Protein AF-A0A937QQ41-F1 (afdb_monomer_lite)

Radius of gyration: 57.54 Å; chains: 1; bounding box: 82×59×173 Å

Sequence (550 aa):
MNYLAIGSVTRATAALLTKKLNRPPLISGTVRVTAVPPDDSRVDGAPGVNLYLYRVTKCPFSGNNNWRGDWANITPGGRPPLAVTLHYLLTAYATSSDATAQDDITAHQILGNAMAILHEYPILNDVHDSEFDADVDAQFPPDLRNSFEKIKITSAPISMEEFSKIWTGLAKAYRLSVAYNVSLVQIAPIVPARMPAPPIQQTQLQVATVAPPVITDISPNTGTVGQQVTLTGRGLNARGFSTSIVVGDEPLATTDLVMLTDQEIVLKIPTEPRQGPRLRIAVRIGAQESQPVFYEVQPWIARIEPLRGIAGIPITIPFDKPTSANARVDMDGQAAATTTDTARREVHAIVPGGLVSNGRKKVVLYPSGGMLQRSNEQYYELLPAIHSLTVTHAAGGLADTTITVTGERLNGNNLHIKYGQLLVRVGANANVGQVQTTVVGRLLPLDERVSVIVDGLESHPFPPHLERIEPSRVQVGDSITLIGTGLSGQDVLVRLDATDVPVGRHAYASQLTVEKVPTTLAPGQIQVSVSINGAAGPFSNNKPFELAAG

Structure (mmCIF, N/CA/C/O backbone):
data_AF-A0A937QQ41-F1
#
_entry.id   AF-A0A937QQ41-F1
#
loop_
_atom_site.group_PDB
_atom_site.id
_atom_site.type_symbol
_atom_site.label_atom_id
_atom_site.label_alt_id
_atom_site.label_comp_id
_atom_site.label_asym_id
_atom_site.label_entity_id
_atom_site.label_seq_id
_atom_site.pdbx_PDB_ins_code
_atom_site.Cartn_x
_atom_site.Cartn_y
_atom_site.Cartn_z
_atom_site.occupancy
_atom_site.B_iso_or_equiv
_atom_site.auth_seq_id
_atom_site.auth_comp_id
_atom_site.auth_asym_id
_atom_site.auth_atom_id
_atom_site.pdbx_PDB_model_num
ATOM 1 N N . MET A 1 1 ? 16.308 -13.487 -73.740 1.00 65.56 1 MET A N 1
ATOM 2 C CA . MET A 1 1 ? 15.687 -13.505 -75.083 1.00 65.56 1 MET A CA 1
ATOM 3 C C . MET A 1 1 ? 14.904 -12.217 -75.332 1.00 65.56 1 MET A C 1
ATOM 5 O O . MET A 1 1 ? 14.051 -11.854 -74.523 1.00 65.56 1 MET A O 1
ATOM 9 N N . ASN A 1 2 ? 15.214 -11.535 -76.436 1.00 69.69 2 ASN A N 1
ATOM 10 C CA . ASN A 1 2 ? 14.572 -10.297 -76.891 1.00 69.69 2 ASN A CA 1
ATOM 11 C C . ASN A 1 2 ? 13.257 -10.571 -77.670 1.00 69.69 2 ASN A C 1
ATOM 13 O O . ASN A 1 2 ? 12.921 -11.725 -77.935 1.00 69.69 2 ASN A O 1
ATOM 17 N N . TYR A 1 3 ? 12.523 -9.534 -78.097 1.00 76.62 3 TYR A N 1
ATOM 18 C CA . TYR A 1 3 ? 11.294 -9.644 -78.911 1.00 76.62 3 TYR A CA 1
ATOM 19 C C . TYR A 1 3 ? 11.485 -10.411 -80.236 1.00 76.62 3 TYR A C 1
ATOM 21 O O . TYR A 1 3 ? 10.518 -10.888 -80.825 1.00 76.62 3 TYR A O 1
ATOM 29 N N . LEU A 1 4 ? 12.732 -10.576 -80.688 1.00 83.44 4 LEU A N 1
ATOM 30 C CA . LEU A 1 4 ? 13.102 -11.341 -81.881 1.00 83.44 4 LEU A CA 1
ATOM 31 C C . LEU A 1 4 ? 12.999 -12.868 -81.702 1.00 83.44 4 LEU A C 1
ATOM 33 O O . LEU A 1 4 ? 13.120 -13.595 -82.686 1.00 83.44 4 LEU A O 1
ATOM 37 N N . ALA A 1 5 ? 12.755 -13.366 -80.483 1.00 85.31 5 ALA A N 1
ATOM 38 C CA . ALA A 1 5 ? 12.813 -14.792 -80.156 1.00 85.31 5 ALA A CA 1
ATOM 39 C C . ALA A 1 5 ? 11.959 -15.682 -81.077 1.00 85.31 5 ALA A C 1
ATOM 41 O O . ALA A 1 5 ? 12.432 -16.723 -81.520 1.00 85.31 5 ALA A O 1
ATOM 42 N N . ILE A 1 6 ? 10.735 -15.262 -81.420 1.00 88.81 6 ILE A N 1
ATOM 43 C CA . ILE A 1 6 ? 9.830 -16.052 -82.274 1.00 88.81 6 ILE A CA 1
ATOM 44 C C . ILE A 1 6 ? 10.430 -16.251 -83.672 1.00 88.81 6 ILE A C 1
ATOM 46 O O . ILE A 1 6 ? 10.545 -17.382 -84.138 1.00 88.81 6 ILE A O 1
ATOM 50 N N . GLY A 1 7 ? 10.868 -15.165 -84.316 1.00 88.00 7 GLY A N 1
ATOM 51 C CA . GLY A 1 7 ? 11.465 -15.229 -85.652 1.00 88.00 7 GLY A CA 1
ATOM 52 C C . GLY A 1 7 ? 12.812 -15.952 -85.662 1.00 88.00 7 GLY A C 1
ATOM 53 O O . GLY A 1 7 ? 13.114 -16.681 -86.605 1.00 88.00 7 GLY A O 1
ATOM 54 N N . SER A 1 8 ? 13.601 -15.805 -84.595 1.00 88.50 8 SER A N 1
ATOM 55 C CA . SER A 1 8 ? 14.854 -16.542 -84.413 1.00 88.50 8 SER A CA 1
ATOM 56 C C . SER A 1 8 ? 14.625 -18.052 -84.325 1.00 88.50 8 SER A C 1
ATOM 58 O O . SER A 1 8 ? 15.371 -18.805 -84.944 1.00 88.50 8 SER A O 1
ATOM 60 N N . VAL A 1 9 ? 13.573 -18.499 -83.628 1.00 90.81 9 VAL A N 1
ATOM 61 C CA . VAL A 1 9 ? 13.199 -19.922 -83.554 1.00 90.81 9 VAL A CA 1
ATOM 62 C C . VAL A 1 9 ? 12.784 -20.436 -84.929 1.00 90.81 9 VAL A C 1
ATOM 64 O O . VAL A 1 9 ? 13.293 -21.460 -85.368 1.00 90.81 9 VAL A O 1
ATOM 67 N N . THR A 1 10 ? 11.925 -19.703 -85.649 1.00 91.56 10 THR A N 1
ATOM 68 C CA . THR A 1 10 ? 11.519 -20.078 -87.014 1.00 91.56 10 THR A CA 1
ATOM 69 C C . THR A 1 10 ? 12.728 -20.207 -87.940 1.00 91.56 10 THR A C 1
ATOM 71 O O . THR A 1 10 ? 12.842 -21.183 -88.680 1.00 91.56 10 THR A O 1
ATOM 74 N N . ARG A 1 11 ? 13.657 -19.243 -87.880 1.00 89.44 11 ARG A N 1
ATOM 75 C CA . ARG A 1 11 ? 14.891 -19.251 -88.674 1.00 89.44 11 ARG A CA 1
ATOM 76 C C . ARG A 1 11 ? 15.776 -20.444 -88.325 1.00 89.44 11 ARG A C 1
ATOM 78 O O . ARG A 1 11 ? 16.247 -21.106 -89.242 1.00 89.44 11 ARG A O 1
ATOM 85 N N . ALA A 1 12 ? 15.977 -20.725 -87.039 1.00 88.94 12 ALA A N 1
ATOM 86 C CA . ALA A 1 12 ? 16.795 -21.842 -86.579 1.00 88.94 12 ALA A CA 1
ATOM 87 C C . ALA A 1 12 ? 16.211 -23.194 -87.017 1.00 88.94 12 ALA A C 1
ATOM 89 O O . ALA A 1 12 ? 16.925 -24.016 -87.583 1.00 88.94 12 ALA A O 1
ATOM 90 N N . THR A 1 13 ? 14.901 -23.405 -86.844 1.00 90.44 13 THR A N 1
ATOM 91 C CA . THR A 1 13 ? 14.232 -24.639 -87.287 1.00 90.44 13 THR A CA 1
ATOM 92 C C . THR A 1 13 ? 14.275 -24.791 -88.811 1.00 90.44 13 THR A C 1
ATOM 94 O O . THR A 1 13 ? 14.557 -25.876 -89.315 1.00 90.44 13 THR A O 1
ATOM 97 N N . ALA A 1 14 ? 14.053 -23.709 -89.565 1.00 90.12 14 ALA A N 1
ATOM 98 C CA . ALA A 1 14 ? 14.159 -23.740 -91.022 1.00 90.12 14 ALA A CA 1
ATOM 99 C C . ALA A 1 14 ? 15.599 -23.997 -91.495 1.00 90.12 14 ALA A C 1
ATOM 101 O O . ALA A 1 14 ? 15.798 -24.729 -92.463 1.00 90.12 14 ALA A O 1
ATOM 102 N N . ALA A 1 15 ? 16.605 -23.439 -90.814 1.00 88.81 15 ALA A N 1
ATOM 103 C CA . ALA A 1 15 ? 18.015 -23.677 -91.106 1.00 88.81 15 ALA A CA 1
ATOM 104 C C . ALA A 1 15 ? 18.405 -25.137 -90.838 1.00 88.81 15 ALA A C 1
ATOM 106 O O . ALA A 1 15 ? 19.025 -25.749 -91.704 1.00 88.81 15 ALA A O 1
ATOM 107 N N . LEU A 1 16 ? 17.972 -25.712 -89.709 1.00 89.44 16 LEU A N 1
ATOM 108 C CA . LEU A 1 16 ? 18.166 -27.130 -89.389 1.00 89.44 16 LEU A CA 1
ATOM 109 C C . LEU A 1 16 ? 17.608 -28.027 -90.501 1.00 89.44 16 LEU A C 1
ATOM 111 O O . LEU A 1 16 ? 18.331 -28.861 -91.043 1.00 89.44 16 LEU A O 1
ATOM 115 N N . LEU A 1 17 ? 16.352 -27.801 -90.905 1.00 89.56 17 LEU A N 1
ATOM 116 C CA . LEU A 1 17 ? 15.736 -28.546 -92.005 1.00 89.56 17 LEU A CA 1
ATOM 117 C C . LEU A 1 17 ? 16.485 -28.321 -93.326 1.00 89.56 17 LEU A C 1
ATOM 119 O O . LEU A 1 17 ? 16.789 -29.281 -94.019 1.00 89.56 17 LEU A O 1
ATOM 123 N N . THR A 1 18 ? 16.853 -27.083 -93.663 1.00 88.75 18 THR A N 1
ATOM 124 C CA . THR A 1 18 ? 17.567 -26.774 -94.919 1.00 88.75 18 THR A CA 1
ATOM 125 C C . THR A 1 18 ? 18.911 -27.491 -94.998 1.00 88.75 18 THR A C 1
ATOM 127 O O . THR A 1 18 ? 19.329 -27.910 -96.074 1.00 88.75 18 THR A O 1
ATOM 130 N N . LYS A 1 19 ? 19.609 -27.614 -93.865 1.00 86.69 19 LYS A N 1
ATOM 131 C CA . LYS A 1 19 ? 20.901 -28.290 -93.799 1.00 86.69 19 LYS A CA 1
ATOM 132 C C . LYS A 1 19 ? 20.742 -29.805 -93.836 1.00 86.69 19 LYS A C 1
ATOM 134 O O . LYS A 1 19 ? 21.525 -30.445 -94.525 1.00 86.69 19 LYS A O 1
ATOM 139 N N . LYS A 1 20 ? 19.760 -30.376 -93.138 1.00 85.31 20 LYS A N 1
ATOM 140 C CA . LYS A 1 20 ? 19.654 -31.832 -92.936 1.00 85.31 20 LYS A CA 1
ATOM 141 C C . LYS A 1 20 ? 18.761 -32.562 -93.943 1.00 85.31 20 LYS A C 1
ATOM 143 O O . LYS A 1 20 ? 18.926 -33.765 -94.123 1.00 85.31 20 LYS A O 1
ATOM 148 N N . LEU A 1 21 ? 17.840 -31.869 -94.613 1.00 83.75 21 LEU A N 1
ATOM 149 C CA . LEU A 1 21 ? 16.977 -32.481 -95.627 1.00 83.75 21 LEU A CA 1
ATOM 150 C C . LEU A 1 21 ? 17.794 -33.042 -96.799 1.00 83.75 21 LEU A C 1
ATOM 152 O O . LEU A 1 21 ? 18.815 -32.479 -97.193 1.00 83.75 21 LEU A O 1
ATOM 156 N N . ASN A 1 22 ? 17.282 -34.122 -97.398 1.00 75.12 22 ASN A N 1
ATOM 157 C CA . ASN A 1 22 ? 17.880 -34.799 -98.556 1.00 75.12 22 ASN A CA 1
ATOM 158 C C . ASN A 1 22 ? 19.229 -35.493 -98.257 1.00 75.12 22 ASN A C 1
ATOM 160 O O . ASN A 1 22 ? 20.094 -35.577 -99.131 1.00 75.12 22 ASN A O 1
ATOM 164 N N . ARG A 1 23 ? 19.426 -35.983 -97.022 1.00 69.56 23 ARG A N 1
ATOM 165 C CA . ARG A 1 23 ? 20.599 -36.774 -96.607 1.00 69.56 23 ARG A CA 1
ATOM 166 C C . AR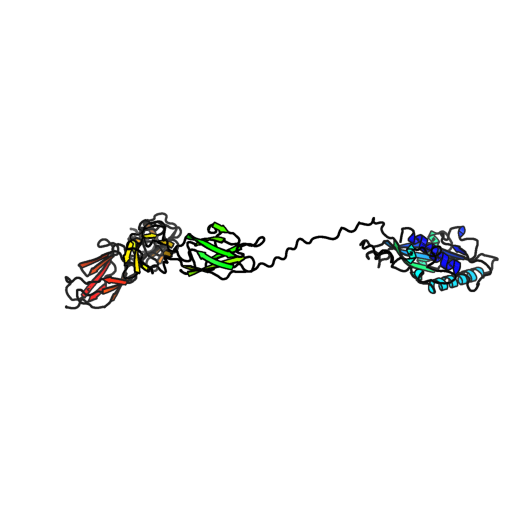G A 1 23 ? 20.154 -38.108 -95.985 1.00 69.56 23 ARG A C 1
ATOM 168 O O . ARG A 1 23 ? 19.619 -38.085 -94.879 1.00 69.56 23 ARG A O 1
ATOM 175 N N . PRO A 1 24 ? 20.361 -39.264 -96.653 1.00 68.25 24 PRO A N 1
ATOM 176 C CA . PRO A 1 24 ? 20.860 -39.449 -98.027 1.00 68.25 24 PRO A CA 1
ATOM 177 C C . PRO A 1 24 ? 19.921 -38.841 -99.097 1.00 68.25 24 PRO A C 1
ATOM 179 O O . PRO A 1 24 ? 18.742 -38.632 -98.810 1.00 68.25 24 PRO A O 1
ATOM 182 N N . PRO A 1 25 ? 20.417 -38.535 -100.315 1.00 70.81 25 PRO A N 1
ATOM 183 C CA . PRO A 1 25 ? 19.630 -37.866 -101.351 1.00 70.81 25 PRO A CA 1
ATOM 184 C C . PRO A 1 25 ? 18.453 -38.732 -101.815 1.00 70.81 25 PRO A C 1
ATOM 186 O O . PRO A 1 25 ? 18.641 -39.788 -102.412 1.00 70.81 25 PRO A O 1
ATOM 189 N N . LEU A 1 26 ? 17.241 -38.256 -101.536 1.00 65.44 26 LEU A N 1
ATOM 190 C CA . LEU A 1 26 ? 15.961 -38.832 -101.952 1.00 65.44 26 LEU A CA 1
ATOM 191 C C . LEU A 1 26 ? 15.555 -38.348 -103.350 1.00 65.44 26 LEU A C 1
ATOM 193 O O . LEU A 1 26 ? 14.913 -39.087 -104.090 1.00 65.44 26 LEU A O 1
ATOM 197 N N . ILE A 1 27 ? 15.944 -37.121 -103.718 1.00 70.56 27 ILE A N 1
ATOM 198 C CA . ILE A 1 27 ? 15.667 -36.514 -105.027 1.00 70.56 27 ILE A CA 1
ATOM 199 C C . ILE A 1 27 ? 16.917 -35.858 -105.625 1.00 70.56 27 ILE A C 1
ATOM 201 O O . ILE A 1 27 ? 17.775 -35.333 -104.906 1.00 70.56 27 ILE A O 1
ATOM 205 N N . SER A 1 28 ? 17.001 -35.836 -106.958 1.00 60.34 28 SER A N 1
ATOM 206 C CA . SER A 1 28 ? 18.010 -35.075 -107.702 1.00 60.34 28 SER A CA 1
ATOM 207 C C . SER A 1 28 ? 17.657 -33.584 -107.691 1.00 60.34 28 SER A C 1
ATOM 209 O O . SER A 1 28 ? 16.905 -33.109 -108.534 1.00 60.34 28 SER A O 1
ATOM 211 N N . GLY A 1 29 ? 18.179 -32.838 -106.716 1.00 67.19 29 GLY A N 1
ATOM 212 C CA . GLY A 1 29 ? 17.967 -31.393 -106.610 1.00 67.19 29 GLY A CA 1
ATOM 213 C C . GLY A 1 29 ? 18.112 -30.863 -105.186 1.00 67.19 29 GLY A C 1
ATOM 214 O O . GLY A 1 29 ? 18.271 -31.618 -104.227 1.00 67.19 29 GLY A O 1
ATOM 215 N N . THR A 1 30 ? 18.068 -29.541 -105.041 1.00 69.12 30 THR A N 1
ATOM 216 C CA . THR A 1 30 ? 18.042 -28.871 -103.738 1.00 69.12 30 THR A CA 1
ATOM 217 C C . THR A 1 30 ? 16.614 -28.807 -103.208 1.00 69.12 30 THR A C 1
ATOM 219 O O . THR A 1 30 ? 15.747 -28.172 -103.803 1.00 69.12 30 THR A O 1
ATOM 222 N N . VAL A 1 31 ? 16.376 -29.445 -102.059 1.00 80.31 31 VAL A N 1
ATOM 223 C CA . VAL A 1 31 ? 15.106 -29.329 -101.332 1.00 80.31 31 VAL A CA 1
ATOM 224 C C . VAL A 1 31 ? 15.036 -27.946 -100.697 1.00 80.31 31 VAL A C 1
ATOM 226 O O . VAL A 1 31 ? 15.944 -27.537 -99.970 1.00 80.31 31 VAL A O 1
ATOM 229 N N . ARG A 1 32 ? 13.958 -27.210 -100.966 1.00 85.12 32 ARG A N 1
ATOM 230 C CA . ARG A 1 32 ? 13.788 -25.849 -100.454 1.00 85.12 32 ARG A CA 1
ATOM 231 C C . ARG A 1 32 ? 12.946 -25.831 -99.183 1.00 85.12 32 ARG A C 1
ATOM 233 O O . ARG A 1 32 ? 11.845 -26.372 -99.157 1.00 85.12 32 ARG A O 1
ATOM 240 N N . VAL A 1 33 ? 13.430 -25.148 -98.147 1.00 87.88 33 VAL A N 1
ATOM 241 C CA . VAL A 1 33 ? 12.646 -24.881 -96.935 1.00 87.88 33 VAL A CA 1
ATOM 242 C C . VAL A 1 33 ? 12.133 -23.452 -96.960 1.00 87.88 33 VAL A C 1
ATOM 244 O O . VAL A 1 33 ? 12.888 -22.508 -97.191 1.00 87.88 33 VAL A O 1
ATOM 247 N N . THR A 1 34 ? 10.837 -23.292 -96.725 1.00 88.75 34 THR A N 1
ATOM 248 C CA . THR A 1 34 ? 10.180 -21.986 -96.626 1.00 88.75 34 THR A CA 1
ATOM 249 C C . THR A 1 34 ? 9.487 -21.834 -95.278 1.00 88.75 34 THR A C 1
ATOM 251 O O . THR A 1 34 ? 9.225 -22.817 -94.593 1.00 88.75 34 THR A O 1
ATOM 254 N N . ALA A 1 35 ? 9.249 -20.591 -94.864 1.00 88.62 35 ALA A N 1
ATOM 255 C CA . ALA A 1 35 ? 8.516 -20.263 -93.643 1.00 88.62 35 ALA A CA 1
ATOM 256 C C . ALA A 1 35 ? 7.538 -19.113 -93.921 1.00 88.62 35 ALA A C 1
ATOM 258 O O . ALA A 1 35 ? 7.604 -18.043 -93.317 1.00 88.62 35 ALA A O 1
ATOM 259 N N . VAL A 1 36 ? 6.694 -19.307 -94.934 1.00 87.69 36 VAL A N 1
ATOM 260 C CA . VAL A 1 36 ? 5.714 -18.323 -95.419 1.00 87.69 36 VAL A CA 1
ATOM 261 C C . VAL A 1 36 ? 4.302 -18.914 -95.317 1.00 87.69 36 VAL A C 1
ATOM 263 O O . VAL A 1 36 ? 4.160 -20.127 -95.139 1.00 87.69 36 VAL A O 1
ATOM 266 N N . PRO A 1 37 ? 3.231 -18.107 -95.391 1.00 84.94 37 PRO A N 1
ATOM 267 C CA . PRO A 1 37 ? 1.880 -18.649 -95.497 1.00 84.94 37 PRO A CA 1
ATOM 268 C C . PRO A 1 37 ? 1.765 -19.634 -96.676 1.00 84.94 37 PRO A C 1
ATOM 270 O O . PRO A 1 37 ? 2.331 -19.356 -97.730 1.00 84.94 37 PRO A O 1
ATOM 273 N N . PRO A 1 38 ? 1.040 -20.761 -96.545 1.00 83.31 38 PRO A N 1
ATOM 274 C CA . PRO A 1 38 ? 0.886 -21.735 -97.633 1.00 83.31 38 PRO A CA 1
ATOM 275 C C . PRO A 1 38 ? 0.213 -21.194 -98.908 1.00 83.31 38 PRO A C 1
ATOM 277 O O . PRO A 1 38 ? 0.288 -21.841 -99.946 1.00 83.31 38 PRO A O 1
ATOM 280 N N . ASP A 1 39 ? -0.452 -20.036 -98.839 1.00 80.06 39 ASP A N 1
ATOM 281 C CA . ASP A 1 39 ? -1.048 -19.340 -99.993 1.00 80.06 39 ASP A CA 1
ATOM 282 C C . ASP A 1 39 ? -0.037 -18.460 -100.761 1.00 80.06 39 ASP A C 1
ATOM 284 O O . ASP A 1 39 ? -0.314 -17.935 -101.835 1.00 80.06 39 ASP A O 1
ATOM 288 N N . ASP A 1 40 ? 1.171 -18.292 -100.226 1.00 81.00 40 ASP A N 1
ATOM 289 C CA . ASP A 1 40 ? 2.186 -17.440 -100.829 1.00 81.00 40 ASP A CA 1
ATOM 290 C C . ASP A 1 40 ? 2.812 -18.101 -102.066 1.00 81.00 40 ASP A C 1
ATOM 292 O O . ASP A 1 40 ? 3.301 -19.231 -102.005 1.00 81.00 40 ASP A O 1
ATOM 296 N N . SER A 1 41 ? 2.884 -17.366 -103.178 1.00 73.38 41 SER A N 1
ATOM 297 C CA . SER A 1 41 ? 3.491 -17.844 -104.428 1.00 73.38 41 SER A CA 1
ATOM 298 C C . SER A 1 41 ? 4.972 -18.201 -104.287 1.00 73.38 41 SER A C 1
ATOM 300 O O . SER A 1 41 ? 5.514 -18.927 -105.114 1.00 73.38 41 SER A O 1
ATOM 302 N N . ARG A 1 42 ? 5.642 -17.744 -103.218 1.00 74.44 42 ARG A N 1
ATOM 303 C CA . ARG A 1 42 ? 7.006 -18.161 -102.875 1.00 74.44 42 ARG A CA 1
ATOM 304 C C . ARG A 1 42 ? 7.087 -19.611 -102.425 1.00 74.44 42 ARG A C 1
ATOM 306 O O . ARG A 1 42 ? 8.210 -20.083 -102.300 1.00 74.44 42 ARG A O 1
ATOM 313 N N . VAL A 1 43 ? 5.993 -20.297 -102.114 1.00 73.62 43 VAL A N 1
ATOM 314 C CA . VAL A 1 43 ? 6.004 -21.739 -101.808 1.00 73.62 43 VAL A CA 1
ATOM 315 C C . VAL A 1 43 ? 6.059 -22.563 -103.094 1.00 73.62 43 VAL A C 1
ATOM 317 O O . VAL A 1 43 ? 6.690 -23.618 -103.126 1.00 73.62 43 VAL A O 1
ATOM 320 N N . ASP A 1 44 ? 5.462 -22.043 -104.163 1.00 68.12 44 ASP A N 1
ATOM 321 C CA . ASP A 1 44 ? 5.346 -22.719 -105.446 1.00 68.12 44 ASP A CA 1
ATOM 322 C C . ASP A 1 44 ? 6.676 -22.671 -106.232 1.00 68.12 44 ASP A C 1
ATOM 324 O O . ASP A 1 44 ? 7.419 -21.689 -106.190 1.00 68.12 44 ASP A O 1
ATOM 328 N N . GLY A 1 45 ? 6.997 -23.752 -106.956 1.00 67.38 45 GLY A N 1
ATOM 329 C CA . GLY A 1 45 ? 8.106 -23.780 -107.926 1.00 67.38 45 GLY A CA 1
ATOM 330 C C . GLY A 1 45 ? 9.380 -24.551 -107.543 1.00 67.38 45 GLY A C 1
ATOM 331 O O . GLY A 1 45 ? 10.316 -24.555 -108.337 1.00 67.38 45 GLY A O 1
ATOM 332 N N . ALA A 1 46 ? 9.446 -25.228 -106.389 1.00 73.06 46 ALA A N 1
ATOM 333 C CA . ALA A 1 46 ? 10.530 -26.174 -106.063 1.00 73.06 46 ALA A CA 1
ATOM 334 C C . ALA A 1 46 ? 10.068 -27.260 -105.067 1.00 73.06 46 ALA A C 1
ATOM 336 O O . ALA A 1 46 ? 9.258 -26.947 -104.191 1.00 73.06 46 ALA A O 1
ATOM 337 N N . PRO A 1 47 ? 10.578 -28.509 -105.149 1.00 80.94 47 PRO A N 1
ATOM 338 C CA . PRO A 1 47 ? 10.273 -29.540 -104.162 1.00 80.94 47 PRO A CA 1
ATOM 339 C C . PRO A 1 47 ? 10.878 -29.158 -102.805 1.00 80.94 47 PRO A C 1
ATOM 341 O O . PRO A 1 47 ? 12.014 -28.681 -102.714 1.00 80.94 47 PRO A O 1
ATOM 344 N N . GLY A 1 48 ? 10.105 -29.310 -101.735 1.00 85.50 48 GLY A N 1
ATOM 345 C CA . GLY A 1 48 ? 10.401 -28.604 -100.502 1.00 85.50 48 GLY A CA 1
ATOM 346 C C . GLY A 1 48 ? 9.454 -28.866 -99.349 1.00 85.50 48 GLY A C 1
ATOM 347 O O . GLY A 1 48 ? 8.479 -29.607 -99.450 1.00 85.50 48 GLY A O 1
ATOM 348 N N . VAL A 1 49 ? 9.743 -28.196 -98.239 1.00 89.50 49 VAL A N 1
ATOM 349 C CA . VAL A 1 49 ? 8.895 -28.179 -97.050 1.00 89.50 49 VAL A CA 1
ATOM 350 C C . VAL A 1 49 ? 8.629 -26.732 -96.651 1.00 89.50 49 VAL A C 1
ATOM 352 O O . VAL A 1 49 ? 9.545 -25.913 -96.603 1.00 89.50 49 VAL A O 1
ATOM 355 N N . ASN A 1 50 ? 7.378 -26.401 -96.348 1.00 91.69 50 ASN A N 1
ATOM 356 C CA . ASN A 1 50 ? 7.004 -25.120 -95.760 1.00 91.69 50 ASN A CA 1
ATOM 357 C C . ASN A 1 50 ? 6.667 -25.303 -94.278 1.00 91.69 50 ASN A C 1
ATOM 359 O O . ASN A 1 50 ? 5.856 -26.159 -93.917 1.00 91.69 50 ASN A O 1
ATOM 363 N N . LEU A 1 51 ? 7.290 -24.479 -93.443 1.00 92.75 51 LEU A N 1
ATOM 364 C CA . LEU A 1 51 ? 7.125 -24.416 -92.000 1.00 92.75 51 LEU A CA 1
ATOM 365 C C . LEU A 1 51 ? 6.292 -23.177 -91.648 1.00 92.75 51 LEU A C 1
ATOM 367 O O . LEU A 1 51 ? 6.821 -22.083 -91.448 1.00 92.75 51 LEU A O 1
ATOM 371 N N . TYR A 1 52 ? 4.974 -23.340 -91.572 1.00 92.25 52 TYR A N 1
ATOM 372 C CA . TYR A 1 52 ? 4.053 -22.228 -91.352 1.00 92.25 52 TYR A CA 1
ATOM 373 C C . TYR A 1 52 ? 3.671 -22.075 -89.875 1.00 92.25 52 TYR A C 1
ATOM 375 O O . TYR A 1 52 ? 3.075 -22.974 -89.290 1.00 92.25 52 TYR A O 1
ATOM 383 N N . LEU A 1 53 ? 3.977 -20.930 -89.259 1.00 92.75 53 LEU A N 1
ATOM 384 C CA . LEU A 1 53 ? 3.526 -20.601 -87.901 1.00 92.75 53 LEU A CA 1
ATOM 385 C C . LEU A 1 53 ? 2.053 -20.167 -87.932 1.00 92.75 53 LEU A C 1
ATOM 387 O O . LEU A 1 53 ? 1.760 -19.019 -88.260 1.00 92.75 53 LEU A O 1
ATOM 391 N N . TYR A 1 54 ? 1.133 -21.067 -87.582 1.00 90.44 54 TYR A N 1
ATOM 392 C CA . TYR A 1 54 ? -0.311 -20.799 -87.675 1.00 90.44 54 TYR A CA 1
ATOM 393 C C . TYR A 1 54 ? -0.937 -20.361 -86.345 1.00 90.44 54 TYR A C 1
ATOM 395 O O . TYR A 1 54 ? -2.013 -19.765 -86.333 1.00 90.44 54 TYR A O 1
ATOM 403 N N . ARG A 1 55 ? -0.293 -20.654 -85.206 1.00 90.81 55 ARG A N 1
ATOM 404 C CA . ARG A 1 55 ? -0.816 -20.296 -83.881 1.00 90.81 55 ARG A CA 1
ATOM 405 C C . ARG A 1 55 ? 0.305 -20.064 -82.870 1.00 90.81 55 ARG A C 1
ATOM 407 O O . ARG A 1 55 ? 1.304 -20.775 -82.840 1.00 90.81 55 ARG A O 1
ATOM 414 N N . VAL A 1 56 ? 0.100 -19.087 -81.987 1.00 92.19 56 VAL A N 1
ATOM 415 C CA . VAL A 1 56 ? 0.953 -18.820 -80.820 1.00 92.19 56 VAL A CA 1
ATOM 416 C C . VAL A 1 56 ? 0.079 -18.855 -79.573 1.00 92.19 56 VAL A C 1
ATOM 418 O O . VAL A 1 56 ? -0.943 -18.174 -79.511 1.00 92.19 56 VAL A O 1
ATOM 421 N N . THR A 1 57 ? 0.455 -19.652 -78.574 1.00 91.62 57 THR A N 1
ATOM 422 C CA . THR A 1 57 ? -0.280 -19.746 -77.300 1.00 91.62 57 THR A CA 1
ATOM 423 C C . THR A 1 57 ? 0.634 -19.475 -76.121 1.00 91.62 57 THR A C 1
ATOM 425 O O . THR A 1 57 ? 1.797 -19.869 -76.140 1.00 91.62 57 THR A O 1
ATOM 428 N N . LYS A 1 58 ? 0.111 -18.870 -75.049 1.00 86.25 58 LYS A N 1
ATOM 429 C CA . LYS A 1 58 ? 0.849 -18.772 -73.783 1.00 86.25 58 LYS A CA 1
ATOM 430 C C . LYS A 1 58 ? 1.071 -20.176 -73.212 1.00 86.25 58 LYS A C 1
ATOM 432 O O . LYS A 1 58 ? 0.136 -20.972 -73.164 1.00 86.25 58 LYS A O 1
ATOM 437 N N . CYS A 1 59 ? 2.290 -20.471 -72.768 1.00 82.19 59 CYS A N 1
ATOM 438 C CA . CYS A 1 59 ? 2.583 -21.730 -72.092 1.00 82.19 59 CYS A CA 1
ATOM 439 C C . CYS A 1 59 ? 1.973 -21.703 -70.673 1.00 82.19 59 CYS A C 1
ATOM 441 O O . CYS A 1 59 ? 2.342 -20.828 -69.880 1.00 82.19 59 CYS A O 1
ATOM 443 N N . PRO A 1 60 ? 1.055 -22.626 -70.325 1.00 73.81 60 PRO A N 1
ATOM 444 C CA . PRO A 1 60 ? 0.360 -22.599 -69.036 1.00 73.81 60 PRO A CA 1
ATOM 445 C C . PRO A 1 60 ? 1.280 -22.920 -67.849 1.00 73.81 60 PRO A C 1
ATOM 447 O O . PRO A 1 60 ? 1.058 -22.412 -66.756 1.00 73.81 60 PRO A O 1
ATOM 450 N N . PHE A 1 61 ? 2.331 -23.718 -68.062 1.00 69.62 61 PHE A N 1
ATOM 451 C CA . PHE A 1 61 ? 3.207 -24.209 -66.993 1.00 69.62 61 PHE A CA 1
ATOM 452 C C . PHE A 1 61 ? 4.272 -23.190 -66.554 1.00 69.62 61 PHE A C 1
ATOM 454 O O . PHE A 1 61 ? 4.563 -23.063 -65.369 1.00 69.62 61 PHE A O 1
ATOM 461 N N . SER A 1 62 ? 4.832 -22.424 -67.494 1.00 69.25 62 SER A N 1
ATOM 462 C CA . SER A 1 62 ? 5.976 -21.535 -67.216 1.00 69.25 62 SER A CA 1
ATOM 463 C C . SER A 1 62 ? 5.619 -20.046 -67.200 1.00 69.25 62 SER A C 1
ATOM 465 O O . SER A 1 62 ? 6.491 -19.209 -66.989 1.00 69.25 62 SER A O 1
ATOM 467 N N . GLY A 1 63 ? 4.347 -19.698 -67.420 1.00 64.88 63 GLY A N 1
ATOM 468 C CA . GLY A 1 63 ? 3.898 -18.315 -67.603 1.00 64.88 63 GLY A CA 1
ATOM 469 C C . GLY A 1 63 ? 3.882 -17.428 -66.350 1.00 64.88 63 GLY A C 1
ATOM 470 O O . GLY A 1 63 ? 3.696 -16.223 -66.505 1.00 64.88 63 GLY A O 1
ATOM 471 N N . ASN A 1 64 ? 4.048 -18.003 -65.151 1.00 70.50 64 ASN A N 1
ATOM 472 C CA . ASN A 1 64 ? 4.080 -17.291 -63.861 1.00 70.50 64 ASN A CA 1
ATOM 473 C C . ASN A 1 64 ? 5.373 -17.535 -63.063 1.00 70.50 64 ASN A C 1
ATOM 475 O O . ASN A 1 64 ? 5.527 -16.996 -61.968 1.00 70.50 64 ASN A O 1
ATOM 479 N N . ASN A 1 65 ? 6.308 -18.325 -63.594 1.00 72.06 65 ASN A N 1
ATOM 480 C CA . ASN A 1 65 ? 7.586 -18.550 -62.928 1.00 72.06 65 ASN A CA 1
ATOM 481 C C . ASN A 1 65 ? 8.487 -17.335 -63.128 1.00 72.06 65 ASN A C 1
ATOM 483 O O . ASN A 1 65 ? 8.564 -16.801 -64.233 1.00 72.06 65 ASN A O 1
ATOM 487 N N . ASN A 1 66 ? 9.186 -16.912 -62.073 1.00 70.88 66 ASN A N 1
ATOM 488 C CA . ASN A 1 66 ? 10.154 -15.823 -62.175 1.00 70.88 66 ASN A CA 1
ATOM 489 C C . ASN A 1 66 ? 11.193 -16.132 -63.255 1.00 70.88 66 ASN A C 1
ATOM 491 O O . ASN A 1 66 ? 11.710 -17.251 -63.325 1.00 70.88 66 ASN A O 1
ATOM 495 N N . TRP A 1 67 ? 11.495 -15.126 -64.081 1.00 69.12 67 TRP A N 1
ATOM 496 C CA . TRP A 1 67 ? 12.538 -15.225 -65.094 1.00 69.12 67 TRP A CA 1
ATOM 497 C C . TRP A 1 67 ? 13.859 -15.590 -64.403 1.00 69.12 67 TRP A C 1
ATOM 499 O O . TRP A 1 67 ? 14.359 -14.825 -63.580 1.00 69.12 67 TRP A O 1
ATOM 509 N N . ARG A 1 68 ? 14.412 -16.770 -64.710 1.00 64.88 68 ARG A N 1
ATOM 510 C CA . ARG A 1 68 ? 15.626 -17.295 -64.052 1.00 64.88 68 ARG A CA 1
ATOM 511 C C . ARG A 1 68 ? 16.930 -16.675 -64.555 1.00 64.88 68 ARG A C 1
ATOM 513 O O . ARG A 1 68 ? 17.974 -16.904 -63.959 1.00 64.88 68 ARG A O 1
ATOM 520 N N . GLY A 1 69 ? 16.861 -15.858 -65.598 1.00 64.81 69 GLY A N 1
ATOM 521 C CA . GLY A 1 69 ? 18.017 -15.192 -66.183 1.00 64.81 69 GLY A CA 1
ATOM 522 C C . GLY A 1 69 ? 18.452 -15.836 -67.491 1.00 64.81 69 GLY A C 1
ATOM 523 O O . GLY A 1 69 ? 17.926 -16.860 -67.924 1.00 64.81 69 GLY A O 1
ATOM 524 N N . ASP A 1 70 ? 19.391 -15.161 -68.129 1.00 63.00 70 ASP A N 1
ATOM 525 C CA . ASP A 1 70 ? 20.303 -15.767 -69.091 1.00 63.00 70 ASP A CA 1
ATOM 526 C C . ASP A 1 70 ? 21.444 -16.416 -68.276 1.00 63.00 70 ASP A C 1
ATOM 528 O O . ASP A 1 70 ? 21.782 -15.898 -67.206 1.00 63.00 70 ASP A O 1
ATOM 532 N N . TRP A 1 71 ? 22.023 -17.532 -68.732 1.00 54.97 71 TRP A N 1
ATOM 533 C CA . TRP A 1 71 ? 23.129 -18.209 -68.033 1.00 54.97 71 TRP A CA 1
ATOM 534 C C . TRP A 1 71 ? 24.304 -17.265 -67.722 1.00 54.97 71 TRP A C 1
ATOM 536 O O . TRP A 1 71 ? 25.009 -17.463 -66.734 1.00 54.97 71 TRP A O 1
ATOM 546 N N . ALA A 1 72 ? 24.482 -16.213 -68.530 1.00 54.22 72 ALA A N 1
ATOM 547 C CA . ALA A 1 72 ? 25.531 -15.212 -68.354 1.00 54.22 72 ALA A CA 1
ATOM 548 C C . ALA A 1 72 ? 25.168 -14.069 -67.382 1.00 54.22 72 ALA A C 1
ATOM 550 O O . ALA A 1 72 ? 26.055 -13.363 -66.910 1.00 54.22 72 ALA A O 1
ATOM 551 N N . ASN A 1 73 ? 23.882 -13.857 -67.080 1.00 55.53 73 ASN A N 1
ATOM 552 C CA . ASN A 1 73 ? 23.398 -12.753 -66.247 1.00 55.53 73 ASN A CA 1
ATOM 553 C C . ASN A 1 73 ? 22.166 -13.195 -65.443 1.00 55.53 73 ASN A C 1
ATOM 555 O O . ASN A 1 73 ? 21.015 -12.992 -65.854 1.00 55.53 73 ASN A O 1
ATOM 559 N N . ILE A 1 74 ? 22.407 -13.754 -64.254 1.00 54.22 74 ILE A N 1
ATOM 560 C CA . ILE A 1 74 ? 21.364 -14.037 -63.260 1.00 54.22 74 ILE A CA 1
ATOM 561 C C . ILE A 1 74 ? 20.902 -12.693 -62.686 1.00 54.22 74 ILE A C 1
ATOM 563 O O . ILE A 1 74 ? 21.361 -12.245 -61.641 1.00 54.22 74 ILE A O 1
ATOM 567 N N . THR A 1 75 ? 20.018 -11.998 -63.400 1.00 55.28 75 THR A N 1
ATOM 568 C CA . THR A 1 75 ? 19.382 -10.793 -62.863 1.00 55.28 75 THR A CA 1
ATOM 569 C C . THR A 1 75 ? 18.240 -11.241 -61.950 1.00 55.28 75 THR A C 1
ATOM 571 O O . THR A 1 75 ? 17.293 -11.853 -62.450 1.00 55.28 75 THR A O 1
ATOM 574 N N . PRO A 1 76 ? 18.260 -10.941 -60.637 1.00 50.66 76 PRO A N 1
ATOM 575 C CA . PRO A 1 76 ? 17.149 -11.239 -59.743 1.00 50.66 76 PRO A CA 1
ATOM 576 C C . PRO A 1 76 ? 16.040 -10.201 -59.971 1.00 50.66 76 PRO A C 1
ATOM 578 O O . PRO A 1 76 ? 15.847 -9.264 -59.203 1.00 50.66 76 PRO A O 1
ATOM 581 N N . GLY A 1 77 ? 15.336 -10.327 -61.095 1.00 55.44 77 GLY A N 1
ATOM 582 C CA . GLY A 1 77 ? 14.222 -9.470 -61.488 1.00 55.44 77 GLY A CA 1
ATOM 583 C C . GLY A 1 77 ? 12.941 -10.287 -61.536 1.00 55.44 77 GLY A C 1
ATOM 584 O O . GLY A 1 77 ? 12.622 -10.863 -62.568 1.00 55.44 77 GLY A O 1
ATOM 585 N N . GLY A 1 78 ? 12.223 -10.350 -60.412 1.00 59.75 78 GLY A N 1
ATOM 586 C CA . GLY A 1 78 ? 11.045 -11.198 -60.168 1.00 59.75 78 GLY A CA 1
ATOM 587 C C . GLY A 1 78 ? 9.778 -10.857 -60.962 1.00 59.75 78 GLY A C 1
ATOM 588 O O . GLY A 1 78 ? 8.709 -10.720 -60.375 1.00 59.75 78 GLY A O 1
ATOM 589 N N . ARG A 1 79 ? 9.876 -10.692 -62.286 1.00 66.31 79 ARG A N 1
ATOM 590 C CA . ARG A 1 79 ? 8.717 -10.679 -63.188 1.00 66.31 79 ARG A CA 1
ATOM 591 C C . ARG A 1 79 ? 8.769 -11.908 -64.095 1.00 66.31 79 ARG A C 1
ATOM 593 O O . ARG A 1 79 ? 9.842 -12.219 -64.618 1.00 66.31 79 ARG A O 1
ATOM 600 N N . PRO A 1 80 ? 7.647 -12.617 -64.284 1.00 72.38 80 PRO A N 1
ATOM 601 C CA . PRO A 1 80 ? 7.634 -13.794 -65.135 1.00 72.38 80 PRO A CA 1
ATOM 602 C C . PRO A 1 80 ? 7.862 -13.424 -66.614 1.00 72.38 80 PRO A C 1
ATOM 604 O O . PRO A 1 80 ? 7.369 -12.381 -67.059 1.00 72.38 80 PRO A O 1
ATOM 607 N N . PRO A 1 81 ? 8.588 -14.257 -67.389 1.00 80.12 81 PRO A N 1
ATOM 608 C CA . PRO A 1 81 ? 8.669 -14.132 -68.840 1.00 80.12 81 PRO A CA 1
ATOM 609 C C . PRO A 1 81 ? 7.293 -14.191 -69.494 1.00 80.12 81 PRO A C 1
ATOM 611 O O . PRO A 1 81 ? 6.412 -14.920 -69.027 1.00 80.12 81 PRO A O 1
ATOM 614 N N . LEU A 1 82 ? 7.157 -13.595 -70.681 1.00 84.00 82 LEU A N 1
ATOM 615 C CA . LEU A 1 82 ? 6.123 -14.061 -71.599 1.00 84.00 82 LEU A CA 1
ATOM 616 C C . LEU A 1 82 ? 6.594 -15.379 -72.226 1.00 84.00 82 LEU A C 1
ATOM 618 O O . LEU A 1 82 ? 7.334 -15.387 -73.207 1.00 84.00 82 LEU A O 1
ATOM 622 N N . ALA A 1 83 ? 6.195 -16.494 -71.618 1.00 87.50 83 ALA A N 1
ATOM 623 C CA . ALA A 1 83 ? 6.465 -17.833 -72.124 1.00 87.50 83 ALA A CA 1
ATOM 624 C C . ALA A 1 83 ? 5.390 -18.254 -73.138 1.00 87.50 83 ALA A C 1
ATOM 626 O O . ALA A 1 83 ? 4.203 -18.314 -72.801 1.00 87.50 83 ALA A O 1
ATOM 627 N N . VAL A 1 84 ? 5.801 -18.567 -74.365 1.00 89.50 84 VAL A N 1
ATOM 628 C CA . VAL A 1 84 ? 4.917 -18.974 -75.462 1.00 89.50 84 VAL A CA 1
ATOM 629 C C . VAL A 1 84 ? 5.318 -20.329 -76.040 1.00 89.50 84 VAL A C 1
ATOM 631 O O . VAL A 1 84 ? 6.484 -20.726 -76.026 1.00 89.50 84 VAL A O 1
ATOM 634 N N . THR A 1 85 ? 4.312 -21.026 -76.550 1.00 92.31 85 THR A N 1
ATOM 635 C CA . THR A 1 85 ? 4.426 -22.221 -77.381 1.00 92.31 85 THR A CA 1
ATOM 636 C C . THR A 1 85 ? 4.044 -21.831 -78.803 1.00 92.31 85 THR A C 1
ATOM 638 O O . THR A 1 85 ? 2.982 -21.237 -79.025 1.00 92.31 85 THR A O 1
ATOM 641 N N . LEU A 1 86 ? 4.924 -22.138 -79.752 1.00 93.69 86 LEU A N 1
ATOM 642 C CA . LEU A 1 86 ? 4.735 -21.856 -81.172 1.00 93.69 86 LEU A CA 1
ATOM 643 C C . LEU A 1 86 ? 4.212 -23.112 -81.867 1.00 93.69 86 LEU A C 1
ATOM 645 O O . LEU A 1 86 ? 4.811 -24.175 -81.722 1.00 93.69 86 LEU A O 1
ATOM 649 N N . HIS A 1 87 ? 3.115 -22.994 -82.607 1.00 93.50 87 HIS A N 1
ATOM 650 C CA . HIS A 1 87 ? 2.497 -24.109 -83.321 1.00 93.50 87 HIS A CA 1
ATOM 651 C C . HIS A 1 87 ? 2.775 -23.964 -84.815 1.00 93.50 87 HIS A C 1
ATOM 653 O O . HIS A 1 87 ? 2.299 -23.025 -85.462 1.00 93.50 87 HIS A O 1
ATOM 659 N N . TYR A 1 88 ? 3.558 -24.888 -85.357 1.00 94.31 88 TYR A N 1
ATOM 660 C CA . TYR A 1 88 ? 3.947 -24.914 -86.757 1.00 94.31 88 TYR A CA 1
ATOM 661 C C . TYR A 1 88 ? 3.196 -25.996 -87.519 1.00 94.31 88 TYR A C 1
ATOM 663 O O . TYR A 1 88 ? 3.002 -27.103 -87.026 1.00 94.31 88 TYR A O 1
ATOM 671 N N . LEU A 1 89 ? 2.818 -25.673 -88.748 1.00 92.69 89 LEU A N 1
ATOM 672 C CA . LEU A 1 89 ? 2.267 -26.590 -89.726 1.00 92.69 89 LEU A CA 1
ATOM 673 C C . LEU A 1 89 ? 3.357 -26.891 -90.755 1.00 92.69 89 LEU A C 1
ATOM 675 O O . LEU A 1 89 ? 3.761 -26.012 -91.518 1.00 92.69 89 LEU A O 1
ATOM 679 N N . LEU A 1 90 ? 3.841 -28.127 -90.749 1.00 92.62 90 LEU A N 1
ATOM 680 C CA . LEU A 1 90 ? 4.820 -28.638 -91.693 1.00 92.62 90 LEU A CA 1
ATOM 681 C C . LEU A 1 90 ? 4.086 -29.218 -92.898 1.00 92.62 90 LEU A C 1
ATOM 683 O O . LEU A 1 90 ? 3.289 -30.145 -92.754 1.00 92.62 90 LEU A O 1
ATOM 687 N N . THR A 1 91 ? 4.335 -28.659 -94.077 1.00 90.44 91 THR A N 1
ATOM 688 C CA . THR A 1 91 ? 3.636 -29.029 -95.316 1.00 90.44 91 THR A CA 1
ATOM 689 C C . THR A 1 91 ? 4.661 -29.324 -96.398 1.00 90.44 91 THR A C 1
ATOM 691 O O . THR A 1 91 ? 5.569 -28.521 -96.604 1.00 90.44 91 THR A O 1
ATOM 694 N N . ALA A 1 92 ? 4.574 -30.487 -97.041 1.00 88.25 92 ALA A N 1
ATOM 695 C CA . ALA A 1 92 ? 5.509 -30.872 -98.095 1.00 88.25 92 ALA A CA 1
ATOM 696 C C . ALA A 1 92 ? 4.961 -30.506 -99.479 1.00 88.25 92 ALA A C 1
ATOM 698 O O . ALA A 1 92 ? 3.756 -30.576 -99.726 1.00 88.25 92 ALA A O 1
ATOM 699 N N . TYR A 1 93 ? 5.864 -30.119 -100.373 1.00 83.00 93 TYR A N 1
ATOM 700 C CA . TYR A 1 93 ? 5.580 -29.738 -101.751 1.00 83.00 93 TYR A CA 1
ATOM 701 C C . TYR A 1 93 ? 6.492 -30.544 -102.664 1.00 83.00 93 TYR A C 1
ATOM 703 O O . TYR A 1 93 ? 7.695 -30.638 -102.426 1.00 83.00 93 TYR A O 1
ATOM 711 N N . ALA A 1 94 ? 5.920 -31.093 -103.726 1.00 77.44 94 ALA A N 1
ATOM 712 C CA . ALA A 1 94 ? 6.658 -31.618 -104.860 1.00 77.44 94 ALA A CA 1
ATOM 713 C C . ALA A 1 94 ? 6.321 -30.763 -106.085 1.00 77.44 94 ALA A C 1
ATOM 715 O O . ALA A 1 94 ? 5.212 -30.236 -106.205 1.00 77.44 94 ALA A O 1
ATOM 716 N N . THR A 1 95 ? 7.292 -30.573 -106.971 1.00 69.62 95 THR A N 1
ATOM 717 C CA . THR A 1 95 ? 7.040 -29.977 -108.285 1.00 69.62 95 THR A CA 1
ATOM 718 C C . THR A 1 95 ? 6.428 -31.026 -109.188 1.00 69.62 95 THR A C 1
ATOM 720 O O . THR A 1 95 ? 7.026 -32.085 -109.344 1.00 69.62 95 THR A O 1
ATOM 723 N N . SER A 1 96 ? 5.298 -30.708 -109.816 1.00 58.47 96 SER A N 1
ATOM 724 C CA . SER A 1 96 ? 4.704 -31.581 -110.819 1.00 58.47 96 SER A CA 1
ATOM 725 C C . SER A 1 96 ? 5.504 -31.527 -112.117 1.00 58.47 96 SER A C 1
ATOM 727 O O . SER A 1 96 ? 5.326 -30.603 -112.917 1.00 58.47 96 SER A O 1
ATOM 729 N N . SER A 1 97 ? 6.406 -32.483 -112.318 1.00 55.47 97 SER A N 1
ATOM 730 C CA . SER A 1 97 ? 6.986 -32.757 -113.632 1.00 55.47 97 SER A CA 1
ATOM 731 C C . SER A 1 97 ? 6.314 -34.016 -114.178 1.00 55.47 97 SER A C 1
ATOM 733 O O . SER A 1 97 ? 6.762 -35.123 -113.903 1.00 55.47 97 SER A O 1
ATOM 735 N N . ASP A 1 98 ? 5.234 -33.798 -114.930 1.00 49.50 98 ASP A N 1
ATOM 736 C CA . ASP A 1 98 ? 4.387 -34.777 -115.626 1.00 49.50 98 ASP A CA 1
ATOM 737 C C . ASP A 1 98 ? 3.344 -35.533 -114.780 1.00 49.50 98 ASP A C 1
ATOM 739 O O . ASP A 1 98 ? 3.624 -36.092 -113.728 1.00 49.50 98 ASP A O 1
ATOM 743 N N . ALA A 1 99 ? 2.105 -35.552 -115.294 1.00 50.88 99 ALA A N 1
ATOM 744 C CA . ALA A 1 99 ? 0.855 -36.015 -114.677 1.00 50.88 99 ALA A CA 1
ATOM 745 C C . ALA A 1 99 ? 0.809 -37.521 -114.324 1.00 50.88 99 ALA A C 1
ATOM 747 O O . ALA A 1 99 ? -0.045 -38.271 -114.803 1.00 50.88 99 ALA A O 1
ATOM 748 N N . THR A 1 100 ? 1.712 -37.970 -113.459 1.00 51.97 100 THR A N 1
ATOM 749 C CA . THR A 1 100 ? 1.738 -39.305 -112.857 1.00 51.97 100 THR A CA 1
ATOM 750 C C . THR A 1 100 ? 1.682 -39.175 -111.336 1.00 51.97 100 THR A C 1
ATOM 752 O O . THR A 1 100 ? 2.240 -38.250 -110.761 1.00 51.97 100 THR A O 1
ATOM 755 N N . ALA A 1 101 ? 1.008 -40.107 -110.656 1.00 52.41 101 ALA A N 1
ATOM 756 C CA . ALA A 1 101 ? 0.774 -40.111 -109.201 1.00 52.41 101 ALA A CA 1
ATOM 757 C C . ALA A 1 101 ? 2.051 -40.229 -108.320 1.00 52.41 101 ALA A C 1
ATOM 759 O O . ALA A 1 101 ? 1.967 -40.533 -107.130 1.00 52.41 101 ALA A O 1
ATOM 760 N N . GLN A 1 102 ? 3.237 -40.024 -108.899 1.00 57.88 102 GLN A N 1
ATOM 761 C CA . GLN A 1 102 ? 4.551 -40.143 -108.268 1.00 57.88 102 GLN A CA 1
ATOM 762 C C . GLN A 1 102 ? 4.929 -38.890 -107.446 1.00 57.88 102 GLN A C 1
ATOM 764 O O . GLN A 1 102 ? 5.710 -38.987 -106.493 1.00 57.88 102 GLN A O 1
ATOM 769 N N . ASP A 1 103 ? 4.356 -37.726 -107.771 1.00 62.66 103 ASP A N 1
ATOM 770 C CA . ASP A 1 103 ? 4.643 -36.451 -107.095 1.00 62.66 103 ASP A CA 1
ATOM 771 C C . ASP A 1 103 ? 4.189 -36.460 -105.627 1.00 62.66 103 ASP A C 1
ATOM 773 O O . ASP A 1 103 ? 4.926 -36.024 -104.739 1.00 62.66 103 ASP A O 1
ATOM 777 N N . ASP A 1 104 ? 3.024 -37.053 -105.348 1.00 71.88 104 ASP A N 1
ATOM 778 C CA . ASP A 1 104 ? 2.494 -37.194 -103.986 1.00 71.88 104 ASP A CA 1
ATOM 779 C C . ASP A 1 104 ? 3.352 -38.150 -103.146 1.00 71.88 104 ASP A C 1
ATOM 781 O O . ASP A 1 104 ? 3.612 -37.891 -101.971 1.00 71.88 104 ASP A O 1
ATOM 785 N N . ILE A 1 105 ? 3.875 -39.226 -103.751 1.00 79.50 105 ILE A N 1
ATOM 786 C CA . ILE A 1 105 ? 4.796 -40.157 -103.077 1.00 79.50 105 ILE A CA 1
ATOM 787 C C . ILE A 1 105 ? 6.086 -39.429 -102.690 1.00 79.50 105 ILE A C 1
ATOM 789 O O . ILE A 1 105 ? 6.575 -39.586 -101.571 1.00 79.50 105 ILE A O 1
ATOM 793 N N . THR A 1 106 ? 6.610 -38.593 -103.586 1.00 80.06 106 THR A N 1
ATOM 794 C CA . THR A 1 106 ? 7.817 -37.798 -103.335 1.00 80.06 106 THR A CA 1
ATOM 795 C C . THR A 1 106 ? 7.578 -36.771 -102.225 1.00 80.06 106 THR A C 1
ATOM 797 O O . THR A 1 106 ? 8.391 -36.654 -101.306 1.00 80.06 106 THR A O 1
ATOM 800 N N . ALA A 1 107 ? 6.432 -36.084 -102.230 1.00 83.31 107 ALA A N 1
ATOM 801 C CA . ALA A 1 107 ? 6.041 -35.183 -101.146 1.00 83.31 107 ALA A CA 1
ATOM 802 C C . ALA A 1 107 ? 5.908 -35.925 -99.801 1.00 83.31 107 ALA A C 1
ATOM 804 O O . ALA A 1 107 ? 6.379 -35.425 -98.777 1.00 83.31 107 ALA A O 1
ATOM 805 N N . HIS A 1 108 ? 5.346 -37.139 -99.790 1.00 86.50 108 HIS A N 1
ATOM 806 C CA . HIS A 1 108 ? 5.252 -37.975 -98.588 1.00 86.50 108 HIS A CA 1
ATOM 807 C C . HIS A 1 108 ? 6.626 -38.431 -98.075 1.00 86.50 108 HIS A C 1
ATOM 809 O O . HIS A 1 108 ? 6.852 -38.446 -96.866 1.00 86.50 108 HIS A O 1
ATOM 815 N N . GLN A 1 109 ? 7.563 -38.765 -98.966 1.00 86.44 109 GLN A N 1
ATOM 816 C CA . GLN A 1 109 ? 8.934 -39.132 -98.595 1.00 86.44 109 GLN A CA 1
ATOM 817 C C . GLN A 1 109 ? 9.705 -37.943 -98.012 1.00 86.44 109 GLN A C 1
ATOM 819 O O . GLN A 1 109 ? 10.365 -38.087 -96.982 1.00 86.44 109 GLN A O 1
ATOM 824 N N . ILE A 1 110 ? 9.580 -36.758 -98.621 1.00 87.06 110 ILE A N 1
ATOM 825 C CA . ILE A 1 110 ? 10.169 -35.515 -98.104 1.00 87.06 110 ILE A CA 1
ATOM 826 C C . ILE A 1 110 ? 9.572 -35.179 -96.732 1.00 87.06 110 ILE A C 1
ATOM 828 O O . ILE A 1 110 ? 10.311 -34.835 -95.809 1.00 87.06 110 ILE A O 1
ATOM 832 N N . LEU A 1 111 ? 8.253 -35.330 -96.569 1.00 89.56 111 LEU A N 1
ATOM 833 C CA . LEU A 1 111 ? 7.582 -35.146 -95.284 1.00 89.56 111 LEU A CA 1
ATOM 834 C C . LEU A 1 111 ? 8.114 -36.129 -94.234 1.00 89.56 111 LEU A C 1
ATOM 836 O O . LEU A 1 111 ? 8.480 -35.706 -93.142 1.00 89.56 111 LEU A O 1
ATOM 840 N N . GLY A 1 112 ? 8.223 -37.416 -94.572 1.00 88.75 112 GLY A N 1
ATOM 841 C CA . GLY A 1 112 ? 8.763 -38.443 -93.680 1.00 88.75 112 GLY A CA 1
ATOM 842 C C . GLY A 1 112 ? 10.209 -38.167 -93.255 1.00 88.75 112 GLY A C 1
ATOM 843 O O . GLY A 1 112 ? 10.536 -38.295 -92.077 1.00 88.75 112 GLY A O 1
ATOM 844 N N . ASN A 1 113 ? 11.063 -37.714 -94.179 1.00 89.38 113 ASN A N 1
ATOM 845 C CA . ASN A 1 113 ? 12.440 -37.321 -93.872 1.00 89.38 113 ASN A CA 1
ATOM 846 C C . ASN A 1 113 ? 12.492 -36.090 -92.955 1.00 89.38 113 ASN A C 1
ATOM 848 O O . ASN A 1 113 ? 13.217 -36.095 -91.963 1.00 89.38 113 ASN A O 1
ATOM 852 N N . ALA A 1 114 ? 11.670 -35.072 -93.223 1.00 90.25 114 ALA A N 1
ATOM 853 C CA . ALA A 1 114 ? 11.556 -33.902 -92.357 1.00 90.25 114 ALA A CA 1
ATOM 854 C C . ALA A 1 114 ? 11.090 -34.284 -90.941 1.00 90.25 114 ALA A C 1
ATOM 856 O O . ALA A 1 114 ? 11.635 -33.793 -89.953 1.00 90.25 114 ALA A O 1
ATOM 857 N N . MET A 1 115 ? 10.119 -35.196 -90.835 1.00 91.88 115 MET A N 1
ATOM 858 C CA . MET A 1 115 ? 9.640 -35.701 -89.549 1.00 91.88 115 MET A CA 1
ATOM 859 C C . MET A 1 115 ? 10.723 -36.468 -88.786 1.00 91.88 115 MET A C 1
ATOM 861 O O . MET A 1 115 ? 10.832 -36.297 -87.573 1.00 91.88 115 MET A O 1
ATOM 865 N N . ALA A 1 116 ? 11.529 -37.274 -89.485 1.00 90.38 116 ALA A N 1
ATOM 866 C CA . ALA A 1 116 ? 12.649 -37.997 -88.891 1.00 90.38 116 ALA A CA 1
ATOM 867 C C . ALA A 1 116 ? 13.695 -37.031 -88.313 1.00 90.38 116 ALA A C 1
ATOM 869 O O . ALA A 1 116 ? 14.075 -37.186 -87.157 1.00 90.38 116 ALA A O 1
ATOM 870 N N . ILE A 1 117 ? 14.064 -35.979 -89.055 1.00 90.25 117 ILE A N 1
ATOM 871 C CA . ILE A 1 117 ? 15.014 -34.949 -88.595 1.00 90.25 117 ILE A CA 1
ATOM 872 C C . ILE A 1 117 ? 14.497 -34.250 -87.330 1.00 90.25 117 ILE A C 1
ATOM 874 O O . ILE A 1 117 ? 15.228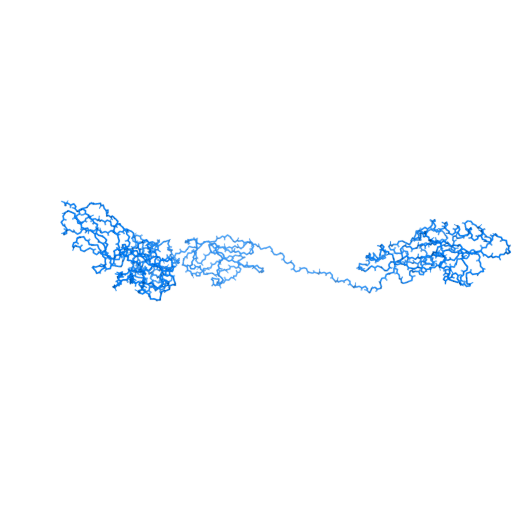 -34.105 -86.354 1.00 90.25 117 ILE A O 1
ATOM 878 N N . LEU A 1 118 ? 13.228 -33.831 -87.315 1.00 91.44 118 LEU A N 1
ATOM 879 C CA . LEU A 1 118 ? 12.645 -33.148 -86.151 1.00 91.44 118 LEU A CA 1
ATOM 880 C C . LEU A 1 118 ? 12.504 -34.064 -84.926 1.00 91.44 118 LEU A C 1
ATOM 882 O O . LEU A 1 118 ? 12.480 -33.573 -83.800 1.00 91.44 118 LEU A O 1
ATOM 886 N N . HIS A 1 119 ? 12.397 -35.376 -85.138 1.00 92.06 119 HIS A N 1
ATOM 887 C CA . HIS A 1 119 ? 12.358 -36.369 -84.067 1.00 92.06 119 HIS A CA 1
ATOM 888 C C . HIS A 1 119 ? 13.758 -36.738 -83.552 1.00 92.06 119 HIS A C 1
ATOM 890 O O . HIS A 1 119 ? 13.917 -36.999 -82.363 1.00 92.06 119 HIS A O 1
ATOM 896 N N . GLU A 1 120 ? 14.765 -36.757 -84.427 1.00 91.44 120 GLU A N 1
ATOM 897 C CA . GLU A 1 120 ? 16.165 -37.022 -84.079 1.00 91.44 120 GLU A CA 1
ATOM 898 C C . GLU A 1 120 ? 16.804 -35.848 -83.327 1.00 91.44 120 GLU A C 1
ATOM 900 O O . GLU A 1 120 ? 17.550 -36.058 -82.371 1.00 91.44 120 GLU A O 1
ATOM 905 N N . TYR A 1 121 ? 16.433 -34.614 -83.685 1.00 91.56 121 TYR A N 1
ATOM 906 C CA . TYR A 1 121 ? 16.907 -33.387 -83.044 1.00 91.56 121 TYR A CA 1
ATOM 907 C C . TYR A 1 121 ? 15.769 -32.636 -82.326 1.00 91.56 121 TYR A C 1
ATOM 909 O O . TYR A 1 121 ? 15.414 -31.515 -82.708 1.00 91.56 121 TYR A O 1
ATOM 917 N N . PRO A 1 122 ? 15.181 -33.212 -81.257 1.00 90.88 122 PRO A N 1
ATOM 918 C CA . PRO A 1 122 ? 14.036 -32.620 -80.576 1.00 90.88 122 PRO A CA 1
ATOM 919 C C . PRO A 1 122 ? 14.413 -31.404 -79.722 1.00 90.88 122 PRO A C 1
ATOM 921 O O . PRO A 1 122 ? 13.521 -30.680 -79.294 1.00 90.88 122 PRO A O 1
ATOM 924 N N . ILE A 1 123 ? 15.699 -31.163 -79.442 1.00 92.19 123 ILE A N 1
ATOM 925 C CA . ILE A 1 123 ? 16.185 -30.018 -78.658 1.00 92.19 123 ILE A CA 1
ATOM 926 C C . ILE A 1 123 ? 17.202 -29.243 -79.502 1.00 92.19 123 ILE A C 1
ATOM 928 O O . ILE A 1 123 ? 18.317 -29.720 -79.685 1.00 92.19 123 ILE A O 1
ATOM 932 N N . LEU A 1 124 ? 16.853 -28.045 -79.997 1.00 87.94 124 LEU A N 1
ATOM 933 C CA . LEU A 1 124 ? 17.732 -27.309 -80.930 1.00 87.94 124 LEU A CA 1
ATOM 934 C C . LEU A 1 124 ? 19.047 -26.874 -80.284 1.00 87.94 124 LEU A C 1
ATOM 936 O O . LEU A 1 124 ? 20.074 -26.866 -80.949 1.00 87.94 124 LEU A O 1
ATOM 940 N N . ASN A 1 125 ? 19.009 -26.506 -79.002 1.00 88.38 125 ASN A N 1
ATOM 941 C CA . ASN A 1 125 ? 20.180 -26.024 -78.267 1.00 88.38 125 ASN A CA 1
ATOM 942 C C . ASN A 1 125 ? 21.298 -27.074 -78.153 1.00 88.38 125 ASN A C 1
ATOM 944 O O . ASN A 1 125 ? 22.430 -26.701 -77.880 1.00 88.38 125 ASN A O 1
ATOM 948 N N . ASP A 1 126 ? 20.980 -28.362 -78.314 1.00 87.94 126 ASP A N 1
ATOM 949 C CA . ASP A 1 126 ? 21.929 -29.462 -78.110 1.00 87.94 126 ASP A CA 1
ATOM 950 C C . ASP A 1 126 ? 22.507 -30.000 -79.430 1.00 87.94 126 ASP A C 1
ATOM 952 O O . ASP A 1 126 ? 23.307 -30.939 -79.419 1.00 87.94 126 ASP A O 1
ATOM 956 N N . VAL A 1 127 ? 22.131 -29.414 -80.571 1.00 86.12 127 VAL A N 1
ATOM 957 C CA . VAL A 1 127 ? 22.581 -29.865 -81.891 1.00 86.12 127 VAL A CA 1
ATOM 958 C C . VAL A 1 127 ? 23.971 -29.306 -82.191 1.00 86.12 127 VAL A C 1
ATOM 960 O O . VAL A 1 127 ? 24.113 -28.121 -82.475 1.00 86.12 127 VAL A O 1
ATOM 963 N N . HIS A 1 128 ? 24.975 -30.182 -82.162 1.00 87.00 128 HIS A N 1
ATOM 964 C CA . HIS A 1 128 ? 26.368 -29.867 -82.489 1.00 87.00 128 HIS A CA 1
ATOM 965 C C . HIS A 1 128 ? 26.851 -30.849 -83.558 1.00 87.00 128 HIS A C 1
ATOM 967 O O . HIS A 1 128 ? 27.419 -31.901 -83.264 1.00 87.00 128 HIS A O 1
ATOM 973 N N . ASP A 1 129 ? 26.543 -30.542 -84.812 1.00 83.44 129 ASP A N 1
ATOM 974 C CA . ASP A 1 129 ? 26.862 -31.369 -85.969 1.00 83.44 129 ASP A CA 1
ATOM 975 C C . ASP A 1 129 ? 27.673 -30.543 -86.981 1.00 83.44 129 ASP A C 1
ATOM 977 O O . ASP A 1 129 ? 27.588 -29.316 -87.013 1.00 83.44 129 ASP A O 1
ATOM 981 N N . SER A 1 130 ? 28.455 -31.200 -87.840 1.00 79.88 130 SER A N 1
ATOM 982 C CA . SER A 1 130 ? 29.255 -30.526 -88.871 1.00 79.88 130 SER A CA 1
ATOM 983 C C . SER A 1 130 ? 28.411 -29.699 -89.853 1.00 79.88 130 SER A C 1
ATOM 985 O O . SER A 1 130 ? 28.925 -28.790 -90.506 1.00 79.88 130 SER A O 1
ATOM 987 N N . GLU A 1 131 ? 27.114 -29.995 -89.962 1.00 81.31 131 GLU A N 1
ATOM 988 C CA . GLU A 1 131 ? 26.197 -29.363 -90.912 1.00 81.31 131 GLU A CA 1
ATOM 989 C C . GLU A 1 131 ? 25.293 -28.290 -90.285 1.00 81.31 131 GLU A C 1
ATOM 991 O O . GLU A 1 131 ? 24.917 -27.330 -90.970 1.00 81.31 131 GLU A O 1
ATOM 996 N N . PHE A 1 132 ? 24.940 -28.457 -89.006 1.00 85.31 132 PHE A N 1
ATOM 997 C CA . PHE A 1 132 ? 24.191 -27.493 -88.201 1.00 85.31 132 PHE A CA 1
ATOM 998 C C . PHE A 1 132 ? 24.742 -27.490 -86.777 1.00 85.31 132 PHE A C 1
ATOM 1000 O O . PHE A 1 132 ? 24.771 -28.536 -86.128 1.00 85.31 132 PHE A O 1
ATOM 1007 N N . ASP A 1 133 ? 25.121 -26.314 -86.291 1.00 85.12 133 ASP A N 1
ATOM 1008 C CA . ASP A 1 133 ? 25.730 -26.153 -84.976 1.00 85.12 133 ASP A CA 1
ATOM 1009 C C . ASP A 1 133 ? 25.063 -25.004 -84.209 1.00 85.12 133 ASP A C 1
ATOM 1011 O O . ASP A 1 133 ? 25.004 -23.861 -84.681 1.00 85.12 133 ASP A O 1
ATOM 1015 N N . ALA A 1 134 ? 24.547 -25.325 -83.021 1.00 85.69 134 ALA A N 1
ATOM 1016 C CA . ALA A 1 134 ? 23.912 -24.388 -82.105 1.00 85.69 134 ALA A CA 1
ATOM 1017 C C . ALA A 1 134 ? 24.891 -23.352 -81.521 1.00 85.69 134 ALA A C 1
ATOM 1019 O O . ALA A 1 134 ? 24.445 -22.322 -81.009 1.00 85.69 134 ALA A O 1
ATOM 1020 N N . ASP A 1 135 ? 26.205 -23.573 -81.631 1.00 84.81 135 ASP A N 1
ATOM 1021 C CA . ASP A 1 135 ? 27.223 -22.611 -81.203 1.00 84.81 135 ASP A CA 1
ATOM 1022 C C . ASP A 1 135 ? 27.554 -21.535 -82.245 1.00 84.81 135 ASP A C 1
ATOM 1024 O O . ASP A 1 135 ? 28.200 -20.527 -81.927 1.00 84.81 135 ASP A O 1
ATOM 1028 N N . VAL A 1 136 ? 27.078 -21.700 -83.481 1.00 84.94 136 VAL A N 1
ATOM 1029 C CA . VAL A 1 136 ? 27.310 -20.750 -84.568 1.00 84.94 136 VAL A CA 1
ATOM 1030 C C . VAL A 1 136 ? 26.211 -19.688 -84.580 1.00 84.94 136 VAL A C 1
ATOM 1032 O O . VAL A 1 136 ? 25.093 -19.939 -85.029 1.00 84.94 136 VAL A O 1
ATOM 1035 N N . ASP A 1 137 ? 26.559 -18.454 -84.198 1.00 82.25 137 ASP A N 1
ATOM 1036 C CA . ASP A 1 137 ? 25.624 -17.318 -84.080 1.00 82.25 137 ASP A CA 1
ATOM 1037 C C . ASP A 1 137 ? 24.782 -17.055 -85.353 1.00 82.25 137 ASP A C 1
ATOM 1039 O O . ASP A 1 137 ? 23.648 -16.573 -85.277 1.00 82.25 137 ASP A O 1
ATOM 1043 N N . ALA A 1 138 ? 25.315 -17.377 -86.540 1.00 78.75 138 ALA A N 1
ATOM 1044 C CA . ALA A 1 138 ? 24.608 -17.233 -87.817 1.00 78.75 138 ALA A CA 1
ATOM 1045 C C . ALA A 1 138 ? 23.466 -18.251 -88.010 1.00 78.75 138 ALA A C 1
ATOM 1047 O O . ALA A 1 138 ? 22.520 -17.981 -88.753 1.00 78.75 138 ALA A O 1
ATOM 1048 N N . GLN A 1 139 ? 23.558 -19.418 -87.368 1.00 80.12 139 GLN A N 1
ATOM 1049 C CA . GLN A 1 139 ? 22.594 -20.517 -87.468 1.00 80.12 139 GLN A CA 1
ATOM 1050 C C . GLN A 1 139 ? 21.656 -20.545 -86.259 1.00 80.12 139 GLN A C 1
ATOM 1052 O O . GLN A 1 139 ? 20.449 -20.746 -86.417 1.00 80.12 139 GLN A O 1
ATOM 1057 N N . PHE A 1 140 ? 22.194 -20.265 -85.072 1.00 83.81 140 PHE A N 1
ATOM 1058 C CA . PHE A 1 140 ? 21.456 -20.232 -83.822 1.00 83.81 140 PHE A CA 1
ATOM 1059 C C . PHE A 1 140 ? 21.835 -18.979 -83.015 1.00 83.81 140 PHE A C 1
ATOM 1061 O O . PHE A 1 140 ? 22.948 -18.877 -82.507 1.00 83.81 140 PHE A O 1
ATOM 1068 N N . PRO A 1 141 ? 20.936 -17.983 -82.910 1.00 83.19 141 PRO A N 1
ATOM 1069 C CA . PRO A 1 141 ? 21.265 -16.725 -82.249 1.00 83.19 141 PRO A CA 1
ATOM 1070 C C . PRO A 1 141 ? 21.666 -16.906 -80.775 1.00 83.19 141 PRO A C 1
ATOM 1072 O O . PRO A 1 141 ? 21.028 -17.694 -80.067 1.00 83.19 141 PRO A O 1
ATOM 1075 N N . PRO A 1 142 ? 22.625 -16.109 -80.261 1.00 80.94 142 PRO A N 1
ATOM 1076 C CA . PRO A 1 142 ? 23.121 -16.233 -78.886 1.00 80.94 142 PRO A CA 1
ATOM 1077 C C . PRO A 1 142 ? 22.014 -16.045 -77.837 1.00 80.94 142 PRO A C 1
ATOM 1079 O O . PRO A 1 142 ? 22.029 -16.701 -76.800 1.00 80.94 142 PRO A O 1
ATOM 1082 N N . ASP A 1 143 ? 20.998 -15.231 -78.145 1.00 77.38 143 ASP A N 1
ATOM 1083 C CA . ASP A 1 143 ? 19.798 -15.046 -77.319 1.00 77.38 143 ASP A CA 1
ATOM 1084 C C . ASP A 1 143 ? 19.045 -16.355 -77.033 1.00 77.38 143 ASP A C 1
ATOM 1086 O O . ASP A 1 143 ? 18.413 -16.480 -75.980 1.00 77.38 143 ASP A O 1
ATOM 1090 N N . LEU A 1 144 ? 19.046 -17.288 -77.994 1.00 80.94 144 LEU A N 1
ATOM 1091 C CA . LEU A 1 144 ? 18.405 -18.595 -77.869 1.00 80.94 144 LEU A CA 1
ATOM 1092 C C . LEU A 1 144 ? 19.331 -19.612 -77.195 1.00 80.94 144 LEU A C 1
ATOM 1094 O O . LEU A 1 144 ? 18.852 -20.413 -76.391 1.00 80.94 144 LEU A O 1
ATOM 1098 N N . ARG A 1 145 ? 20.640 -19.543 -77.479 1.00 81.75 145 ARG A N 1
ATOM 1099 C CA . ARG A 1 145 ? 21.678 -20.393 -76.872 1.00 81.75 145 ARG A CA 1
ATOM 1100 C C . ARG A 1 145 ? 21.787 -20.196 -75.374 1.00 81.75 145 ARG A C 1
ATOM 1102 O O . ARG A 1 145 ? 21.745 -21.169 -74.631 1.00 81.75 145 ARG A O 1
ATOM 1109 N N . ASN A 1 146 ? 21.885 -18.947 -74.937 1.00 76.06 146 ASN A N 1
ATOM 1110 C CA . ASN A 1 146 ? 22.173 -18.635 -73.543 1.00 76.06 146 ASN A CA 1
ATOM 1111 C C . ASN A 1 146 ? 20.907 -18.615 -72.661 1.00 76.06 146 ASN A C 1
ATOM 1113 O O . ASN A 1 146 ? 20.959 -18.340 -71.458 1.00 76.06 146 ASN A O 1
ATOM 1117 N N . SER A 1 147 ? 19.740 -18.907 -73.244 1.00 77.75 147 SER A N 1
ATOM 1118 C CA . SER A 1 147 ? 18.509 -19.038 -72.474 1.00 77.75 147 SER A CA 1
ATOM 1119 C C . SER A 1 147 ? 18.577 -20.231 -71.526 1.00 77.75 147 SER A C 1
ATOM 1121 O O . SER A 1 147 ? 19.017 -21.315 -71.897 1.00 77.75 147 SER A O 1
ATOM 1123 N N . PHE A 1 148 ? 18.097 -20.030 -70.297 1.00 76.06 148 PHE A N 1
ATOM 1124 C CA . PHE A 1 148 ? 18.044 -21.081 -69.283 1.00 76.06 148 PHE A CA 1
ATOM 1125 C C . PHE A 1 148 ? 17.189 -22.285 -69.716 1.00 76.06 148 PHE A C 1
ATOM 1127 O O . PHE A 1 148 ? 17.497 -23.425 -69.375 1.00 76.06 148 PHE A O 1
ATOM 1134 N N . GLU A 1 149 ? 16.113 -22.040 -70.466 1.00 82.00 149 GLU A N 1
ATOM 1135 C CA . GLU A 1 149 ? 15.218 -23.085 -70.963 1.00 82.00 149 GLU A CA 1
ATOM 1136 C C . GLU A 1 149 ? 15.561 -23.418 -72.417 1.00 82.00 149 GLU A C 1
ATOM 1138 O O . GLU A 1 149 ? 15.548 -22.547 -73.287 1.00 82.00 149 GLU A O 1
ATOM 1143 N N . LYS A 1 150 ? 15.838 -24.697 -72.688 1.00 87.44 150 LYS A N 1
ATOM 1144 C CA . LYS A 1 150 ? 16.144 -25.173 -74.042 1.00 87.44 150 LYS A CA 1
ATOM 1145 C C . LYS A 1 150 ? 14.882 -25.226 -74.907 1.00 87.44 150 LYS A C 1
ATOM 1147 O O . LYS A 1 150 ? 13.796 -25.566 -74.426 1.00 87.44 150 LYS A O 1
ATOM 1152 N N . ILE A 1 151 ? 15.036 -24.956 -76.200 1.00 89.50 151 ILE A N 1
ATOM 1153 C CA . ILE A 1 151 ? 13.947 -25.007 -77.178 1.00 89.50 151 ILE A CA 1
ATOM 1154 C C . ILE A 1 151 ? 13.729 -26.456 -77.606 1.00 89.50 151 ILE A C 1
ATOM 1156 O O . ILE A 1 151 ? 14.631 -27.088 -78.153 1.00 89.50 151 ILE A O 1
ATOM 1160 N N . LYS A 1 152 ? 12.517 -26.960 -77.381 1.00 92.06 152 LYS A N 1
ATOM 1161 C CA . LYS A 1 152 ? 12.094 -28.330 -77.674 1.00 92.06 152 LYS A CA 1
ATOM 1162 C C . LYS A 1 152 ? 11.048 -28.333 -78.782 1.00 92.06 152 LYS A C 1
ATOM 1164 O O . LYS A 1 152 ? 10.106 -27.541 -78.737 1.00 92.06 152 LYS A O 1
ATOM 1169 N N . ILE A 1 153 ? 11.198 -29.234 -79.740 1.00 93.19 153 ILE A N 1
ATOM 1170 C CA . ILE A 1 153 ? 10.247 -29.509 -80.815 1.00 93.19 153 ILE A CA 1
ATOM 1171 C C . ILE A 1 153 ? 9.552 -30.827 -80.490 1.00 93.19 153 ILE A C 1
ATOM 1173 O O . ILE A 1 153 ? 10.206 -31.837 -80.241 1.00 93.19 153 ILE A O 1
ATOM 1177 N N . THR A 1 154 ? 8.223 -30.831 -80.500 1.00 93.00 154 THR A N 1
ATOM 1178 C CA . THR A 1 154 ? 7.417 -32.040 -80.312 1.00 93.00 154 THR A CA 1
ATOM 1179 C C . THR A 1 154 ? 6.328 -32.125 -81.371 1.00 93.00 154 THR A C 1
ATOM 1181 O O . THR A 1 154 ? 5.801 -31.105 -81.813 1.00 93.00 154 THR A O 1
ATOM 1184 N N . SER A 1 155 ? 5.982 -33.338 -81.804 1.00 92.19 155 SER A N 1
ATOM 1185 C CA . SER A 1 155 ? 4.832 -33.533 -82.688 1.00 92.19 155 SER A CA 1
ATOM 1186 C C . SER A 1 155 ? 3.534 -33.200 -81.945 1.00 92.19 155 SER A C 1
ATOM 1188 O O . SER A 1 155 ? 3.383 -33.483 -80.754 1.00 92.19 155 SER A O 1
ATOM 1190 N N . ALA A 1 156 ? 2.597 -32.565 -82.645 1.00 91.25 156 ALA A N 1
ATOM 1191 C CA . ALA A 1 156 ? 1.307 -32.167 -82.103 1.00 91.25 156 ALA A CA 1
ATOM 1192 C C . ALA A 1 156 ? 0.198 -32.991 -82.776 1.00 91.25 156 ALA A C 1
ATOM 1194 O O . ALA A 1 156 ? -0.011 -32.842 -83.984 1.00 91.25 156 ALA A O 1
ATOM 1195 N N . PRO A 1 157 ? -0.520 -33.862 -82.042 1.00 87.50 157 PRO A N 1
ATOM 1196 C CA . PRO A 1 157 ? -1.677 -34.547 -82.599 1.00 87.50 157 PRO A CA 1
ATOM 1197 C C . PRO A 1 157 ? -2.814 -33.534 -82.777 1.00 87.50 157 PRO A C 1
ATOM 1199 O O . PRO A 1 157 ? -3.302 -32.962 -81.805 1.00 87.50 157 PRO A O 1
ATOM 1202 N N . ILE A 1 158 ? -3.212 -33.300 -84.025 1.00 88.31 158 ILE A N 1
ATOM 1203 C CA . ILE A 1 158 ? -4.281 -32.372 -84.416 1.00 88.31 158 ILE A CA 1
ATOM 1204 C C . ILE A 1 158 ? -5.383 -33.165 -85.109 1.00 88.31 158 ILE A C 1
ATOM 1206 O O . ILE A 1 158 ? -5.103 -34.122 -85.836 1.00 88.31 158 ILE A O 1
ATOM 1210 N N . SER A 1 159 ? -6.642 -32.797 -84.866 1.00 90.62 159 SER A N 1
ATOM 1211 C CA . SER A 1 159 ? -7.775 -33.474 -85.496 1.00 90.62 159 SER A CA 1
ATOM 1212 C C . SER A 1 159 ? -7.900 -33.090 -86.973 1.00 90.62 159 SER A C 1
ATOM 1214 O O . SER A 1 159 ? -7.524 -31.993 -87.393 1.00 90.62 159 SER A O 1
ATOM 1216 N N . MET A 1 160 ? -8.492 -33.972 -87.781 1.00 88.19 160 MET A N 1
ATOM 1217 C CA . MET A 1 160 ? -8.757 -33.668 -89.193 1.00 88.19 160 MET A CA 1
ATOM 1218 C C . MET A 1 160 ? -9.639 -32.416 -89.367 1.00 88.19 160 MET A C 1
ATOM 1220 O O . MET A 1 160 ? -9.488 -31.676 -90.337 1.00 88.19 160 MET A O 1
ATOM 1224 N N . GLU A 1 161 ? -10.524 -32.137 -88.407 1.00 90.00 161 GLU A N 1
ATOM 1225 C CA . GLU A 1 161 ? -11.364 -30.936 -88.403 1.00 90.00 161 GLU A CA 1
ATOM 1226 C C . GLU A 1 161 ? -10.531 -29.651 -88.268 1.00 90.00 161 GLU A C 1
ATOM 1228 O O . GLU A 1 161 ? -10.760 -28.683 -88.992 1.00 90.00 161 GLU A O 1
ATOM 1233 N N . GLU A 1 162 ? -9.541 -29.632 -87.373 1.00 88.00 162 G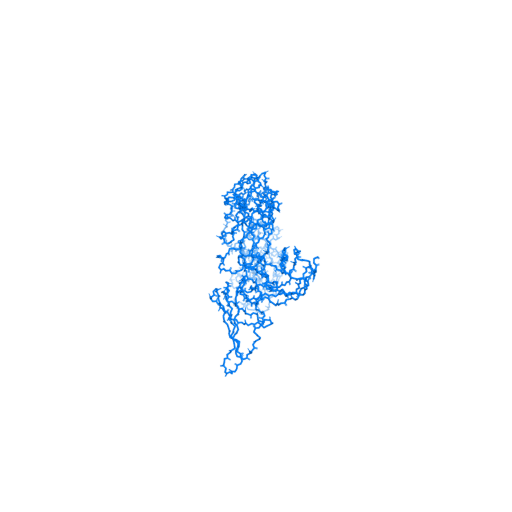LU A N 1
ATOM 1234 C CA . GLU A 1 162 ? -8.651 -28.481 -87.187 1.00 88.00 162 GLU A CA 1
ATOM 1235 C C . GLU A 1 162 ? -7.763 -28.254 -88.414 1.00 88.00 162 GLU A C 1
ATOM 1237 O O . GLU A 1 162 ? -7.629 -27.118 -88.874 1.00 88.00 162 GLU A O 1
ATOM 1242 N N . PHE A 1 163 ? -7.230 -29.327 -89.005 1.00 88.81 163 PHE A N 1
ATOM 1243 C CA . PHE A 1 163 ? -6.513 -29.243 -90.275 1.00 88.81 163 PHE A CA 1
ATOM 1244 C C . PHE A 1 163 ? -7.395 -28.662 -91.390 1.00 88.81 163 PHE A C 1
ATOM 1246 O O . PHE A 1 163 ? -6.977 -27.736 -92.087 1.00 88.81 163 PHE A O 1
ATOM 1253 N N . SER A 1 164 ? -8.630 -29.154 -91.531 1.00 86.56 164 SER A N 1
ATOM 1254 C CA . SER A 1 164 ? -9.593 -28.649 -92.516 1.00 86.56 164 SER A CA 1
ATOM 1255 C C . SER A 1 164 ? -9.916 -27.167 -92.298 1.00 86.56 164 SER A C 1
ATOM 1257 O O . SER A 1 164 ? -9.945 -26.401 -93.263 1.00 86.56 164 SER A O 1
ATOM 1259 N N . LYS A 1 165 ? -10.069 -26.724 -91.042 1.00 89.19 165 LYS A N 1
ATOM 1260 C CA . LYS A 1 165 ? -10.286 -25.312 -90.688 1.00 89.19 165 LYS A CA 1
ATOM 1261 C C . LYS A 1 165 ? -9.110 -24.419 -91.081 1.00 89.19 165 LYS A C 1
ATOM 1263 O O . LYS A 1 165 ? -9.339 -23.355 -91.653 1.00 89.19 165 LYS A O 1
ATOM 1268 N N . ILE A 1 166 ? -7.870 -24.844 -90.814 1.00 87.50 166 ILE A N 1
ATOM 1269 C CA . ILE A 1 166 ? -6.668 -24.072 -91.176 1.00 87.50 166 ILE A CA 1
ATOM 1270 C C . ILE A 1 166 ? -6.597 -23.888 -92.695 1.00 87.50 166 ILE A C 1
ATOM 1272 O O . ILE A 1 166 ? -6.450 -22.767 -93.173 1.00 87.50 166 ILE A O 1
ATOM 1276 N N . TRP A 1 167 ? -6.759 -24.972 -93.457 1.00 87.25 167 TRP A N 1
ATOM 1277 C CA . TRP A 1 167 ? -6.691 -24.925 -94.919 1.00 87.25 167 TRP A CA 1
ATOM 1278 C C . TRP A 1 167 ? -7.864 -24.165 -95.555 1.00 87.25 167 TRP A C 1
ATOM 1280 O O . TRP A 1 167 ? -7.653 -23.402 -96.495 1.00 87.25 167 TRP A O 1
ATOM 1290 N N . THR A 1 168 ? -9.074 -24.280 -94.993 1.00 87.25 168 THR A N 1
ATOM 1291 C CA . THR A 1 168 ? -10.242 -23.494 -95.433 1.00 87.25 168 THR A CA 1
ATOM 1292 C C . THR A 1 168 ? -10.022 -21.998 -95.206 1.00 87.25 168 THR A C 1
ATOM 1294 O O . THR A 1 168 ? -10.334 -21.194 -96.080 1.00 87.25 168 THR A O 1
ATOM 1297 N N . GLY A 1 169 ? -9.429 -21.613 -94.069 1.00 84.81 169 GLY A N 1
ATOM 1298 C CA . GLY A 1 169 ? -9.081 -20.218 -93.783 1.00 84.81 169 GLY A CA 1
ATOM 1299 C C . GLY A 1 169 ? -8.027 -19.633 -94.731 1.00 84.81 169 GLY A C 1
ATOM 1300 O O . GLY A 1 169 ? -8.008 -18.425 -94.939 1.00 84.81 169 GLY A O 1
ATOM 1301 N N . LEU A 1 170 ? -7.187 -20.480 -95.333 1.00 84.25 170 LEU A N 1
ATOM 1302 C CA . LEU A 1 170 ? -6.178 -20.100 -96.328 1.00 84.25 170 LEU A CA 1
ATOM 1303 C C . LEU A 1 170 ? -6.710 -20.108 -97.773 1.00 84.25 170 LEU A C 1
ATOM 1305 O O . LEU A 1 170 ? -5.936 -19.870 -98.691 1.00 84.25 170 LEU A O 1
ATOM 1309 N N . ALA A 1 171 ? -7.996 -20.421 -97.989 1.00 84.88 171 ALA A N 1
ATOM 1310 C CA . ALA A 1 171 ? -8.626 -20.520 -99.312 1.00 84.88 171 ALA A CA 1
ATOM 1311 C C . ALA A 1 171 ? -7.886 -21.439 -100.316 1.00 84.88 171 ALA A C 1
ATOM 1313 O O . ALA A 1 171 ? -7.987 -21.263 -101.532 1.00 84.88 171 ALA A O 1
ATOM 1314 N N . LYS A 1 172 ? -7.163 -22.454 -99.819 1.00 80.12 172 LYS A N 1
ATOM 1315 C CA . LYS A 1 172 ? -6.416 -23.440 -100.618 1.00 80.12 172 LYS A CA 1
ATOM 1316 C C . LYS A 1 172 ? -6.957 -24.847 -100.385 1.00 80.12 172 LYS A C 1
ATOM 1318 O O . LYS A 1 172 ? -7.501 -25.155 -99.326 1.00 80.12 172 LYS A O 1
ATOM 1323 N N . ALA A 1 173 ? -6.781 -25.717 -101.380 1.00 80.81 173 ALA A N 1
ATOM 1324 C CA . ALA A 1 173 ? -7.099 -27.132 -101.229 1.00 80.81 173 ALA A CA 1
ATOM 1325 C C . ALA A 1 173 ? -6.273 -27.742 -100.087 1.00 80.81 173 ALA A C 1
ATOM 1327 O O . ALA A 1 173 ? -5.089 -27.433 -99.938 1.00 80.81 173 ALA A O 1
ATOM 1328 N N . TYR A 1 174 ? -6.910 -28.609 -99.300 1.00 82.50 174 TYR A N 1
ATOM 1329 C CA . TYR A 1 174 ? -6.245 -29.343 -98.231 1.00 82.50 174 TYR A CA 1
ATOM 1330 C C . TYR A 1 174 ? -5.035 -30.108 -98.781 1.00 82.50 174 TYR A C 1
ATOM 1332 O O . TYR A 1 174 ? -5.164 -30.854 -99.753 1.00 82.50 174 TYR A O 1
ATOM 1340 N N . ARG A 1 175 ? -3.874 -29.941 -98.140 1.00 82.75 175 ARG A N 1
ATOM 1341 C CA . ARG A 1 175 ? -2.677 -30.751 -98.392 1.00 82.75 175 ARG A CA 1
ATOM 1342 C C . ARG A 1 175 ? -2.274 -31.489 -97.128 1.00 82.75 175 ARG A C 1
ATOM 1344 O O . ARG A 1 175 ? -2.566 -31.035 -96.019 1.00 82.75 175 ARG A O 1
ATOM 1351 N N . LEU A 1 176 ? -1.602 -32.624 -97.312 1.00 85.25 176 LEU A N 1
ATOM 1352 C CA . LEU A 1 176 ? -1.099 -33.416 -96.201 1.00 85.25 176 LEU A CA 1
ATOM 1353 C C . LEU A 1 176 ? -0.081 -32.597 -95.400 1.00 85.25 176 LEU A C 1
ATOM 1355 O O . LEU A 1 176 ? 0.914 -32.102 -95.936 1.00 85.25 176 LEU A O 1
ATOM 1359 N N . SER A 1 177 ? -0.347 -32.481 -94.103 1.00 89.44 177 SER A N 1
ATOM 1360 C CA . SER A 1 177 ? 0.425 -31.651 -93.188 1.00 89.44 177 SER A CA 1
ATOM 1361 C C . SER A 1 177 ? 0.609 -32.347 -91.852 1.00 89.44 177 SER A C 1
ATOM 1363 O O . SER A 1 177 ? -0.269 -33.081 -91.401 1.00 89.44 177 SER A O 1
ATOM 1365 N N . VAL A 1 178 ? 1.711 -32.039 -91.176 1.00 93.12 178 VAL A N 1
ATOM 1366 C CA . VAL A 1 178 ? 1.973 -32.479 -89.802 1.00 93.12 178 VAL A CA 1
ATOM 1367 C C . VAL A 1 178 ? 2.191 -31.259 -88.929 1.00 93.12 178 VAL A C 1
ATOM 1369 O O . VAL A 1 178 ? 2.865 -30.313 -89.329 1.00 93.12 178 VAL A O 1
ATOM 1372 N N . ALA A 1 179 ? 1.610 -31.264 -87.736 1.00 94.25 179 ALA A N 1
ATOM 1373 C CA . ALA A 1 179 ? 1.752 -30.160 -86.807 1.00 94.25 179 ALA A CA 1
ATOM 1374 C C . ALA A 1 179 ? 2.836 -30.428 -85.763 1.00 94.25 179 ALA A C 1
ATOM 1376 O O . ALA A 1 179 ? 3.009 -31.552 -85.288 1.00 94.25 179 ALA A O 1
ATOM 1377 N N . TYR A 1 180 ? 3.544 -29.368 -85.391 1.00 94.69 180 TYR A N 1
ATOM 1378 C CA . TYR A 1 180 ? 4.608 -29.384 -84.400 1.00 94.69 180 TYR A CA 1
ATOM 1379 C C . TYR A 1 180 ? 4.429 -28.252 -83.397 1.00 94.69 180 TYR A C 1
ATOM 1381 O O . TYR A 1 180 ? 4.155 -27.112 -83.769 1.00 94.69 180 TYR A O 1
ATOM 1389 N N . ASN A 1 181 ? 4.665 -28.560 -82.128 1.00 93.94 181 ASN A N 1
ATOM 1390 C CA . ASN A 1 181 ? 4.721 -27.589 -81.049 1.00 93.94 181 ASN A CA 1
ATOM 1391 C C . ASN A 1 181 ? 6.176 -27.322 -80.688 1.00 93.94 181 ASN A C 1
ATOM 1393 O O . ASN A 1 181 ? 6.947 -28.246 -80.441 1.00 93.94 181 ASN A O 1
ATOM 1397 N N . VAL A 1 182 ? 6.543 -26.047 -80.601 1.00 92.56 182 VAL A N 1
ATOM 1398 C CA . VAL A 1 182 ? 7.874 -25.615 -80.178 1.00 92.56 182 VAL A CA 1
ATOM 1399 C C . VAL A 1 182 ? 7.757 -24.871 -78.852 1.00 92.56 182 VAL A C 1
ATOM 1401 O O . VAL A 1 182 ? 7.118 -23.820 -78.772 1.00 92.56 182 VAL A O 1
ATOM 1404 N N . SER A 1 183 ? 8.331 -25.448 -77.795 1.00 87.88 183 SER A N 1
ATOM 1405 C CA . SER A 1 183 ? 8.319 -24.938 -76.412 1.00 87.88 183 SER A CA 1
ATOM 1406 C C . SER A 1 183 ? 9.695 -25.142 -75.769 1.00 87.88 183 SER A C 1
ATOM 1408 O O . SER A 1 183 ? 10.300 -26.175 -75.973 1.00 87.88 183 SER A O 1
ATOM 1410 N N . LEU A 1 184 ? 10.248 -24.260 -74.946 1.00 82.00 184 LEU A N 1
ATOM 1411 C CA . LEU A 1 184 ? 9.684 -23.046 -74.375 1.00 82.00 184 LEU A CA 1
ATOM 1412 C C . LEU A 1 184 ? 10.356 -21.815 -74.991 1.00 82.00 184 LEU A C 1
ATOM 1414 O O . LEU A 1 184 ? 11.565 -21.658 -74.874 1.00 82.00 184 LEU A O 1
ATOM 1418 N N . VAL A 1 185 ? 9.582 -20.919 -75.606 1.00 83.56 185 VAL A N 1
ATOM 1419 C CA . VAL A 1 185 ? 10.109 -19.641 -76.105 1.00 83.56 185 VAL A CA 1
ATOM 1420 C C . VAL A 1 185 ? 9.743 -18.559 -75.099 1.00 83.56 185 VAL A C 1
ATOM 1422 O O . VAL A 1 185 ? 8.564 -18.302 -74.862 1.00 83.56 185 VAL A O 1
ATOM 1425 N N . GLN A 1 186 ? 10.737 -17.948 -74.460 1.00 84.12 186 GLN A N 1
ATOM 1426 C CA . GLN A 1 186 ? 10.523 -16.926 -73.434 1.00 84.12 186 GLN A CA 1
ATOM 1427 C C . GLN A 1 186 ? 10.879 -15.545 -73.985 1.00 84.12 186 GLN A C 1
ATOM 1429 O O . GLN A 1 186 ? 11.963 -15.363 -74.514 1.00 84.12 186 GLN A O 1
ATOM 1434 N N . ILE A 1 187 ? 10.008 -14.547 -73.842 1.00 81.12 187 ILE A N 1
ATOM 1435 C CA . ILE A 1 187 ? 10.319 -13.151 -74.189 1.00 81.12 187 ILE A CA 1
ATOM 1436 C C . ILE A 1 187 ? 10.520 -12.371 -72.890 1.00 81.12 187 ILE A C 1
ATOM 1438 O O . ILE A 1 187 ? 9.628 -12.339 -72.033 1.00 81.12 187 ILE A O 1
ATOM 1442 N N . ALA A 1 188 ? 11.716 -11.801 -72.719 1.00 73.38 188 ALA A N 1
ATOM 1443 C CA . ALA A 1 188 ? 12.092 -11.107 -71.493 1.00 73.38 188 ALA A CA 1
ATOM 1444 C C . ALA A 1 188 ? 11.412 -9.736 -71.401 1.00 73.38 188 ALA A C 1
ATOM 1446 O O . ALA A 1 188 ? 11.363 -9.013 -72.400 1.00 73.38 188 ALA A O 1
ATOM 1447 N N . PRO A 1 189 ? 10.925 -9.332 -70.213 1.00 66.44 189 PRO A N 1
ATOM 1448 C CA . PRO A 1 189 ? 10.498 -7.959 -70.000 1.00 66.44 189 PRO A CA 1
ATOM 1449 C C . PRO A 1 189 ? 11.714 -7.023 -70.053 1.00 66.44 189 PRO A C 1
ATOM 1451 O O . PRO A 1 189 ? 12.714 -7.254 -69.374 1.00 66.44 189 PRO A O 1
ATOM 1454 N N . ILE A 1 190 ? 11.618 -5.941 -70.828 1.00 61.38 190 ILE A N 1
ATOM 1455 C CA . ILE A 1 190 ? 12.622 -4.869 -70.837 1.00 61.38 190 ILE A CA 1
ATOM 1456 C C . ILE A 1 190 ? 12.473 -4.106 -69.515 1.00 61.38 190 ILE A C 1
ATOM 1458 O O . ILE A 1 190 ? 11.579 -3.273 -69.368 1.00 61.38 190 ILE A O 1
ATOM 1462 N N . VAL A 1 191 ? 13.301 -4.424 -68.520 1.00 56.81 191 VAL A N 1
ATOM 1463 C CA . VAL A 1 191 ? 13.356 -3.685 -67.252 1.00 56.81 191 VAL A CA 1
ATOM 1464 C C . VAL A 1 191 ? 14.715 -2.988 -67.168 1.00 56.81 191 VAL A C 1
ATOM 1466 O O . VAL A 1 191 ? 15.732 -3.674 -67.261 1.00 56.81 191 VAL A O 1
ATOM 1469 N N . PRO A 1 192 ? 14.774 -1.654 -66.989 1.00 55.06 192 PRO A N 1
ATOM 1470 C CA . PRO A 1 192 ? 16.042 -0.978 -66.747 1.00 55.06 192 PRO A CA 1
ATOM 1471 C C . PRO A 1 192 ? 16.655 -1.500 -65.442 1.00 55.06 192 PRO A C 1
ATOM 1473 O O . PRO A 1 192 ? 15.961 -1.615 -64.426 1.00 55.06 192 PRO A O 1
ATOM 1476 N N . ALA A 1 193 ? 17.944 -1.849 -65.479 1.00 53.97 193 ALA A N 1
ATOM 1477 C CA . ALA A 1 193 ? 18.667 -2.382 -64.330 1.00 53.97 193 ALA A CA 1
ATOM 1478 C C . ALA A 1 193 ? 18.538 -1.424 -63.134 1.00 53.97 193 ALA A C 1
ATOM 1480 O O . ALA A 1 193 ? 18.950 -0.266 -63.209 1.00 53.97 193 ALA A O 1
ATOM 1481 N N . ARG A 1 194 ? 17.957 -1.891 -62.021 1.00 50.28 194 ARG A N 1
ATOM 1482 C CA . ARG A 1 194 ? 18.038 -1.150 -60.758 1.00 50.28 194 ARG A CA 1
ATOM 1483 C C . ARG A 1 194 ? 19.457 -1.315 -60.232 1.00 50.28 194 ARG A C 1
ATOM 1485 O O . ARG A 1 194 ? 19.903 -2.443 -60.041 1.00 50.28 194 ARG A O 1
ATOM 1492 N N . MET A 1 195 ? 20.153 -0.203 -60.008 1.00 51.09 195 MET A N 1
ATOM 1493 C CA . MET A 1 195 ? 21.436 -0.229 -59.310 1.00 51.09 195 MET A CA 1
ATOM 1494 C C . MET A 1 195 ? 21.249 -0.897 -57.935 1.00 51.09 195 MET A C 1
ATOM 1496 O O . MET A 1 195 ? 20.271 -0.577 -57.249 1.00 51.09 195 MET A O 1
ATOM 1500 N N . PRO A 1 196 ? 22.137 -1.821 -57.524 1.00 55.81 196 PRO A N 1
ATOM 1501 C CA . PRO A 1 196 ? 22.108 -2.364 -56.174 1.00 55.81 196 PRO A CA 1
ATOM 1502 C C . PRO A 1 196 ? 22.272 -1.220 -55.170 1.00 55.81 196 PRO A C 1
ATOM 1504 O O . PRO A 1 196 ? 23.120 -0.346 -55.356 1.00 55.81 196 PRO A O 1
ATOM 1507 N N . ALA A 1 197 ? 21.462 -1.212 -54.112 1.00 56.22 197 ALA A N 1
ATOM 1508 C CA . ALA A 1 197 ? 21.672 -0.282 -53.010 1.00 56.22 197 ALA A CA 1
ATOM 1509 C C . ALA A 1 197 ? 23.053 -0.540 -52.370 1.00 56.22 197 ALA A C 1
ATOM 1511 O O . ALA A 1 197 ? 23.486 -1.697 -52.316 1.00 56.22 197 ALA A O 1
ATOM 1512 N N . PRO A 1 198 ? 23.754 0.502 -51.887 1.00 63.31 198 PRO A N 1
ATOM 1513 C CA . PRO A 1 198 ? 25.027 0.321 -51.202 1.00 63.31 198 PRO A CA 1
ATOM 1514 C C . PRO A 1 198 ? 24.857 -0.567 -49.955 1.00 63.31 198 PRO A C 1
ATOM 1516 O O . PRO A 1 198 ? 23.808 -0.515 -49.304 1.00 63.31 198 PRO A O 1
ATOM 1519 N N . PRO A 1 199 ? 25.869 -1.382 -49.601 1.00 66.56 199 PRO A N 1
ATOM 1520 C CA . PRO A 1 199 ? 25.816 -2.215 -48.407 1.00 66.56 199 PRO A CA 1
ATOM 1521 C C . PRO A 1 199 ? 25.692 -1.345 -47.151 1.00 66.56 199 PRO A C 1
ATOM 1523 O O . PRO A 1 199 ? 26.314 -0.285 -47.052 1.00 66.56 199 PRO A O 1
ATOM 1526 N N . ILE A 1 200 ? 24.897 -1.802 -46.181 1.00 59.59 200 ILE A N 1
ATOM 1527 C CA . ILE A 1 200 ? 24.756 -1.142 -44.878 1.00 59.59 200 ILE A CA 1
ATOM 1528 C C . ILE A 1 200 ? 26.123 -1.181 -44.181 1.00 59.59 200 ILE A C 1
ATOM 1530 O O . ILE A 1 200 ? 26.590 -2.247 -43.793 1.00 59.59 200 ILE A O 1
ATOM 1534 N N . GLN A 1 201 ? 26.771 -0.023 -44.044 1.00 65.88 201 GLN A N 1
ATOM 1535 C CA . GLN A 1 201 ? 28.122 0.084 -43.476 1.00 65.88 201 GLN A CA 1
ATOM 1536 C C . GLN A 1 201 ? 28.140 0.072 -41.940 1.00 65.88 201 GLN A C 1
ATOM 1538 O O . GLN A 1 201 ? 29.158 -0.263 -41.342 1.00 65.88 201 GLN A O 1
ATOM 1543 N N . GLN A 1 202 ? 27.025 0.416 -41.288 1.00 57.31 202 GLN A N 1
ATOM 1544 C CA . GLN A 1 202 ? 26.901 0.414 -39.830 1.00 57.31 202 GLN A CA 1
ATOM 1545 C C . GLN A 1 202 ? 25.522 -0.078 -39.392 1.00 57.31 202 GLN A C 1
ATOM 1547 O O . GLN A 1 202 ? 24.495 0.506 -39.732 1.00 57.31 202 GLN A O 1
ATOM 1552 N N . THR A 1 203 ? 25.508 -1.125 -38.572 1.00 61.22 203 THR A N 1
ATOM 1553 C CA . THR A 1 203 ? 24.355 -1.500 -37.751 1.00 61.22 203 THR A CA 1
ATOM 1554 C C . THR A 1 203 ? 24.402 -0.705 -36.447 1.00 61.22 203 THR A C 1
ATOM 1556 O O . THR A 1 203 ? 25.362 -0.838 -35.692 1.00 61.22 203 THR A O 1
ATOM 1559 N N . GLN A 1 204 ? 23.367 0.078 -36.130 1.00 58.03 204 GLN A N 1
ATOM 1560 C CA . GLN A 1 204 ? 23.243 0.784 -34.839 1.00 58.03 204 GLN A CA 1
ATOM 1561 C C . GLN A 1 204 ? 22.862 -0.149 -33.666 1.00 58.03 204 GLN A C 1
ATOM 1563 O O . GLN A 1 204 ? 22.189 0.261 -32.724 1.00 58.03 204 GLN A O 1
ATOM 1568 N N . LEU A 1 205 ? 23.274 -1.418 -33.708 1.00 59.34 205 LEU A N 1
ATOM 1569 C CA . LEU A 1 205 ? 23.068 -2.361 -32.614 1.00 59.34 205 LEU A CA 1
ATOM 1570 C C . LEU A 1 205 ? 24.231 -2.226 -31.624 1.00 59.34 205 LEU A C 1
ATOM 1572 O O . LEU A 1 205 ? 25.286 -2.831 -31.805 1.00 59.34 205 LEU A O 1
ATOM 1576 N N . GLN A 1 206 ? 24.049 -1.415 -30.583 1.00 56.50 206 GLN A N 1
ATOM 1577 C CA . GLN A 1 206 ? 24.966 -1.390 -29.444 1.00 56.50 206 GLN A CA 1
ATOM 1578 C C . GLN A 1 206 ? 24.577 -2.492 -28.452 1.00 56.50 206 GLN A C 1
ATOM 1580 O O . GLN A 1 206 ? 23.594 -2.369 -27.727 1.00 56.50 206 GLN A O 1
ATOM 1585 N N . VAL A 1 207 ? 25.363 -3.569 -28.404 1.00 58.19 207 VAL A N 1
ATOM 1586 C CA . VAL A 1 207 ? 25.311 -4.552 -27.313 1.00 58.19 207 VAL A CA 1
ATOM 1587 C C . VAL A 1 207 ? 26.250 -4.058 -26.216 1.00 58.19 207 VAL A C 1
ATOM 1589 O O . VAL A 1 207 ? 27.455 -4.288 -26.272 1.00 58.19 207 VAL A O 1
ATOM 1592 N N . ALA A 1 208 ? 25.713 -3.325 -25.243 1.00 60.81 208 ALA A N 1
ATOM 1593 C CA . ALA A 1 208 ? 26.450 -2.961 -24.038 1.00 60.81 208 ALA A CA 1
ATOM 1594 C C . ALA A 1 208 ? 26.178 -4.007 -22.949 1.00 60.81 208 ALA A C 1
ATOM 1596 O O . ALA A 1 208 ? 25.037 -4.197 -22.528 1.00 60.81 208 ALA A O 1
ATOM 1597 N N . THR A 1 209 ? 27.221 -4.691 -22.481 1.00 65.25 209 THR A N 1
ATOM 1598 C CA . THR A 1 209 ? 27.141 -5.510 -21.268 1.00 65.25 209 THR A CA 1
ATOM 1599 C C . THR A 1 209 ? 27.101 -4.578 -20.059 1.00 65.25 209 THR A C 1
ATOM 1601 O O . THR A 1 209 ? 28.098 -3.929 -19.747 1.00 65.25 209 THR A O 1
ATOM 1604 N N . VAL A 1 210 ? 25.953 -4.487 -19.390 1.00 71.88 210 VAL A N 1
ATOM 1605 C CA . VAL A 1 210 ? 25.820 -3.728 -18.139 1.00 71.88 210 VAL A CA 1
ATOM 1606 C C . VAL A 1 210 ? 26.398 -4.564 -17.007 1.00 71.88 210 VAL A C 1
ATOM 1608 O O . VAL A 1 210 ? 25.878 -5.635 -16.699 1.00 71.88 210 VAL A O 1
ATOM 1611 N N . ALA A 1 211 ? 27.486 -4.089 -16.403 1.00 85.06 211 ALA A N 1
ATOM 1612 C CA . ALA A 1 211 ? 27.980 -4.653 -15.154 1.00 85.06 211 ALA A CA 1
ATOM 1613 C C . ALA A 1 211 ? 26.986 -4.347 -14.016 1.00 85.06 211 ALA A C 1
ATOM 1615 O O . ALA A 1 211 ? 26.336 -3.298 -14.059 1.00 85.06 211 ALA A O 1
ATOM 1616 N N . PRO A 1 212 ? 26.861 -5.214 -12.994 1.00 89.12 212 PRO A N 1
ATOM 1617 C CA . PRO A 1 212 ? 26.018 -4.913 -11.848 1.00 89.12 212 PRO A CA 1
ATOM 1618 C C . PRO A 1 212 ? 26.446 -3.604 -11.171 1.00 89.12 212 PRO A C 1
ATOM 1620 O O . PRO A 1 212 ? 27.650 -3.399 -10.977 1.00 89.12 212 PRO A O 1
ATOM 1623 N N . PRO A 1 213 ? 25.496 -2.732 -10.792 1.00 95.00 213 PRO A N 1
ATOM 1624 C CA . PRO A 1 213 ? 25.811 -1.561 -9.983 1.00 95.00 213 PRO A CA 1
ATOM 1625 C C . PRO A 1 213 ? 26.452 -1.998 -8.660 1.00 95.00 213 PRO A C 1
ATOM 1627 O O . PRO A 1 213 ? 26.057 -3.001 -8.065 1.00 95.00 213 PRO A O 1
ATOM 1630 N N . VAL A 1 214 ? 27.430 -1.238 -8.169 1.00 96.38 214 VAL A N 1
ATOM 1631 C CA . VAL A 1 214 ? 28.107 -1.518 -6.895 1.00 96.38 214 VAL A CA 1
ATOM 1632 C C . VAL A 1 214 ? 27.885 -0.350 -5.951 1.00 96.38 214 VAL A C 1
ATOM 1634 O O . VAL A 1 214 ? 28.334 0.759 -6.230 1.00 96.38 214 VAL A O 1
ATOM 1637 N N . ILE A 1 215 ? 27.223 -0.607 -4.823 1.00 97.50 215 ILE A N 1
ATOM 1638 C CA . ILE A 1 215 ? 27.137 0.343 -3.711 1.00 97.50 215 ILE A CA 1
ATOM 1639 C C . ILE A 1 215 ? 28.318 0.060 -2.782 1.00 97.50 215 ILE A C 1
ATOM 1641 O O . ILE A 1 215 ? 28.485 -1.069 -2.322 1.00 97.50 215 ILE A O 1
ATOM 1645 N N . THR A 1 216 ? 29.144 1.072 -2.537 1.00 96.50 216 THR A N 1
ATOM 1646 C CA . THR A 1 216 ? 30.312 0.983 -1.652 1.00 96.50 216 THR A CA 1
ATOM 1647 C C . THR A 1 216 ? 29.955 1.401 -0.232 1.00 96.50 216 THR A C 1
ATOM 1649 O O . THR A 1 216 ? 30.422 0.777 0.715 1.00 96.50 216 THR A O 1
ATOM 1652 N N . ASP A 1 217 ? 29.138 2.447 -0.083 1.00 97.06 217 ASP A N 1
ATOM 1653 C CA . ASP A 1 217 ? 28.768 2.977 1.227 1.00 97.06 217 ASP A CA 1
ATOM 1654 C C . ASP A 1 217 ? 27.414 3.700 1.201 1.00 97.06 217 ASP A C 1
ATOM 1656 O O . ASP A 1 217 ? 26.937 4.138 0.148 1.00 97.06 217 ASP A O 1
ATOM 1660 N N . ILE A 1 218 ? 26.814 3.836 2.382 1.00 97.50 218 ILE A N 1
ATOM 1661 C CA . ILE A 1 218 ? 25.588 4.587 2.642 1.00 97.50 218 ILE A CA 1
ATOM 1662 C C . ILE A 1 218 ? 25.816 5.529 3.822 1.00 97.50 218 ILE A C 1
ATOM 1664 O O . ILE A 1 218 ? 26.136 5.095 4.927 1.00 97.50 218 ILE A O 1
ATOM 1668 N N . SER A 1 219 ? 25.610 6.826 3.601 1.00 96.31 219 SER A N 1
ATOM 1669 C CA . SER A 1 219 ? 25.822 7.839 4.628 1.00 96.31 219 SER A CA 1
ATOM 1670 C C . SER A 1 219 ? 24.665 8.841 4.694 1.00 96.31 219 SER A C 1
ATOM 1672 O O . SER A 1 219 ? 24.344 9.477 3.686 1.00 96.31 219 SER A O 1
ATOM 1674 N N . PRO A 1 220 ? 24.037 9.014 5.871 1.00 96.19 220 PRO A N 1
ATOM 1675 C CA . PRO A 1 220 ? 24.178 8.173 7.064 1.00 96.19 220 PRO A CA 1
ATOM 1676 C C . PRO A 1 220 ? 23.520 6.793 6.874 1.00 96.19 220 PRO A C 1
ATOM 1678 O O . PRO A 1 220 ? 22.572 6.650 6.108 1.00 96.19 220 PRO A O 1
ATOM 1681 N N . ASN A 1 221 ? 23.988 5.782 7.611 1.00 93.81 221 ASN A N 1
ATOM 1682 C CA . ASN A 1 221 ? 23.424 4.422 7.599 1.00 93.81 221 ASN A CA 1
ATOM 1683 C C . ASN A 1 221 ? 22.320 4.197 8.653 1.00 93.81 221 ASN A C 1
ATOM 1685 O O . ASN A 1 221 ? 21.739 3.116 8.723 1.00 93.81 221 ASN A O 1
ATOM 1689 N N . THR A 1 222 ? 22.031 5.202 9.480 1.00 92.06 222 THR A N 1
ATOM 1690 C CA . THR A 1 222 ? 20.946 5.200 10.468 1.00 92.06 222 THR A CA 1
ATOM 1691 C C . THR A 1 222 ? 20.317 6.592 10.555 1.00 92.06 222 THR A C 1
ATOM 1693 O O . THR A 1 222 ? 20.985 7.590 10.261 1.00 92.06 222 THR A O 1
ATOM 1696 N N . GLY A 1 223 ? 19.047 6.681 10.946 1.00 90.00 223 GLY A N 1
ATOM 1697 C CA . GLY A 1 223 ? 18.356 7.959 11.139 1.00 90.00 223 GLY A CA 1
ATOM 1698 C C . GLY A 1 223 ? 16.850 7.879 10.902 1.00 90.00 223 GLY A C 1
ATOM 1699 O O . GLY A 1 223 ? 16.250 6.826 11.070 1.00 90.00 223 GLY A O 1
ATOM 1700 N N . THR A 1 224 ? 16.213 8.988 10.541 1.00 90.38 224 THR A N 1
ATOM 1701 C CA . THR A 1 224 ? 14.748 9.115 10.564 1.00 90.38 224 THR A CA 1
ATOM 1702 C C . THR A 1 224 ? 14.105 8.844 9.209 1.00 90.38 224 THR A C 1
ATOM 1704 O O . THR A 1 224 ? 14.744 8.886 8.157 1.00 90.38 224 THR A O 1
ATOM 1707 N N . VAL A 1 225 ? 12.793 8.598 9.202 1.00 90.62 225 VAL A N 1
ATOM 1708 C CA . VAL A 1 225 ? 12.054 8.588 7.933 1.00 90.62 225 VAL A CA 1
ATOM 1709 C C . VAL A 1 225 ? 11.991 9.996 7.330 1.00 90.62 225 VAL A C 1
ATOM 1711 O O . VAL A 1 225 ? 11.938 10.994 8.047 1.00 90.62 225 VAL A O 1
ATOM 1714 N N . GLY A 1 226 ? 11.986 10.092 6.003 1.00 90.56 226 GLY A N 1
ATOM 1715 C CA . GLY A 1 226 ? 12.072 11.352 5.258 1.00 90.56 226 GLY A CA 1
ATOM 1716 C C . GLY A 1 226 ? 13.481 11.951 5.190 1.00 90.56 226 GLY A C 1
ATOM 1717 O O . GLY A 1 226 ? 13.690 12.917 4.453 1.00 90.56 226 GLY A O 1
ATOM 1718 N N . GLN A 1 227 ? 14.453 11.395 5.923 1.00 91.94 227 GLN A N 1
ATOM 1719 C CA . GLN A 1 227 ? 15.832 11.867 5.911 1.00 91.94 227 GLN A CA 1
ATOM 1720 C C . GLN A 1 227 ? 16.485 11.624 4.551 1.00 91.94 227 GLN A C 1
ATOM 1722 O O . GLN A 1 227 ? 16.299 10.578 3.929 1.00 91.94 227 GLN A O 1
ATOM 1727 N N . GLN A 1 228 ? 17.276 12.598 4.107 1.00 95.19 228 GLN A N 1
ATOM 1728 C CA . GLN A 1 228 ? 18.105 12.454 2.923 1.00 95.19 228 GLN A CA 1
ATOM 1729 C C . GLN A 1 228 ? 19.346 11.613 3.240 1.00 95.19 228 GLN A C 1
ATOM 1731 O O . GLN A 1 228 ? 20.046 11.871 4.221 1.00 95.19 228 GLN A O 1
ATOM 1736 N N . VAL A 1 229 ? 19.617 10.631 2.389 1.00 96.50 229 VAL A N 1
ATOM 1737 C CA . VAL A 1 229 ? 20.725 9.688 2.505 1.00 96.50 229 VAL A CA 1
ATOM 1738 C C . VAL A 1 229 ? 21.466 9.613 1.178 1.00 96.50 229 VAL A C 1
ATOM 1740 O O . VAL A 1 229 ? 20.849 9.612 0.109 1.00 96.50 229 VAL A O 1
ATOM 1743 N N . THR A 1 230 ? 22.791 9.541 1.259 1.00 97.75 230 THR A N 1
ATOM 1744 C CA . THR A 1 230 ? 23.683 9.422 0.111 1.00 97.75 230 THR A CA 1
ATOM 1745 C C . THR A 1 230 ? 24.210 7.993 0.002 1.00 97.75 230 THR A C 1
ATOM 1747 O O . THR A 1 230 ? 24.842 7.481 0.924 1.00 97.75 230 THR A O 1
ATOM 1750 N N . LEU A 1 231 ? 23.979 7.358 -1.144 1.00 97.88 231 LEU A N 1
ATOM 1751 C CA . LEU A 1 231 ? 24.639 6.126 -1.566 1.00 97.88 231 LEU A CA 1
ATOM 1752 C C . LEU A 1 231 ? 25.841 6.497 -2.431 1.00 97.88 231 LEU A C 1
ATOM 1754 O O . LEU A 1 231 ? 25.682 7.223 -3.413 1.00 97.88 231 LEU A O 1
ATOM 1758 N N . THR A 1 232 ? 27.018 5.966 -2.114 1.00 97.69 232 THR A N 1
ATOM 1759 C CA . THR A 1 232 ? 28.214 6.110 -2.956 1.00 97.69 232 THR A CA 1
ATOM 1760 C C . THR A 1 232 ? 28.592 4.771 -3.566 1.00 97.69 232 THR A C 1
ATOM 1762 O O . THR A 1 232 ? 28.411 3.716 -2.955 1.00 97.69 232 THR A O 1
ATOM 1765 N N . GLY A 1 233 ? 29.093 4.779 -4.797 1.00 96.06 233 GLY A N 1
ATOM 1766 C CA . GLY A 1 233 ? 29.248 3.553 -5.565 1.00 96.06 233 GLY A CA 1
ATOM 1767 C C . GLY A 1 233 ? 29.910 3.735 -6.921 1.00 96.06 233 GLY A C 1
ATOM 1768 O O . GLY A 1 233 ? 30.589 4.725 -7.187 1.00 96.06 233 GLY A O 1
ATOM 1769 N N . ARG A 1 234 ? 29.735 2.729 -7.774 1.00 94.19 234 ARG A N 1
ATOM 1770 C CA . ARG A 1 234 ? 30.179 2.717 -9.171 1.00 94.19 234 ARG A CA 1
ATOM 1771 C C . ARG A 1 234 ? 29.116 2.059 -10.031 1.00 94.19 234 ARG A C 1
ATOM 1773 O O . ARG A 1 234 ? 28.514 1.072 -9.603 1.00 94.19 234 ARG A O 1
ATOM 1780 N N . GLY A 1 235 ? 28.933 2.551 -11.252 1.00 92.00 235 GLY A N 1
ATOM 1781 C CA . GLY A 1 235 ? 27.935 1.981 -12.147 1.00 92.00 235 GLY A CA 1
ATOM 1782 C C . GLY A 1 235 ? 26.515 2.214 -11.645 1.00 92.00 235 GLY A C 1
ATOM 1783 O O . GLY A 1 235 ? 25.649 1.420 -11.978 1.00 92.00 235 GLY A O 1
ATOM 1784 N N . LEU A 1 236 ? 26.269 3.226 -10.800 1.00 93.50 236 LEU A N 1
ATOM 1785 C CA . LEU A 1 236 ? 24.952 3.487 -10.205 1.00 93.50 236 LEU A CA 1
ATOM 1786 C C . LEU A 1 236 ? 23.963 4.088 -11.210 1.00 93.50 236 LEU A C 1
ATOM 1788 O O . LEU A 1 236 ? 22.766 4.122 -10.940 1.00 93.50 236 LEU A O 1
ATOM 1792 N N . ASN A 1 237 ? 24.443 4.540 -12.371 1.00 91.94 237 ASN A N 1
ATOM 1793 C CA . ASN A 1 237 ? 23.604 5.014 -13.459 1.00 91.94 237 ASN A CA 1
ATOM 1794 C C . ASN A 1 237 ? 24.251 4.699 -14.813 1.00 91.94 237 ASN A C 1
ATOM 1796 O O . ASN A 1 237 ? 25.335 5.194 -15.117 1.00 91.94 237 ASN A O 1
ATOM 1800 N N . ALA A 1 238 ? 23.572 3.920 -15.657 1.00 86.31 238 ALA A N 1
ATOM 1801 C CA . ALA A 1 238 ? 24.086 3.524 -16.967 1.00 86.31 238 ALA A CA 1
ATOM 1802 C C . ALA A 1 238 ? 23.267 4.152 -18.102 1.00 86.31 238 ALA A C 1
ATOM 1804 O O . ALA A 1 238 ? 22.042 4.034 -18.154 1.00 86.31 238 ALA A O 1
ATOM 1805 N N . ARG A 1 239 ? 23.944 4.794 -19.064 1.00 81.94 239 ARG A N 1
ATOM 1806 C CA . ARG A 1 239 ? 23.274 5.382 -20.237 1.00 81.94 239 ARG A CA 1
ATOM 1807 C C . ARG A 1 239 ? 22.546 4.303 -21.041 1.00 81.94 239 ARG A C 1
ATOM 1809 O O . ARG A 1 239 ? 23.123 3.266 -21.347 1.00 81.94 239 ARG A O 1
ATOM 1816 N N . GLY A 1 240 ? 21.300 4.586 -21.418 1.00 81.06 240 GLY A N 1
ATOM 1817 C CA . GLY A 1 240 ? 20.456 3.664 -22.186 1.00 81.06 240 GLY A CA 1
ATOM 1818 C C . GLY A 1 240 ? 19.712 2.624 -21.342 1.00 81.06 240 GLY A C 1
ATOM 1819 O O . GLY A 1 240 ? 18.920 1.872 -21.902 1.00 81.06 240 GLY A O 1
ATOM 1820 N N . PHE A 1 241 ? 19.905 2.607 -20.018 1.00 84.69 241 PHE A N 1
ATOM 1821 C CA . PHE A 1 241 ? 19.187 1.731 -19.093 1.00 84.69 241 PHE A CA 1
ATOM 1822 C C . PHE A 1 241 ? 18.425 2.550 -18.050 1.00 84.69 241 PHE A C 1
ATOM 1824 O O . PHE A 1 241 ? 18.872 3.612 -17.622 1.00 84.69 241 PHE A O 1
ATOM 1831 N N . SER A 1 242 ? 17.262 2.052 -17.631 1.00 87.31 242 SER A N 1
ATOM 1832 C CA . SER A 1 242 ? 16.526 2.630 -16.509 1.00 87.31 242 SER A CA 1
ATOM 1833 C C . SER A 1 242 ? 17.154 2.182 -15.193 1.00 87.31 242 SER A C 1
ATOM 1835 O O . SER A 1 242 ? 17.243 0.979 -14.930 1.00 87.31 242 SER A O 1
ATOM 1837 N N . THR A 1 243 ? 17.535 3.148 -14.364 1.00 91.94 243 THR A N 1
ATOM 1838 C CA . THR A 1 243 ? 17.946 2.907 -12.981 1.00 91.94 243 THR A CA 1
ATOM 1839 C C . THR A 1 243 ? 16.728 3.006 -12.069 1.00 91.94 243 THR A C 1
ATOM 1841 O O . THR A 1 243 ? 16.030 4.019 -12.081 1.00 91.94 243 THR A O 1
ATOM 1844 N N . SER A 1 244 ? 16.483 1.982 -11.256 1.00 93.88 244 SER A N 1
ATOM 1845 C CA . SER A 1 244 ? 15.472 2.009 -10.195 1.00 93.88 244 SER A CA 1
ATOM 1846 C C . SER A 1 244 ? 16.109 1.660 -8.857 1.00 93.88 244 SER A C 1
ATOM 1848 O O . SER A 1 244 ? 16.812 0.655 -8.754 1.00 93.88 244 SER A O 1
ATOM 1850 N N . ILE A 1 245 ? 15.844 2.460 -7.830 1.00 95.81 245 ILE A N 1
ATOM 1851 C CA . ILE A 1 245 ? 16.274 2.179 -6.462 1.00 95.81 245 ILE A CA 1
ATOM 1852 C C . ILE A 1 245 ? 15.148 1.420 -5.766 1.00 95.81 245 ILE A C 1
ATOM 1854 O O . ILE A 1 245 ? 13.987 1.792 -5.901 1.00 95.81 245 ILE A O 1
ATOM 1858 N N . VAL A 1 246 ? 15.482 0.365 -5.035 1.00 94.56 246 VAL A N 1
ATOM 1859 C CA . VAL A 1 246 ? 14.545 -0.408 -4.215 1.00 94.56 246 VAL A CA 1
ATOM 1860 C C . VAL A 1 246 ? 14.854 -0.125 -2.752 1.00 94.56 246 VAL A C 1
ATOM 1862 O O . VAL A 1 246 ? 16.011 -0.238 -2.343 1.00 94.56 246 VAL A O 1
ATOM 1865 N N . VAL A 1 247 ? 13.832 0.238 -1.975 1.00 93.94 247 VAL A N 1
ATOM 1866 C CA . VAL A 1 247 ? 13.920 0.457 -0.524 1.00 93.94 247 VAL A CA 1
ATOM 1867 C C . VAL A 1 247 ? 12.927 -0.478 0.170 1.00 93.94 247 VAL A C 1
ATOM 1869 O O . VAL A 1 247 ? 11.716 -0.374 -0.012 1.00 93.94 247 VAL A O 1
ATOM 1872 N N . GLY A 1 248 ? 13.437 -1.424 0.957 1.00 89.44 248 GLY A N 1
ATOM 1873 C CA . GLY A 1 248 ? 12.690 -2.609 1.375 1.00 89.44 248 GLY A CA 1
ATOM 1874 C C . GLY A 1 248 ? 12.427 -3.514 0.169 1.00 89.44 248 GLY A C 1
ATOM 1875 O O . GLY A 1 248 ? 13.376 -3.974 -0.470 1.00 89.44 248 GLY A O 1
ATOM 1876 N N . ASP A 1 249 ? 11.146 -3.709 -0.151 1.00 85.50 249 ASP A N 1
ATOM 1877 C CA . ASP A 1 249 ? 10.678 -4.478 -1.317 1.00 85.50 249 ASP A CA 1
ATOM 1878 C C . ASP A 1 249 ? 10.064 -3.603 -2.419 1.00 85.50 249 ASP A C 1
ATOM 1880 O O . ASP A 1 249 ? 9.717 -4.107 -3.486 1.00 85.50 249 ASP A O 1
ATOM 1884 N N . GLU A 1 250 ? 9.921 -2.300 -2.177 1.00 90.44 250 GLU A N 1
ATOM 1885 C CA . GLU A 1 250 ? 9.212 -1.393 -3.077 1.00 90.44 250 GLU A CA 1
ATOM 1886 C C . GLU A 1 250 ? 10.197 -0.496 -3.840 1.00 90.44 250 GLU A C 1
ATOM 1888 O O . GLU A 1 250 ? 11.234 -0.093 -3.294 1.00 90.44 250 GLU A O 1
ATOM 1893 N N . PRO A 1 251 ? 9.902 -0.158 -5.108 1.00 92.88 251 PRO A N 1
ATOM 1894 C CA . PRO A 1 251 ? 10.668 0.845 -5.823 1.00 92.88 251 PRO A CA 1
ATOM 1895 C C . PRO A 1 251 ? 10.497 2.211 -5.147 1.00 92.88 251 PRO A C 1
ATOM 1897 O O . PRO A 1 251 ? 9.395 2.615 -4.777 1.00 92.88 251 PRO A O 1
ATOM 1900 N N . LEU A 1 252 ? 11.600 2.940 -5.013 1.00 94.62 252 LEU A N 1
ATOM 1901 C CA . LEU A 1 252 ? 11.611 4.307 -4.515 1.00 94.62 252 LEU A CA 1
ATOM 1902 C C . LEU A 1 252 ? 10.763 5.200 -5.433 1.00 94.62 252 LEU A C 1
ATOM 1904 O O . LEU A 1 252 ? 10.930 5.184 -6.656 1.00 94.62 252 LEU A O 1
ATOM 1908 N N . ALA A 1 253 ? 9.885 6.013 -4.845 1.00 92.62 253 ALA A N 1
ATOM 1909 C CA . ALA A 1 253 ? 9.118 6.998 -5.594 1.00 92.62 253 ALA A CA 1
ATOM 1910 C C . ALA A 1 253 ? 10.050 8.035 -6.238 1.00 92.62 253 ALA A C 1
ATOM 1912 O O . ALA A 1 253 ? 11.021 8.492 -5.634 1.00 92.62 253 ALA A O 1
ATOM 1913 N N . THR A 1 254 ? 9.728 8.480 -7.453 1.00 90.12 254 THR A N 1
ATOM 1914 C CA . THR A 1 254 ? 10.542 9.477 -8.169 1.00 90.12 254 THR A CA 1
ATOM 1915 C C . THR A 1 254 ? 10.653 10.808 -7.423 1.00 90.12 254 THR A C 1
ATOM 1917 O O . THR A 1 254 ? 11.619 11.532 -7.619 1.00 90.12 254 THR A O 1
ATOM 1920 N N . THR A 1 255 ? 9.687 11.130 -6.558 1.00 92.25 255 THR A N 1
ATOM 1921 C CA . THR A 1 255 ? 9.690 12.325 -5.695 1.00 92.25 255 THR A CA 1
ATOM 1922 C C . THR A 1 255 ? 10.707 12.259 -4.558 1.00 92.25 255 THR A C 1
ATOM 1924 O O . THR A 1 255 ? 11.114 13.300 -4.042 1.00 92.25 255 THR A O 1
ATOM 1927 N N . ASP A 1 256 ? 11.113 11.051 -4.169 1.00 93.94 256 ASP A N 1
ATOM 1928 C CA . ASP A 1 256 ? 12.087 10.819 -3.105 1.00 93.94 256 ASP A CA 1
ATOM 1929 C C . ASP A 1 256 ? 13.512 10.689 -3.653 1.00 93.94 256 ASP A C 1
ATOM 1931 O O . ASP A 1 256 ? 14.473 10.723 -2.888 1.00 93.94 256 ASP A O 1
ATOM 1935 N N . LEU A 1 257 ? 13.681 10.598 -4.974 1.00 96.06 257 LEU A N 1
ATOM 1936 C CA . LEU A 1 257 ? 14.986 10.655 -5.623 1.00 96.06 257 LEU A CA 1
ATOM 1937 C C . LEU A 1 257 ? 15.422 12.117 -5.790 1.00 96.06 257 LEU A C 1
ATOM 1939 O O . LEU A 1 257 ? 14.829 12.874 -6.554 1.00 96.06 257 LEU A O 1
ATOM 1943 N N . VAL A 1 258 ? 16.478 12.511 -5.081 1.00 96.50 258 VAL A N 1
ATOM 1944 C CA . VAL A 1 258 ? 17.010 13.884 -5.092 1.00 96.50 258 VAL A CA 1
ATOM 1945 C C . VAL A 1 258 ? 18.102 14.039 -6.146 1.00 96.50 258 VAL A C 1
ATOM 1947 O O . VAL A 1 258 ? 18.142 15.039 -6.858 1.00 96.50 258 VAL A O 1
ATOM 1950 N N . MET A 1 259 ? 18.992 13.052 -6.256 1.00 95.94 259 MET A N 1
ATOM 1951 C CA . MET A 1 259 ? 20.101 13.066 -7.207 1.00 95.94 259 MET A CA 1
ATOM 1952 C C . MET A 1 259 ? 20.424 11.650 -7.670 1.00 95.94 259 MET A C 1
ATOM 1954 O O . MET A 1 259 ? 20.413 10.713 -6.875 1.00 95.94 259 MET A O 1
ATOM 1958 N N . LEU A 1 260 ? 20.754 11.510 -8.951 1.00 95.31 260 LEU A N 1
ATOM 1959 C CA . LEU A 1 260 ? 21.180 10.254 -9.556 1.00 95.31 260 LEU A CA 1
ATOM 1960 C C . LEU A 1 260 ? 22.368 10.509 -10.484 1.00 95.31 260 LEU A C 1
ATOM 1962 O O . LEU A 1 260 ? 22.228 11.120 -11.544 1.00 95.31 260 LEU A O 1
ATOM 1966 N N . THR A 1 261 ? 23.535 10.011 -10.096 1.00 95.12 261 THR A N 1
ATOM 1967 C CA . THR A 1 261 ? 24.757 10.007 -10.907 1.00 95.12 261 THR A CA 1
ATOM 1968 C C . THR A 1 261 ? 25.333 8.590 -10.974 1.00 95.12 261 THR A C 1
ATOM 1970 O O . THR A 1 261 ? 24.800 7.666 -10.366 1.00 95.12 261 THR A O 1
ATOM 1973 N N . ASP A 1 262 ? 26.421 8.399 -11.721 1.00 92.81 262 ASP A N 1
ATOM 1974 C CA . ASP A 1 262 ? 27.089 7.094 -11.822 1.00 92.81 262 ASP A CA 1
ATOM 1975 C C . ASP A 1 262 ? 27.811 6.663 -10.526 1.00 92.81 262 ASP A C 1
ATOM 1977 O O . ASP A 1 262 ? 28.028 5.473 -10.294 1.00 92.81 262 ASP A O 1
ATOM 1981 N N . GLN A 1 263 ? 28.172 7.617 -9.663 1.00 95.44 263 GLN A N 1
ATOM 1982 C CA . GLN A 1 263 ? 28.952 7.357 -8.444 1.00 95.44 263 GLN A CA 1
ATOM 1983 C C . GLN A 1 263 ? 28.216 7.714 -7.154 1.00 95.44 263 GLN A C 1
ATOM 1985 O O . GLN A 1 263 ? 28.630 7.296 -6.075 1.00 95.44 263 GLN A O 1
ATOM 1990 N N . GLU A 1 264 ? 27.123 8.463 -7.257 1.00 97.19 264 GLU A N 1
ATOM 1991 C CA . GLU A 1 264 ? 26.394 8.994 -6.114 1.00 97.19 264 GLU A CA 1
ATOM 1992 C C . GLU A 1 264 ? 24.888 9.038 -6.396 1.00 97.19 264 GLU A C 1
ATOM 1994 O O . GLU A 1 264 ? 24.453 9.575 -7.422 1.00 97.19 264 GLU A O 1
ATOM 1999 N N . ILE A 1 265 ? 24.096 8.499 -5.471 1.00 97.69 265 ILE A N 1
ATOM 2000 C CA . ILE A 1 265 ? 22.637 8.623 -5.443 1.00 97.69 265 ILE A CA 1
ATOM 2001 C C . ILE A 1 265 ? 22.245 9.285 -4.135 1.00 97.69 265 ILE A C 1
ATOM 2003 O O . ILE A 1 265 ? 22.621 8.818 -3.066 1.00 97.69 265 ILE A O 1
ATOM 2007 N N . VAL A 1 266 ? 21.432 10.328 -4.217 1.00 97.75 266 VAL A N 1
ATOM 2008 C CA . VAL A 1 266 ? 20.850 10.982 -3.050 1.00 97.75 266 VAL A CA 1
ATOM 2009 C C . VAL A 1 266 ? 19.355 10.721 -3.071 1.00 97.75 266 VAL A C 1
ATOM 2011 O O . VAL A 1 266 ? 18.675 11.060 -4.041 1.00 97.75 266 VAL A O 1
ATOM 2014 N N . LEU A 1 267 ? 18.842 10.118 -2.006 1.00 96.75 267 LEU A N 1
ATOM 2015 C CA . LEU A 1 267 ? 17.434 9.754 -1.868 1.00 96.75 267 LEU A CA 1
ATOM 2016 C C . LEU A 1 267 ? 16.888 10.171 -0.509 1.00 96.75 267 LEU A C 1
ATOM 2018 O O . LEU A 1 267 ? 17.646 10.351 0.438 1.00 96.75 267 LEU A O 1
ATOM 2022 N N . LYS A 1 268 ? 15.570 10.297 -0.401 1.00 95.31 268 LYS A N 1
ATOM 2023 C CA . LYS A 1 268 ? 14.857 10.424 0.868 1.00 95.31 268 LYS A CA 1
ATOM 2024 C C . LYS A 1 268 ? 14.337 9.060 1.291 1.00 95.31 268 LYS A C 1
ATOM 2026 O O . LYS A 1 268 ? 13.800 8.313 0.477 1.00 95.31 268 LYS A O 1
ATOM 2031 N N . ILE A 1 269 ? 14.485 8.735 2.569 1.00 94.06 269 ILE A N 1
ATOM 2032 C CA . ILE A 1 269 ? 13.916 7.510 3.130 1.00 94.06 269 ILE A CA 1
ATOM 2033 C C . ILE A 1 269 ? 12.382 7.643 3.160 1.00 94.06 269 ILE A C 1
ATOM 2035 O O . ILE A 1 269 ? 11.891 8.644 3.681 1.00 94.06 269 ILE A O 1
ATOM 2039 N N . PRO A 1 270 ? 11.605 6.674 2.643 1.00 91.62 270 PRO A N 1
ATOM 2040 C CA . PRO A 1 270 ? 10.144 6.746 2.655 1.00 91.62 270 PRO A CA 1
ATOM 2041 C C . PRO A 1 270 ? 9.560 6.909 4.066 1.00 91.62 270 PRO A C 1
ATOM 2043 O O . PRO A 1 270 ? 10.091 6.364 5.033 1.00 91.62 270 PRO A O 1
ATOM 2046 N N . THR A 1 271 ? 8.437 7.625 4.191 1.00 86.75 271 THR A N 1
ATOM 2047 C CA . THR A 1 271 ? 7.750 7.853 5.480 1.00 86.75 271 THR A CA 1
ATOM 2048 C C . THR A 1 271 ? 6.989 6.637 6.005 1.00 86.75 271 THR A C 1
ATOM 2050 O O . THR A 1 271 ? 6.814 6.515 7.218 1.00 86.75 271 THR A O 1
ATOM 2053 N N . GLU A 1 272 ? 6.586 5.731 5.111 1.00 85.00 272 GLU A N 1
ATOM 2054 C CA . GLU A 1 272 ? 5.842 4.497 5.406 1.00 85.00 272 GLU A CA 1
ATOM 2055 C C . GLU A 1 272 ? 6.637 3.236 4.997 1.00 85.00 272 GLU A C 1
ATOM 2057 O O . GLU A 1 272 ? 6.265 2.516 4.065 1.00 85.00 272 GLU A O 1
ATOM 2062 N N . PRO A 1 273 ? 7.772 2.949 5.655 1.00 85.19 273 PRO A N 1
ATOM 2063 C CA . PRO A 1 273 ? 8.533 1.731 5.397 1.00 85.19 273 PRO A CA 1
ATOM 2064 C C . PRO A 1 273 ? 7.735 0.465 5.750 1.00 85.19 273 PRO A C 1
ATOM 2066 O O . PRO A 1 273 ? 7.198 0.345 6.849 1.00 85.19 273 PRO A O 1
ATOM 2069 N N . ARG A 1 274 ? 7.714 -0.523 4.844 1.00 80.38 274 ARG A N 1
ATOM 2070 C CA . ARG A 1 274 ? 6.957 -1.781 5.024 1.00 80.38 274 ARG A CA 1
ATOM 2071 C C . ARG A 1 274 ? 7.726 -2.909 5.731 1.00 80.38 274 ARG A C 1
ATOM 2073 O O . ARG A 1 274 ? 7.096 -3.847 6.205 1.00 80.38 274 ARG A O 1
ATOM 2080 N N . GLN A 1 275 ? 9.059 -2.834 5.817 1.00 79.75 275 GLN A N 1
ATOM 2081 C CA . GLN A 1 275 ? 9.931 -3.937 6.270 1.00 79.75 275 GLN A CA 1
ATOM 2082 C C . GLN A 1 275 ? 10.571 -3.738 7.658 1.00 79.75 275 GLN A C 1
ATOM 2084 O O . GLN A 1 275 ? 11.704 -4.146 7.913 1.00 79.75 275 GLN A O 1
ATOM 2089 N N . GLY A 1 276 ? 9.845 -3.137 8.599 1.00 86.06 276 GLY A N 1
ATOM 2090 C CA . GLY A 1 276 ? 10.400 -2.899 9.931 1.00 86.06 276 GLY A CA 1
ATOM 2091 C C . GLY A 1 276 ? 11.530 -1.853 9.927 1.00 86.06 276 GLY A C 1
ATOM 2092 O O . GLY A 1 276 ? 11.721 -1.143 8.937 1.00 86.06 276 GLY A O 1
ATOM 2093 N N . PRO A 1 277 ? 12.293 -1.743 11.029 1.00 89.88 277 PRO A N 1
ATOM 2094 C CA . PRO A 1 277 ? 13.265 -0.665 11.207 1.00 89.88 277 PRO A CA 1
ATOM 2095 C C . PRO A 1 277 ? 14.519 -0.792 10.334 1.00 89.88 277 PRO A C 1
ATOM 2097 O O . PRO A 1 277 ? 15.175 0.211 10.084 1.00 89.88 277 PRO A O 1
ATOM 2100 N N . ARG A 1 278 ? 14.885 -1.988 9.855 1.00 93.62 278 ARG A N 1
ATOM 2101 C CA . ARG A 1 278 ? 16.111 -2.195 9.065 1.00 93.62 278 ARG A CA 1
ATOM 2102 C C . ARG A 1 278 ? 15.781 -2.330 7.581 1.00 93.62 278 ARG A C 1
ATOM 2104 O O . ARG A 1 278 ? 15.445 -3.413 7.111 1.00 93.62 278 ARG A O 1
ATOM 2111 N N . LEU A 1 279 ? 15.926 -1.238 6.837 1.00 94.19 279 LEU A N 1
ATOM 2112 C CA . LEU A 1 279 ? 15.586 -1.169 5.420 1.00 94.19 279 LEU A CA 1
ATOM 2113 C C . LEU A 1 279 ? 16.734 -1.651 4.544 1.00 94.19 279 LEU A C 1
ATOM 2115 O O . LEU A 1 279 ? 17.853 -1.147 4.625 1.00 94.19 279 LEU A O 1
ATOM 2119 N N . ARG A 1 280 ? 16.426 -2.601 3.665 1.00 95.69 280 ARG A N 1
ATOM 2120 C CA . ARG A 1 280 ? 17.288 -3.008 2.555 1.00 95.69 280 ARG A CA 1
ATOM 2121 C C . ARG A 1 280 ? 17.262 -1.928 1.472 1.00 95.69 280 ARG A C 1
ATOM 2123 O O . ARG A 1 280 ? 16.182 -1.554 1.039 1.00 95.69 280 ARG A O 1
ATOM 2130 N N . ILE A 1 281 ? 18.412 -1.463 0.998 1.00 96.62 281 ILE A N 1
ATOM 2131 C CA . ILE A 1 281 ? 18.497 -0.516 -0.120 1.00 96.62 281 ILE A CA 1
ATOM 2132 C C . ILE A 1 281 ? 19.383 -1.109 -1.210 1.00 96.62 281 ILE A C 1
ATOM 2134 O O . ILE A 1 281 ? 20.530 -1.472 -0.954 1.00 96.62 281 ILE A O 1
ATOM 2138 N N . ALA A 1 282 ? 18.845 -1.216 -2.423 1.00 96.56 282 ALA A N 1
ATOM 2139 C CA . ALA A 1 282 ? 19.551 -1.754 -3.581 1.00 96.56 282 ALA A CA 1
ATOM 2140 C C . ALA A 1 282 ? 19.283 -0.917 -4.833 1.00 96.56 282 ALA A C 1
ATOM 2142 O O . ALA A 1 282 ? 18.233 -0.288 -4.969 1.00 96.56 282 ALA A O 1
ATOM 2143 N N . VAL A 1 283 ? 20.229 -0.928 -5.768 1.00 96.94 283 VAL A N 1
ATOM 2144 C CA . VAL A 1 283 ? 20.112 -0.245 -7.060 1.00 96.94 283 VAL A CA 1
ATOM 2145 C C . VAL A 1 283 ? 19.965 -1.298 -8.148 1.00 96.94 283 VAL A C 1
ATOM 2147 O O . VAL A 1 283 ? 20.751 -2.242 -8.213 1.00 96.94 283 VAL A O 1
ATOM 2150 N N . ARG A 1 284 ? 18.955 -1.144 -9.004 1.00 94.81 284 ARG A N 1
ATOM 2151 C CA . ARG A 1 284 ? 18.704 -2.003 -10.164 1.00 94.81 284 ARG A CA 1
ATOM 2152 C C . ARG A 1 284 ? 18.924 -1.231 -11.454 1.00 94.81 284 ARG A C 1
ATOM 2154 O O . ARG A 1 284 ? 18.424 -0.117 -11.594 1.00 94.81 284 ARG A O 1
ATOM 2161 N N . ILE A 1 285 ? 19.629 -1.847 -12.398 1.00 91.94 285 ILE A N 1
ATOM 2162 C CA . ILE A 1 285 ? 19.861 -1.316 -13.745 1.00 91.94 285 ILE A CA 1
ATOM 2163 C C . ILE A 1 285 ? 19.596 -2.439 -14.746 1.00 91.94 285 ILE A C 1
ATOM 2165 O O . ILE A 1 285 ? 20.330 -3.428 -14.810 1.00 91.94 285 ILE A O 1
ATOM 2169 N N . GLY A 1 286 ? 18.521 -2.302 -15.526 1.00 86.81 286 GLY A N 1
ATOM 2170 C CA . GLY A 1 286 ? 18.045 -3.384 -16.390 1.00 86.81 286 GLY A CA 1
ATOM 2171 C C . GLY A 1 286 ? 17.723 -4.643 -15.575 1.00 86.81 286 GLY A C 1
ATOM 2172 O O . GLY A 1 286 ? 16.873 -4.606 -14.691 1.00 86.81 286 GLY A O 1
ATOM 2173 N N . ALA A 1 287 ? 18.412 -5.750 -15.863 1.00 86.69 287 ALA A N 1
ATOM 2174 C CA . ALA A 1 287 ? 18.256 -7.020 -15.145 1.00 86.69 287 ALA A CA 1
ATOM 2175 C C . ALA A 1 287 ? 19.255 -7.217 -13.985 1.00 86.69 287 ALA A C 1
ATOM 2177 O O . ALA A 1 287 ? 19.209 -8.248 -13.319 1.00 86.69 287 ALA A O 1
ATOM 2178 N N . GLN A 1 288 ? 20.182 -6.278 -13.769 1.00 91.44 288 GLN A N 1
ATOM 2179 C CA . GLN A 1 288 ? 21.208 -6.392 -12.732 1.00 91.44 288 GLN A CA 1
ATOM 2180 C C . GLN A 1 288 ? 20.795 -5.642 -11.466 1.00 91.44 288 GLN A C 1
ATOM 2182 O O . GLN A 1 288 ? 20.173 -4.583 -11.539 1.00 91.44 288 GLN A O 1
ATOM 2187 N N . GLU A 1 289 ? 21.192 -6.164 -10.308 1.00 94.44 289 GLU A N 1
ATOM 2188 C CA . GLU A 1 289 ? 20.950 -5.564 -8.996 1.00 94.44 289 GLU A CA 1
ATOM 2189 C C . GLU A 1 289 ? 22.254 -5.517 -8.196 1.00 94.44 289 GLU A C 1
ATOM 2191 O O . GLU A 1 289 ? 23.074 -6.434 -8.273 1.00 94.44 289 GLU A O 1
ATOM 2196 N N . SER A 1 290 ? 22.455 -4.441 -7.439 1.00 96.50 290 SER A N 1
ATOM 2197 C CA . SER A 1 290 ? 23.607 -4.306 -6.553 1.00 96.50 290 SER A CA 1
ATOM 2198 C C . SER A 1 290 ? 23.511 -5.249 -5.356 1.00 96.50 290 SER A C 1
ATOM 2200 O O . SER A 1 290 ? 22.426 -5.672 -4.950 1.00 96.50 290 SER A O 1
ATOM 2202 N N . GLN A 1 291 ? 24.645 -5.495 -4.695 1.00 96.00 291 GLN A N 1
ATOM 2203 C CA . GLN A 1 291 ? 24.586 -5.941 -3.303 1.00 96.00 291 GLN A CA 1
ATOM 2204 C C . GLN A 1 291 ? 23.849 -4.876 -2.472 1.00 96.00 291 GLN A C 1
ATOM 2206 O O . GLN A 1 291 ? 24.079 -3.678 -2.688 1.00 96.00 291 GLN A O 1
ATOM 2211 N N . PRO A 1 292 ? 22.927 -5.274 -1.581 1.00 95.81 292 PRO A N 1
ATOM 2212 C CA . PRO A 1 292 ? 22.169 -4.317 -0.802 1.00 95.81 292 PRO A CA 1
ATOM 2213 C C . PRO A 1 292 ? 23.018 -3.734 0.325 1.00 95.81 292 PRO A C 1
ATOM 2215 O O . PRO A 1 292 ? 23.801 -4.434 0.967 1.00 95.81 292 PRO A O 1
ATOM 2218 N N . VAL A 1 293 ? 22.777 -2.465 0.619 1.00 97.19 293 VAL A N 1
ATOM 2219 C CA . VAL A 1 293 ? 23.180 -1.830 1.875 1.00 97.19 293 VAL A CA 1
ATOM 2220 C C . VAL A 1 293 ? 21.966 -1.703 2.789 1.00 97.19 293 VAL A C 1
ATOM 2222 O O . VAL A 1 293 ? 20.830 -1.918 2.362 1.00 97.19 293 VAL A O 1
ATOM 2225 N N . PHE A 1 294 ? 22.193 -1.384 4.060 1.00 96.38 294 PHE A N 1
ATOM 2226 C CA . PHE A 1 294 ? 21.119 -1.280 5.041 1.00 96.38 294 PHE A CA 1
ATOM 2227 C C . PHE A 1 294 ? 21.074 0.106 5.661 1.00 96.38 294 PHE A C 1
ATOM 2229 O O . PHE A 1 294 ? 22.112 0.662 6.014 1.00 96.38 294 PHE A O 1
ATOM 2236 N N . TYR A 1 295 ? 19.856 0.612 5.822 1.00 95.25 295 TYR A N 1
ATOM 2237 C CA . TYR A 1 295 ? 19.564 1.818 6.577 1.00 95.25 295 TYR A CA 1
ATOM 2238 C C . TYR A 1 295 ? 18.695 1.472 7.785 1.00 95.25 295 TYR A C 1
ATOM 2240 O O . TYR A 1 295 ? 17.653 0.833 7.630 1.00 95.25 295 TYR A O 1
ATOM 2248 N N . GLU A 1 296 ? 19.107 1.876 8.984 1.00 93.12 296 GLU A N 1
ATOM 2249 C CA . GLU A 1 296 ? 18.322 1.657 10.201 1.00 93.12 296 GLU A CA 1
ATOM 2250 C C . GLU A 1 296 ? 17.489 2.891 10.559 1.00 93.12 296 GLU A C 1
ATOM 2252 O O . GLU A 1 296 ? 18.019 3.944 10.917 1.00 93.12 296 GLU A O 1
ATOM 2257 N N . VAL A 1 297 ? 16.168 2.745 10.489 1.00 91.38 297 VAL A N 1
ATOM 2258 C CA . VAL A 1 297 ? 15.201 3.770 10.869 1.00 91.38 297 VAL A CA 1
ATOM 2259 C C . VAL A 1 297 ? 15.098 3.839 12.391 1.00 91.38 297 VAL A C 1
ATOM 2261 O O . VAL A 1 297 ? 14.638 2.901 13.044 1.00 91.38 297 VAL A O 1
ATOM 2264 N N . GLN A 1 298 ? 15.488 4.975 12.958 1.00 86.31 298 GLN A N 1
ATOM 2265 C CA . GLN A 1 298 ? 15.345 5.315 14.366 1.00 86.31 298 GLN A CA 1
ATOM 2266 C C . GLN A 1 298 ? 14.852 6.771 14.491 1.00 86.31 298 GLN A C 1
ATOM 2268 O O . GLN A 1 298 ? 15.430 7.662 13.869 1.00 86.31 298 GLN A O 1
ATOM 2273 N N . PRO A 1 299 ? 13.815 7.045 15.306 1.00 85.69 299 PRO A N 1
ATOM 2274 C CA . PRO A 1 299 ? 13.063 6.102 16.147 1.00 85.69 299 PRO A CA 1
ATOM 2275 C C . PRO A 1 299 ? 12.060 5.236 15.358 1.00 85.69 299 PRO A C 1
ATOM 2277 O O . PRO A 1 299 ? 11.587 5.628 14.295 1.00 85.69 299 PRO A O 1
ATOM 2280 N N . TRP A 1 300 ? 11.688 4.079 15.916 1.00 88.50 300 TRP A N 1
ATOM 2281 C CA . TRP A 1 300 ? 10.706 3.157 15.331 1.00 88.50 300 TRP A CA 1
ATOM 2282 C C . TRP A 1 300 ? 9.560 2.864 16.307 1.00 88.50 300 TRP A C 1
ATOM 2284 O O . TRP A 1 300 ? 9.797 2.454 17.443 1.00 88.50 300 TRP A O 1
ATOM 2294 N N . ILE A 1 301 ? 8.320 3.045 15.854 1.00 90.50 301 ILE A N 1
ATOM 2295 C CA . ILE A 1 301 ? 7.106 2.593 16.533 1.00 90.50 301 ILE A CA 1
ATOM 2296 C C . ILE A 1 301 ? 6.838 1.156 16.088 1.00 90.50 301 ILE A C 1
ATOM 2298 O O . ILE A 1 301 ? 6.351 0.914 14.983 1.00 90.50 301 ILE A O 1
ATOM 2302 N N . ALA A 1 302 ? 7.138 0.198 16.965 1.00 88.75 302 ALA A N 1
ATOM 2303 C CA . ALA A 1 302 ? 6.873 -1.215 16.702 1.00 88.75 302 ALA A CA 1
ATOM 2304 C C . ALA A 1 302 ? 5.379 -1.559 16.804 1.00 88.75 302 ALA A C 1
ATOM 2306 O O . ALA A 1 302 ? 4.875 -2.379 16.039 1.00 88.75 302 ALA A O 1
ATOM 2307 N N . ARG A 1 303 ? 4.675 -0.944 17.762 1.00 90.81 303 ARG A N 1
ATOM 2308 C CA . ARG A 1 303 ? 3.250 -1.174 18.030 1.00 90.81 303 ARG A CA 1
ATOM 2309 C C . ARG A 1 303 ? 2.632 -0.020 18.815 1.00 90.81 303 ARG A C 1
ATOM 2311 O O . ARG A 1 303 ? 3.348 0.782 19.407 1.00 90.81 303 ARG A O 1
ATOM 2318 N N . ILE A 1 304 ? 1.303 0.017 18.828 1.00 93.81 304 ILE A N 1
ATOM 2319 C CA . ILE A 1 304 ? 0.485 0.923 19.639 1.00 93.81 304 ILE A CA 1
ATOM 2320 C C . ILE A 1 304 ? -0.534 0.069 20.386 1.00 93.81 304 ILE A C 1
ATOM 2322 O O . ILE A 1 304 ? -1.158 -0.803 19.780 1.00 93.81 304 ILE A O 1
ATOM 2326 N N . GLU A 1 305 ? -0.703 0.308 21.682 1.00 94.12 305 GLU A N 1
ATOM 2327 C CA . GLU A 1 305 ? -1.629 -0.454 22.516 1.00 94.12 305 GLU A CA 1
ATOM 2328 C C . GLU A 1 305 ? -2.562 0.483 23.295 1.00 94.12 305 GLU A C 1
ATOM 2330 O O . GLU A 1 305 ? -2.079 1.302 24.073 1.00 94.12 305 GLU A O 1
ATOM 2335 N N . PRO A 1 306 ? -3.892 0.382 23.127 1.00 94.69 306 PRO A N 1
ATOM 2336 C CA . PRO A 1 306 ? -4.609 -0.434 22.141 1.00 94.69 306 PRO A CA 1
ATOM 2337 C C . PRO A 1 306 ? -4.478 0.116 20.706 1.00 94.69 306 PRO A C 1
ATOM 2339 O O . PRO A 1 306 ? -4.233 1.300 20.498 1.00 94.69 306 PRO A O 1
ATOM 2342 N N . LEU A 1 307 ? -4.710 -0.737 19.700 1.00 95.62 307 LEU A N 1
ATOM 2343 C CA . LEU A 1 307 ? -4.688 -0.349 18.275 1.00 95.62 307 LEU A CA 1
ATOM 2344 C C . LEU A 1 307 ? -5.929 0.440 17.825 1.00 95.62 307 LEU A C 1
ATOM 2346 O O . LEU A 1 307 ? -5.947 0.985 16.723 1.00 95.62 307 LEU A O 1
ATOM 2350 N N . ARG A 1 308 ? -6.979 0.467 18.649 1.00 95.19 308 ARG A N 1
ATOM 2351 C CA . ARG A 1 308 ? -8.258 1.109 18.344 1.00 95.19 308 ARG A CA 1
ATOM 2352 C C . ARG A 1 308 ? -8.945 1.626 19.598 1.00 95.19 308 ARG A C 1
ATOM 2354 O O . ARG A 1 308 ? -8.627 1.179 20.700 1.00 95.19 308 ARG A O 1
ATOM 2361 N N . GLY A 1 309 ? -9.920 2.511 19.428 1.00 93.94 309 GLY A N 1
ATOM 2362 C CA . GLY A 1 309 ? -10.740 3.033 20.521 1.00 93.94 309 GLY A CA 1
ATOM 2363 C C . GLY A 1 309 ? -11.283 4.431 20.238 1.00 93.94 309 GLY A C 1
ATOM 2364 O O . GLY A 1 309 ? -11.383 4.837 19.087 1.00 93.94 309 GLY A O 1
ATOM 2365 N N . ILE A 1 310 ? -11.689 5.150 21.282 1.00 93.06 310 ILE A N 1
ATOM 2366 C CA . ILE A 1 310 ? -12.334 6.471 21.179 1.00 93.06 310 ILE A CA 1
ATOM 2367 C C . ILE A 1 310 ? -11.354 7.615 21.472 1.00 93.06 310 ILE A C 1
ATOM 2369 O O . ILE A 1 310 ? -10.222 7.387 21.881 1.00 93.06 310 ILE A O 1
ATOM 2373 N N . ALA A 1 311 ? -11.777 8.863 21.280 1.00 94.06 311 ALA A N 1
ATOM 2374 C CA . ALA A 1 311 ? -10.955 10.010 21.647 1.00 94.06 311 ALA A CA 1
ATOM 2375 C C . ALA A 1 311 ? -10.830 10.171 23.175 1.00 94.06 311 ALA A C 1
ATOM 2377 O O . ALA A 1 311 ? -11.737 9.839 23.939 1.00 94.06 311 ALA A O 1
ATOM 2378 N N . GLY A 1 312 ? -9.692 10.709 23.613 1.00 92.81 312 GLY A N 1
ATOM 2379 C CA . GLY A 1 312 ? -9.378 11.053 24.999 1.00 92.81 312 GLY A CA 1
ATOM 2380 C C . GLY A 1 312 ? -8.992 9.893 25.917 1.00 92.81 312 GLY A C 1
ATOM 2381 O O . GLY A 1 312 ? -8.760 10.121 27.103 1.00 92.81 312 GLY A O 1
ATOM 2382 N N . ILE A 1 313 ? -8.874 8.672 25.414 1.00 93.06 313 ILE A N 1
ATOM 2383 C CA . ILE A 1 313 ? -8.304 7.559 26.185 1.00 93.06 313 ILE A CA 1
ATOM 2384 C C . ILE A 1 313 ? -6.781 7.485 25.985 1.00 93.06 313 ILE A C 1
ATOM 2386 O O . ILE A 1 313 ? -6.273 8.003 24.982 1.00 93.06 313 ILE A O 1
ATOM 2390 N N . PRO A 1 314 ? -6.033 6.876 26.920 1.00 94.88 314 PRO A N 1
ATOM 2391 C CA . PRO A 1 314 ? -4.602 6.677 26.760 1.00 94.88 314 PRO A CA 1
ATOM 2392 C C . PRO A 1 314 ? -4.292 5.555 25.762 1.00 94.88 314 PRO A C 1
ATOM 2394 O O . PRO A 1 314 ? -4.997 4.546 25.691 1.00 94.88 314 PRO A O 1
ATOM 2397 N N . ILE A 1 315 ? -3.192 5.729 25.034 1.00 96.12 315 ILE A N 1
ATOM 2398 C CA . ILE A 1 315 ? -2.486 4.696 24.276 1.00 96.12 315 ILE A CA 1
ATOM 2399 C C . ILE A 1 315 ? -1.036 4.624 24.758 1.00 96.12 315 ILE A C 1
ATOM 2401 O O . ILE A 1 315 ? -0.448 5.640 25.132 1.00 96.12 315 ILE A O 1
ATOM 2405 N N . THR A 1 316 ? -0.452 3.436 24.708 1.00 94.44 316 THR A N 1
ATOM 2406 C CA . THR A 1 316 ? 0.945 3.161 25.038 1.00 94.44 316 THR A CA 1
ATOM 2407 C C . THR A 1 316 ? 1.724 2.872 23.762 1.00 94.44 316 THR A C 1
ATOM 2409 O O . THR A 1 316 ? 1.299 2.087 22.911 1.00 94.44 316 THR A O 1
ATOM 2412 N N . ILE A 1 317 ? 2.881 3.517 23.633 1.00 92.94 317 ILE A N 1
ATOM 2413 C CA . ILE A 1 317 ? 3.805 3.379 22.510 1.00 92.94 317 ILE A CA 1
ATOM 2414 C C . ILE A 1 317 ? 5.158 2.923 23.071 1.00 92.94 317 ILE A C 1
ATOM 2416 O O . ILE A 1 317 ? 5.927 3.754 23.565 1.00 92.94 317 ILE A O 1
ATOM 2420 N N . PRO A 1 318 ? 5.468 1.616 23.019 1.00 87.94 318 PRO A N 1
ATOM 2421 C CA . PRO A 1 318 ? 6.793 1.113 23.361 1.00 87.94 318 PRO A CA 1
ATOM 2422 C C . PRO A 1 318 ? 7.829 1.640 22.370 1.00 87.94 318 PRO A C 1
ATOM 2424 O O . PRO A 1 318 ? 7.582 1.649 21.160 1.00 87.94 318 PRO A O 1
ATOM 2427 N N . PHE A 1 319 ? 8.993 2.064 22.859 1.00 78.69 319 PHE A N 1
ATOM 2428 C CA . PHE A 1 319 ? 10.028 2.626 21.998 1.00 78.69 319 PHE A CA 1
ATOM 2429 C C . PHE A 1 319 ? 11.442 2.397 22.540 1.00 78.69 319 PHE A C 1
ATOM 2431 O O . PHE A 1 319 ? 11.750 2.658 23.696 1.00 78.69 319 PHE A O 1
ATOM 2438 N N . ASP A 1 320 ? 12.347 1.930 21.680 1.00 68.00 320 ASP A N 1
ATOM 2439 C CA . ASP A 1 320 ? 13.624 1.369 22.126 1.00 68.00 320 ASP A CA 1
ATOM 2440 C C . ASP A 1 320 ? 14.638 2.383 22.706 1.00 68.00 320 ASP A C 1
ATOM 2442 O O . ASP A 1 320 ? 15.569 1.989 23.404 1.00 68.00 320 ASP A O 1
ATOM 2446 N N . LYS A 1 321 ? 14.529 3.694 22.492 1.00 63.16 321 LYS A N 1
ATOM 2447 C CA . LYS A 1 321 ? 15.515 4.645 23.048 1.00 63.16 321 LYS A CA 1
ATOM 2448 C C . LYS A 1 321 ? 14.848 5.948 23.493 1.00 63.16 321 LYS A C 1
ATOM 2450 O O . LYS A 1 321 ? 14.756 6.871 22.681 1.00 63.16 321 LYS A O 1
ATOM 2455 N N . PRO A 1 322 ? 14.420 6.077 24.764 1.00 54.12 322 PRO A N 1
ATOM 2456 C CA . PRO A 1 322 ? 14.080 7.376 25.335 1.00 54.12 322 PRO A CA 1
ATOM 2457 C C . PRO A 1 322 ? 15.312 8.278 25.337 1.00 54.12 322 PRO A C 1
ATOM 2459 O O . PRO A 1 322 ? 16.178 8.166 26.196 1.00 54.12 322 PRO A O 1
ATOM 2462 N N . THR A 1 323 ? 15.415 9.165 24.346 1.00 55.78 323 THR A N 1
ATOM 2463 C CA . THR A 1 323 ? 16.483 10.177 24.280 1.00 55.78 323 THR A CA 1
ATOM 2464 C C . THR A 1 323 ? 16.127 11.448 25.050 1.00 55.78 323 THR A C 1
ATOM 2466 O O . THR A 1 323 ? 17.013 12.250 25.329 1.00 55.78 323 THR A O 1
ATOM 2469 N N . SER A 1 324 ? 14.865 11.639 25.450 1.00 61.59 324 SER A N 1
ATOM 2470 C CA . SER A 1 324 ? 14.466 12.728 26.345 1.00 61.59 324 SER A CA 1
ATOM 2471 C C . SER A 1 324 ? 13.172 12.404 27.100 1.00 61.59 324 SER A C 1
ATOM 2473 O O . SER A 1 324 ? 12.380 11.576 26.655 1.00 61.59 324 SER A O 1
ATOM 2475 N N . ALA A 1 325 ? 12.927 13.102 28.212 1.00 66.75 325 ALA A N 1
ATOM 2476 C CA . ALA A 1 325 ? 11.640 13.079 28.915 1.00 66.75 325 ALA A CA 1
ATOM 2477 C C . ALA A 1 325 ? 10.493 13.742 28.114 1.00 66.75 325 ALA A C 1
ATOM 2479 O O . ALA A 1 325 ? 9.326 13.598 28.472 1.00 66.75 325 ALA A O 1
ATOM 2480 N N . ASN A 1 326 ? 10.813 14.437 27.014 1.00 76.19 326 ASN A N 1
ATOM 2481 C CA . ASN A 1 326 ? 9.914 15.328 26.277 1.00 76.19 326 ASN A CA 1
ATOM 2482 C C . ASN A 1 326 ? 9.485 14.739 24.925 1.00 76.19 326 ASN A C 1
ATOM 2484 O O . ASN A 1 326 ? 9.472 15.441 23.910 1.00 76.19 326 ASN A O 1
ATOM 2488 N N . ALA A 1 327 ? 9.162 13.447 24.878 1.00 85.50 327 ALA A N 1
ATOM 2489 C CA . ALA A 1 327 ? 8.641 12.850 23.659 1.00 85.50 327 ALA A CA 1
ATOM 2490 C C . ALA A 1 327 ? 7.287 13.478 23.281 1.00 85.50 327 ALA A C 1
ATOM 2492 O O . ALA A 1 327 ? 6.393 13.618 24.117 1.00 85.50 327 ALA A O 1
ATOM 2493 N N . ARG A 1 328 ? 7.123 13.844 22.009 1.00 89.38 328 ARG A N 1
ATOM 2494 C CA . ARG A 1 328 ? 5.871 14.361 21.449 1.00 89.38 328 ARG A CA 1
ATOM 2495 C C . ARG A 1 328 ? 5.255 13.315 20.535 1.00 89.38 328 ARG A C 1
ATOM 2497 O O . ARG A 1 328 ? 5.951 12.729 19.712 1.00 89.38 328 ARG A O 1
ATOM 2504 N N . VAL A 1 329 ? 3.946 13.133 20.646 1.00 92.31 329 VAL A N 1
ATOM 2505 C CA . VAL A 1 329 ? 3.157 12.296 19.740 1.00 92.31 329 VAL A CA 1
ATOM 2506 C C . VAL A 1 329 ? 2.220 13.200 18.955 1.00 92.31 329 VAL A C 1
ATOM 2508 O O . VAL A 1 329 ? 1.590 14.098 19.515 1.00 92.31 329 VAL A O 1
ATOM 2511 N N . ASP A 1 330 ? 2.162 12.985 17.650 1.00 93.69 330 ASP A N 1
ATOM 2512 C CA . ASP A 1 330 ? 1.189 13.610 16.765 1.00 93.69 330 ASP A CA 1
ATOM 2513 C C . ASP A 1 330 ? 0.261 12.527 16.218 1.00 93.69 330 ASP A C 1
ATOM 2515 O O . ASP A 1 330 ? 0.724 11.461 15.798 1.00 93.69 330 ASP A O 1
ATOM 2519 N N . MET A 1 331 ? -1.042 12.792 16.272 1.00 96.12 331 MET A N 1
ATOM 2520 C CA . MET A 1 331 ? -2.073 11.935 15.707 1.00 96.12 331 MET A CA 1
ATOM 2521 C C . MET A 1 331 ? -2.844 12.712 14.646 1.00 96.12 331 MET A C 1
ATOM 2523 O O . MET A 1 331 ? -3.559 13.656 14.970 1.00 96.12 331 MET A O 1
ATOM 2527 N N . ASP A 1 332 ? -2.701 12.319 13.382 1.00 94.81 332 ASP A N 1
ATOM 2528 C CA . ASP A 1 332 ? -3.383 12.926 12.230 1.00 94.81 332 ASP A CA 1
ATOM 2529 C C . ASP A 1 332 ? -3.194 14.459 12.140 1.00 94.81 332 ASP A C 1
ATOM 2531 O O . ASP A 1 332 ? -4.113 15.200 11.795 1.00 94.81 332 ASP A O 1
ATOM 2535 N N . GLY A 1 333 ? -1.999 14.958 12.492 1.00 91.88 333 GLY A N 1
ATOM 2536 C CA . GLY A 1 333 ? -1.670 16.388 12.513 1.00 91.88 333 GLY A CA 1
ATOM 2537 C C . GLY A 1 333 ? -2.081 17.129 13.791 1.00 91.88 333 GLY A C 1
ATOM 2538 O O . GLY A 1 333 ? -1.912 18.348 13.868 1.00 91.88 333 GLY A O 1
ATOM 2539 N N . GLN A 1 334 ? -2.644 16.431 14.782 1.00 94.25 334 GLN A N 1
ATOM 2540 C CA . GLN A 1 334 ? -2.983 16.980 16.094 1.00 94.25 334 GLN A CA 1
ATOM 2541 C C . GLN A 1 334 ? -1.982 16.518 17.154 1.00 94.25 334 GLN A C 1
ATOM 2543 O O . GLN A 1 334 ? -1.716 15.326 17.311 1.00 94.25 334 GLN A O 1
ATOM 2548 N N . ALA A 1 335 ? -1.475 17.457 17.953 1.00 93.19 335 ALA A N 1
ATOM 2549 C CA . ALA A 1 335 ? -0.597 17.128 19.069 1.00 93.19 335 ALA A CA 1
ATOM 2550 C C . ALA A 1 335 ? -1.370 16.389 20.174 1.00 93.19 335 ALA A C 1
ATOM 2552 O O . ALA A 1 335 ? -2.389 16.876 20.664 1.00 93.19 335 ALA A O 1
ATOM 2553 N N . ALA A 1 336 ? -0.857 15.234 20.590 1.00 94.44 336 ALA A N 1
ATOM 2554 C CA . ALA A 1 336 ? -1.359 14.497 21.740 1.00 94.44 336 ALA A CA 1
ATOM 2555 C C . ALA A 1 336 ? -0.678 14.968 23.031 1.00 94.44 336 ALA A C 1
ATOM 2557 O O . ALA A 1 336 ? 0.503 15.322 23.030 1.00 94.44 336 ALA A O 1
ATOM 2558 N N . ALA A 1 337 ? -1.410 14.931 24.147 1.00 93.56 337 ALA A N 1
ATOM 2559 C CA . ALA A 1 337 ? -0.801 15.064 25.467 1.00 93.56 337 ALA A CA 1
ATOM 2560 C C . ALA A 1 337 ? -0.001 13.793 25.770 1.00 93.56 337 ALA A C 1
ATOM 2562 O O . ALA A 1 337 ? -0.537 12.695 25.605 1.00 93.56 337 ALA A O 1
ATOM 2563 N N . THR A 1 338 ? 1.256 13.931 26.191 1.00 92.44 338 THR A N 1
ATOM 2564 C CA . THR A 1 338 ? 2.171 12.801 26.383 1.00 92.44 338 THR A CA 1
ATOM 2565 C C . THR A 1 338 ? 2.782 12.757 27.777 1.00 92.4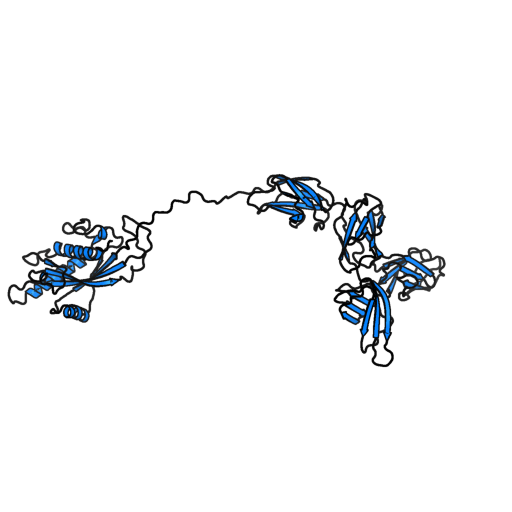4 338 THR A C 1
ATOM 2567 O O . THR A 1 338 ? 2.966 13.773 28.445 1.00 92.44 338 THR A O 1
ATOM 2570 N N . THR A 1 339 ? 3.120 11.553 28.223 1.00 90.19 339 THR A N 1
ATOM 2571 C CA . THR A 1 339 ? 3.960 11.297 29.395 1.00 90.19 339 THR A CA 1
ATOM 2572 C C . THR A 1 339 ? 4.940 10.189 29.039 1.00 90.19 339 THR A C 1
ATOM 2574 O O . THR A 1 339 ? 4.554 9.185 28.443 1.00 90.19 339 THR A O 1
ATOM 2577 N N . THR A 1 340 ? 6.214 10.380 29.368 1.00 88.94 340 THR A N 1
ATOM 2578 C CA . THR A 1 340 ? 7.279 9.430 29.026 1.00 88.94 340 THR A CA 1
ATOM 2579 C C . THR A 1 340 ? 7.653 8.610 30.259 1.00 88.94 340 THR A C 1
ATOM 2581 O O . THR A 1 340 ? 8.109 9.184 31.246 1.00 88.94 340 THR A O 1
ATOM 2584 N N . ASP A 1 341 ? 7.519 7.285 30.192 1.00 87.50 341 ASP A N 1
ATOM 2585 C CA . ASP A 1 341 ? 8.085 6.353 31.172 1.00 87.50 341 ASP A CA 1
ATOM 2586 C C . ASP A 1 341 ? 9.429 5.836 30.641 1.00 87.50 341 ASP A C 1
ATOM 2588 O O . ASP A 1 341 ? 9.517 4.915 29.822 1.00 87.50 341 ASP A O 1
ATOM 2592 N N . THR A 1 342 ? 10.514 6.465 31.091 1.00 82.75 342 THR A N 1
ATOM 2593 C CA . THR A 1 342 ? 11.871 6.108 30.664 1.00 82.75 342 THR A CA 1
ATOM 2594 C C . THR A 1 342 ? 12.340 4.769 31.231 1.00 82.75 342 THR A C 1
ATOM 2596 O O . THR A 1 342 ? 13.187 4.130 30.609 1.00 82.75 342 THR A O 1
ATOM 2599 N N . ALA A 1 343 ? 11.788 4.320 32.365 1.00 85.06 343 ALA A N 1
ATOM 2600 C CA . ALA A 1 343 ? 12.147 3.049 32.990 1.00 85.06 343 ALA A CA 1
ATOM 2601 C C . ALA A 1 343 ? 11.543 1.868 32.222 1.00 85.06 343 ALA A C 1
ATOM 2603 O O . ALA A 1 343 ? 12.221 0.864 32.001 1.00 85.06 343 ALA A O 1
ATOM 2604 N N . ARG A 1 344 ? 10.291 2.011 31.769 1.00 85.62 344 ARG A N 1
ATOM 2605 C CA . ARG A 1 344 ? 9.603 1.007 30.941 1.00 85.62 344 ARG A CA 1
ATOM 2606 C C . ARG A 1 344 ? 9.864 1.154 29.444 1.00 85.62 344 ARG A C 1
ATOM 2608 O O . ARG A 1 344 ? 9.542 0.236 28.699 1.00 85.62 344 ARG A O 1
ATOM 2615 N N . ARG A 1 345 ? 10.509 2.248 29.011 1.00 86.75 345 ARG A N 1
ATOM 2616 C CA . ARG A 1 345 ? 10.748 2.580 27.592 1.00 86.75 345 ARG A CA 1
ATOM 2617 C C . ARG A 1 345 ? 9.423 2.726 26.828 1.00 86.75 345 ARG A C 1
ATOM 2619 O O . ARG A 1 345 ? 9.242 2.178 25.742 1.00 86.75 345 ARG A O 1
ATOM 2626 N N . GLU A 1 346 ? 8.497 3.487 27.410 1.00 88.75 346 GLU A N 1
ATOM 2627 C CA . GLU A 1 346 ? 7.138 3.700 26.896 1.00 88.75 346 GLU A CA 1
ATOM 2628 C C . GLU A 1 346 ? 6.777 5.191 26.839 1.00 88.75 346 GLU A C 1
ATOM 2630 O O . GLU A 1 346 ? 7.160 5.981 27.704 1.00 88.75 346 GLU A O 1
ATOM 2635 N N . VAL A 1 347 ? 6.037 5.591 25.804 1.00 90.94 347 VAL A N 1
ATOM 2636 C CA . VAL A 1 347 ? 5.343 6.884 25.764 1.00 90.94 347 VAL A CA 1
ATOM 2637 C C . VAL A 1 347 ? 3.854 6.625 25.870 1.00 90.94 347 VAL A C 1
ATOM 2639 O O . VAL A 1 347 ? 3.276 5.948 25.021 1.00 90.94 347 VAL A O 1
ATOM 2642 N N . HIS A 1 348 ? 3.225 7.202 26.885 1.00 92.38 348 HIS A N 1
ATOM 2643 C CA . HIS A 1 348 ? 1.776 7.247 26.987 1.00 92.38 348 HIS A CA 1
ATOM 2644 C C . HIS A 1 348 ? 1.283 8.520 26.312 1.00 92.38 348 HIS A C 1
ATOM 2646 O O . HIS A 1 348 ? 1.775 9.610 26.604 1.00 92.38 348 HIS A O 1
ATOM 2652 N N . ALA A 1 349 ? 0.323 8.394 25.403 1.00 94.81 349 ALA A N 1
ATOM 2653 C CA . ALA A 1 349 ? -0.287 9.517 24.706 1.00 94.81 349 ALA A CA 1
ATOM 2654 C C . ALA A 1 349 ? -1.806 9.477 24.868 1.00 94.81 349 ALA A C 1
ATOM 2656 O O . ALA A 1 349 ? -2.408 8.409 24.828 1.00 94.81 349 ALA A O 1
ATOM 2657 N N . ILE A 1 350 ? -2.440 10.635 25.021 1.00 96.06 350 ILE A N 1
ATOM 2658 C CA . ILE A 1 350 ? -3.901 10.743 25.024 1.00 96.06 350 ILE A CA 1
ATOM 2659 C C . ILE A 1 350 ? -4.382 10.991 23.599 1.00 96.06 350 ILE A C 1
ATOM 2661 O O . ILE A 1 350 ? -3.945 11.951 22.962 1.00 96.06 350 ILE A O 1
ATOM 2665 N N . VAL A 1 351 ? -5.305 10.158 23.111 1.00 96.50 351 VAL A N 1
ATOM 2666 C CA . VAL A 1 351 ? -5.919 10.341 21.788 1.00 96.50 351 VAL A CA 1
ATOM 2667 C C . VAL A 1 351 ? -6.593 11.724 21.726 1.00 96.50 351 VAL A C 1
ATOM 2669 O O . VAL A 1 351 ? -7.473 11.991 22.548 1.00 96.50 351 VAL A O 1
ATOM 2672 N N . PRO A 1 352 ? -6.218 12.627 20.801 1.00 96.38 352 PRO A N 1
ATOM 2673 C CA . PRO A 1 352 ? -6.749 13.989 20.791 1.00 96.38 352 PRO A CA 1
ATOM 2674 C C . PRO A 1 352 ? -8.267 14.049 20.563 1.00 96.38 352 PRO A C 1
ATOM 2676 O O . PRO A 1 352 ? -8.795 13.417 19.651 1.00 96.38 352 PRO A O 1
ATOM 2679 N N . GLY A 1 353 ? -8.966 14.879 21.346 1.00 91.25 353 GLY A N 1
ATOM 2680 C CA . GLY A 1 353 ? -10.405 15.147 21.176 1.00 91.25 353 GLY A CA 1
ATOM 2681 C C . GLY A 1 353 ? -10.758 15.907 19.890 1.00 91.25 353 GLY A C 1
ATOM 2682 O O . GLY A 1 353 ? -11.880 15.817 19.410 1.00 91.25 353 GLY A O 1
ATOM 2683 N N . GLY A 1 354 ? -9.790 16.615 19.296 1.00 90.31 354 GLY A N 1
ATOM 2684 C CA . GLY A 1 354 ? -9.968 17.369 18.048 1.00 90.31 354 GLY A CA 1
ATOM 2685 C C . GLY A 1 354 ? -10.038 16.512 16.777 1.00 90.31 354 GLY A C 1
ATOM 2686 O O . GLY A 1 354 ? -10.160 17.060 15.685 1.00 90.31 354 GLY A O 1
ATOM 2687 N N . LEU A 1 355 ? -9.944 15.182 16.882 1.00 93.81 355 LEU A N 1
ATOM 2688 C CA . LEU A 1 355 ? -10.063 14.284 15.734 1.00 93.81 355 LEU A CA 1
ATOM 2689 C C . LEU A 1 355 ? -11.533 14.166 15.299 1.00 93.81 355 LEU A C 1
ATOM 2691 O O . LEU A 1 355 ? -12.367 13.589 15.998 1.00 93.81 355 LEU A O 1
ATOM 2695 N N . VAL A 1 356 ? -11.841 14.715 14.121 1.00 89.31 356 VAL A N 1
ATOM 2696 C CA . VAL A 1 356 ? -13.223 14.907 13.636 1.00 89.31 356 VAL A CA 1
ATOM 2697 C C . VAL A 1 356 ? -13.804 13.743 12.828 1.00 89.31 356 VAL A C 1
ATOM 2699 O O . VAL A 1 356 ? -14.999 13.741 12.553 1.00 89.31 356 VAL A O 1
ATOM 2702 N N . SER A 1 357 ? -12.997 12.757 12.425 1.00 93.12 357 SER A N 1
ATOM 2703 C CA . SER A 1 357 ? -13.446 11.644 11.573 1.00 93.12 357 SER A CA 1
ATOM 2704 C C . SER A 1 357 ? -13.030 10.280 12.114 1.00 93.12 357 SER A C 1
ATOM 2706 O O . SER A 1 357 ? -11.969 10.153 12.721 1.00 93.12 357 SER A O 1
ATOM 2708 N N . ASN A 1 358 ? -13.864 9.264 11.880 1.00 95.38 358 ASN A N 1
ATOM 2709 C CA . ASN A 1 358 ? -13.581 7.874 12.245 1.00 95.38 358 ASN A CA 1
ATOM 2710 C C . ASN A 1 358 ? -12.523 7.238 11.330 1.00 95.38 358 ASN A C 1
ATOM 2712 O O . ASN A 1 358 ? -12.209 7.750 10.254 1.00 95.38 358 ASN A O 1
ATOM 2716 N N . GLY A 1 359 ? -12.015 6.082 11.751 1.00 96.19 359 GLY A N 1
ATOM 2717 C CA . GLY A 1 359 ? -11.126 5.229 10.974 1.00 96.19 359 GLY A CA 1
ATOM 2718 C C . GLY A 1 359 ? -9.656 5.443 11.293 1.00 96.19 359 GLY A C 1
ATOM 2719 O O . GLY A 1 359 ? -9.286 5.865 12.387 1.00 96.19 359 GLY A O 1
ATOM 2720 N N . ARG A 1 360 ? -8.795 5.093 10.338 1.00 96.31 360 ARG A N 1
ATOM 2721 C CA . ARG A 1 360 ? -7.344 5.075 10.540 1.00 96.31 360 ARG A CA 1
ATOM 2722 C C . ARG A 1 360 ? -6.799 6.486 10.754 1.00 96.31 360 ARG A C 1
ATOM 2724 O O . ARG A 1 360 ? -6.931 7.350 9.892 1.00 96.31 360 ARG A O 1
ATOM 2731 N N . LYS A 1 361 ? -6.132 6.678 11.887 1.00 96.38 361 LYS A N 1
ATOM 2732 C CA . LYS A 1 361 ? -5.414 7.889 12.277 1.00 96.38 361 LYS A CA 1
ATOM 2733 C C . LYS A 1 361 ? -3.936 7.607 12.317 1.00 96.38 361 LYS A C 1
ATOM 2735 O O . LYS A 1 361 ? -3.495 6.683 12.996 1.00 96.38 361 LYS A O 1
ATOM 2740 N N . LYS A 1 362 ? -3.184 8.394 11.555 1.00 95.31 362 LYS A N 1
ATOM 2741 C CA . LYS A 1 362 ? -1.731 8.334 11.562 1.00 95.31 362 LYS A CA 1
ATOM 2742 C C . LYS A 1 362 ? -1.219 8.724 12.941 1.00 95.31 362 LYS A C 1
ATOM 2744 O O . LYS A 1 362 ? -1.650 9.738 13.464 1.00 95.31 362 LYS A O 1
ATOM 2749 N N .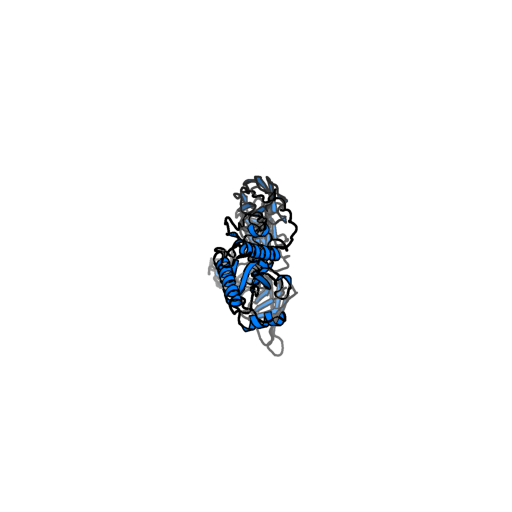 VAL A 1 363 ? -0.265 7.977 13.470 1.00 95.00 363 VAL A N 1
ATOM 2750 C CA . VAL A 1 363 ? 0.437 8.244 14.721 1.00 95.00 363 VAL A CA 1
ATOM 2751 C C . VAL A 1 363 ? 1.927 8.301 14.425 1.00 95.00 363 VAL A C 1
ATOM 2753 O O . VAL A 1 363 ? 2.481 7.387 13.810 1.00 95.00 363 VAL A O 1
ATOM 2756 N N . VAL A 1 364 ? 2.572 9.383 14.855 1.00 93.19 364 VAL A N 1
ATOM 2757 C CA . VAL A 1 364 ? 4.020 9.579 14.735 1.00 93.19 364 VAL A CA 1
ATOM 2758 C C . VAL A 1 364 ? 4.603 10.094 16.044 1.00 93.19 364 VAL A C 1
ATOM 2760 O O . VAL A 1 364 ? 3.960 10.844 16.780 1.00 93.19 364 VAL A O 1
ATOM 2763 N N . LEU A 1 365 ? 5.839 9.694 16.321 1.00 90.56 365 LEU A N 1
ATOM 2764 C CA . LEU A 1 365 ? 6.572 10.009 17.539 1.00 90.56 365 LEU A CA 1
ATOM 2765 C C . LEU A 1 365 ? 7.797 10.877 17.221 1.00 90.56 365 LEU A C 1
ATOM 2767 O O . LEU A 1 365 ? 8.515 10.633 16.250 1.00 90.56 365 LEU A O 1
ATOM 2771 N N . TYR A 1 366 ? 8.054 11.848 18.096 1.00 88.62 366 TYR A N 1
ATOM 2772 C CA . TYR A 1 366 ? 9.234 12.710 18.113 1.00 88.62 366 TYR A CA 1
ATOM 2773 C C . TYR A 1 366 ? 9.910 12.607 19.497 1.00 88.62 366 TYR A C 1
ATOM 2775 O O . TYR A 1 366 ? 9.397 13.161 20.469 1.00 88.62 366 TYR A O 1
ATOM 2783 N N . PRO A 1 367 ? 11.047 11.909 19.641 1.00 78.62 367 PRO A N 1
ATOM 2784 C CA . PRO A 1 367 ? 11.597 11.476 20.925 1.00 78.62 367 PRO A CA 1
ATOM 2785 C C . PRO A 1 367 ? 12.335 12.582 21.696 1.00 78.62 367 PRO A C 1
ATOM 2787 O O . PRO A 1 367 ? 12.548 12.446 22.899 1.00 78.62 367 PRO A O 1
ATOM 2790 N N . SER A 1 368 ? 12.719 13.682 21.041 1.00 72.38 368 SER A N 1
ATOM 2791 C CA . SER A 1 368 ? 13.449 14.811 21.645 1.00 72.38 368 SER A CA 1
ATOM 2792 C C . SER A 1 368 ? 12.655 16.125 21.667 1.00 72.38 368 SER A C 1
ATOM 2794 O O . SER A 1 368 ? 13.234 17.201 21.801 1.00 72.38 368 SER A O 1
ATOM 2796 N N . GLY A 1 369 ? 11.331 16.068 21.489 1.00 59.88 369 GLY A N 1
ATOM 2797 C CA . GLY A 1 369 ? 10.439 17.236 21.427 1.00 59.88 369 GLY A CA 1
ATOM 2798 C C . GLY A 1 369 ? 10.547 18.065 20.135 1.00 59.88 369 GLY A C 1
ATOM 2799 O O . GLY A 1 369 ? 9.583 18.726 19.749 1.00 59.88 369 GLY A O 1
ATOM 2800 N N . GLY A 1 370 ? 11.681 17.997 19.428 1.00 64.31 370 GLY A N 1
ATOM 2801 C CA . GLY A 1 370 ? 11.885 18.605 18.112 1.00 64.31 370 GLY A CA 1
ATOM 2802 C C . GLY A 1 370 ? 11.346 17.752 16.955 1.00 64.31 370 GLY A C 1
ATOM 2803 O O . GLY A 1 370 ? 11.384 16.526 16.998 1.00 64.31 370 GLY A O 1
ATOM 2804 N N . MET A 1 371 ? 10.898 18.402 15.874 1.00 65.94 371 MET A N 1
ATOM 2805 C CA . MET A 1 371 ? 10.315 17.732 14.694 1.00 65.94 371 MET A CA 1
ATOM 2806 C C . MET A 1 371 ? 11.323 16.937 13.839 1.00 65.94 371 MET A C 1
ATOM 2808 O O . MET A 1 371 ? 10.920 16.196 12.948 1.00 65.94 371 MET A O 1
ATOM 2812 N N . LEU A 1 372 ? 12.627 17.079 14.093 1.00 67.62 372 LEU A N 1
ATOM 2813 C CA . LEU A 1 372 ? 13.691 16.508 13.255 1.00 67.62 372 LEU A CA 1
ATOM 2814 C C . LEU A 1 372 ? 13.879 14.991 13.435 1.00 67.62 372 LEU A C 1
ATOM 2816 O O . LEU A 1 372 ? 14.441 14.341 12.560 1.00 67.62 372 LEU A O 1
ATOM 2820 N N . GLN A 1 373 ? 13.415 14.422 14.553 1.00 79.56 373 GLN A N 1
ATOM 2821 C CA . GLN A 1 373 ? 13.594 13.005 14.893 1.00 79.56 373 GLN A CA 1
ATOM 2822 C C . GLN A 1 373 ? 12.288 12.216 14.731 1.00 79.56 373 GLN A C 1
ATOM 2824 O O . GLN A 1 373 ? 11.757 11.652 15.679 1.00 79.56 373 GLN A O 1
ATOM 2829 N N . ARG A 1 374 ? 11.720 12.236 13.525 1.00 88.12 374 ARG A N 1
ATOM 2830 C CA . ARG A 1 374 ? 10.413 11.637 13.234 1.00 88.12 374 ARG A CA 1
ATOM 2831 C C . ARG A 1 374 ? 10.484 10.109 13.104 1.00 88.12 374 ARG A C 1
ATOM 2833 O O . ARG A 1 374 ? 11.318 9.596 12.360 1.00 88.12 374 ARG A O 1
ATOM 2840 N N . SER A 1 375 ? 9.571 9.393 13.760 1.00 90.50 375 SER A N 1
ATOM 2841 C CA . SER A 1 375 ? 9.395 7.943 13.581 1.00 90.50 375 SER A CA 1
ATOM 2842 C C . SER A 1 375 ? 8.732 7.558 12.254 1.00 90.50 375 SER A C 1
ATOM 2844 O O . SER A 1 375 ? 8.209 8.412 11.532 1.00 90.50 375 SER A O 1
ATOM 2846 N N . ASN A 1 376 ? 8.657 6.252 11.974 1.00 90.81 376 ASN A N 1
ATOM 2847 C CA . ASN A 1 376 ? 7.705 5.717 10.997 1.00 90.81 376 ASN A CA 1
ATOM 2848 C C . ASN A 1 376 ? 6.262 6.109 11.349 1.00 90.81 376 ASN A C 1
ATOM 2850 O O . ASN A 1 376 ? 5.937 6.425 12.499 1.00 90.81 376 ASN A O 1
ATOM 2854 N N . GLU A 1 377 ? 5.402 6.072 10.337 1.00 91.88 377 GLU A N 1
ATOM 2855 C CA . GLU A 1 377 ? 3.963 6.209 10.522 1.00 91.88 377 GLU A CA 1
ATOM 2856 C C . GLU A 1 377 ? 3.367 4.875 10.982 1.00 91.88 377 GLU A C 1
ATOM 2858 O O . GLU A 1 377 ? 3.586 3.839 10.355 1.00 91.88 377 GLU A O 1
ATOM 2863 N N . GLN A 1 378 ? 2.608 4.912 12.076 1.00 92.12 378 GLN A N 1
ATOM 2864 C CA . GLN A 1 378 ? 1.775 3.803 12.537 1.00 92.12 378 GLN A CA 1
ATOM 2865 C C . GLN A 1 378 ? 0.318 4.267 12.607 1.00 92.12 378 GLN A C 1
ATOM 2867 O O . GLN A 1 378 ? 0.047 5.460 12.504 1.00 92.12 378 GLN A O 1
ATOM 2872 N N . TYR A 1 379 ? -0.644 3.353 12.739 1.00 94.50 379 TYR A N 1
ATOM 2873 C CA . TYR A 1 379 ? -2.062 3.709 12.688 1.00 94.50 379 TYR A CA 1
ATOM 2874 C C . TYR A 1 379 ? -2.822 3.271 13.932 1.00 94.50 379 TYR A C 1
ATOM 2876 O O . TYR A 1 379 ? -2.650 2.154 14.416 1.00 94.50 379 TYR A O 1
ATOM 2884 N N . TYR A 1 380 ? -3.699 4.160 14.385 1.00 96.69 380 TYR A N 1
ATOM 2885 C CA . TYR A 1 380 ? -4.711 3.923 15.403 1.00 96.69 380 TYR A CA 1
ATOM 2886 C C . TYR A 1 380 ? -6.098 4.012 14.761 1.00 96.69 380 TYR A C 1
ATOM 2888 O O . TYR A 1 380 ? -6.376 4.961 14.030 1.00 96.69 380 TYR A O 1
ATOM 2896 N N . GLU A 1 381 ? -6.974 3.039 14.987 1.00 97.12 381 GLU A N 1
ATOM 2897 C CA . GLU A 1 381 ? -8.345 3.073 14.470 1.00 97.12 381 GLU A CA 1
ATOM 2898 C C . GLU A 1 381 ? -9.270 3.809 15.449 1.00 97.12 381 GLU A C 1
ATOM 2900 O O . GLU A 1 381 ? -9.634 3.294 16.509 1.00 97.12 381 GLU A O 1
ATOM 2905 N N . LEU A 1 382 ? -9.646 5.037 15.088 1.00 96.88 382 LEU A N 1
ATOM 2906 C CA . LEU A 1 382 ? -10.559 5.855 15.872 1.00 96.88 382 LEU A CA 1
ATOM 2907 C C . LEU A 1 382 ? -12.011 5.445 15.603 1.00 96.88 382 LEU A C 1
ATOM 2909 O O . LEU A 1 382 ? -12.480 5.467 14.463 1.00 96.88 382 LEU A O 1
ATOM 2913 N N . LEU A 1 383 ? -12.724 5.104 16.667 1.00 95.75 383 LEU A N 1
ATOM 2914 C CA . LEU A 1 383 ? -14.105 4.645 16.638 1.00 95.75 383 LEU A CA 1
ATOM 2915 C C . LEU A 1 383 ? -15.089 5.791 16.943 1.00 95.75 383 LEU A C 1
ATOM 2917 O O . LEU A 1 383 ? -14.736 6.752 17.649 1.00 95.75 383 LEU A O 1
ATOM 2921 N N . PRO A 1 384 ? -16.352 5.662 16.494 1.00 95.56 384 PRO A N 1
ATOM 2922 C CA . PRO A 1 384 ? -17.440 6.492 16.995 1.00 95.56 384 PRO A CA 1
ATOM 2923 C C . PRO A 1 384 ? -17.605 6.299 18.509 1.00 95.56 384 PRO A C 1
ATOM 2925 O O . PRO A 1 384 ? -17.375 5.205 19.039 1.00 95.56 384 PRO A O 1
ATOM 2928 N N . ALA A 1 385 ? -18.019 7.348 19.217 1.00 92.75 385 ALA A N 1
ATOM 2929 C CA . ALA A 1 385 ? -18.262 7.294 20.659 1.00 92.75 385 ALA A CA 1
ATOM 2930 C C . ALA A 1 385 ? -19.728 7.597 20.973 1.00 92.75 385 ALA A C 1
ATOM 2932 O O . ALA A 1 385 ? -20.316 8.479 20.353 1.00 92.75 385 ALA A O 1
ATOM 2933 N N . ILE A 1 386 ? -20.302 6.882 21.943 1.00 92.31 386 ILE A N 1
ATOM 2934 C CA . ILE A 1 386 ? -21.647 7.123 22.471 1.00 92.31 386 ILE A CA 1
ATOM 2935 C C . ILE A 1 386 ? -21.508 7.704 23.880 1.00 92.31 386 ILE A C 1
ATOM 2937 O O . ILE A 1 386 ? -20.737 7.196 24.687 1.00 92.31 386 ILE A O 1
ATOM 2941 N N . HIS A 1 387 ? -22.260 8.756 24.183 1.00 89.56 387 HIS A N 1
ATOM 2942 C CA . HIS A 1 387 ? -22.298 9.379 25.508 1.00 89.56 387 HIS A CA 1
ATOM 2943 C C . HIS A 1 387 ? -23.642 9.194 26.207 1.00 89.56 387 HIS A C 1
ATOM 2945 O O . HIS A 1 387 ? -23.681 9.082 27.432 1.00 89.56 387 HIS A O 1
ATOM 2951 N N . SER A 1 388 ? -24.740 9.167 25.449 1.00 89.50 388 SER A N 1
ATOM 2952 C CA . SER A 1 388 ? -26.068 8.899 25.993 1.00 89.50 388 SER A CA 1
ATOM 2953 C C . SER A 1 388 ? -26.973 8.191 24.991 1.00 89.50 388 SER A C 1
ATOM 2955 O O . SER A 1 388 ? -26.801 8.295 23.773 1.00 89.50 388 SER A O 1
ATOM 2957 N N . LEU A 1 389 ? -27.958 7.488 25.542 1.00 91.44 389 LEU A N 1
ATOM 2958 C CA . LEU A 1 389 ? -29.021 6.803 24.828 1.00 91.44 389 LEU A CA 1
ATOM 2959 C C . LEU A 1 389 ? -30.356 7.220 25.446 1.00 91.44 389 LEU A C 1
ATOM 2961 O O . LEU A 1 389 ? -30.553 7.070 26.650 1.00 91.44 389 LEU A O 1
ATOM 2965 N N . THR A 1 390 ? -31.273 7.689 24.609 1.00 91.56 390 THR A N 1
ATOM 2966 C CA . THR A 1 390 ? -32.659 7.967 24.983 1.00 91.56 390 THR A CA 1
ATOM 2967 C C . THR A 1 390 ? -33.572 7.155 24.078 1.00 91.56 390 THR A C 1
ATOM 2969 O O . THR A 1 390 ? -33.504 7.276 22.854 1.00 91.56 390 THR A O 1
ATOM 2972 N N . VAL A 1 391 ? -34.436 6.339 24.679 1.00 91.56 391 VAL A N 1
ATOM 2973 C CA . VAL A 1 391 ? -35.437 5.537 23.969 1.00 91.56 391 VAL A CA 1
ATOM 2974 C C . VAL A 1 391 ? -36.818 5.977 24.432 1.00 91.56 391 VAL A C 1
ATOM 2976 O O . VAL A 1 391 ? -37.089 6.001 25.631 1.00 91.56 391 VAL A O 1
ATOM 2979 N N . THR A 1 392 ? -37.684 6.351 23.494 1.00 91.50 392 THR A N 1
ATOM 2980 C CA . THR A 1 392 ? -39.060 6.766 23.791 1.00 91.50 392 THR A CA 1
ATOM 2981 C C . THR A 1 392 ? -40.054 5.996 22.937 1.00 91.50 392 THR A C 1
ATOM 2983 O O . THR A 1 392 ? -39.797 5.686 21.774 1.00 91.50 392 THR A O 1
ATOM 2986 N N . HIS A 1 393 ? -41.207 5.681 23.519 1.00 90.44 393 HIS A N 1
ATOM 2987 C CA . HIS A 1 393 ? -42.320 5.055 22.808 1.00 90.44 393 HIS A CA 1
ATOM 2988 C C . HIS A 1 393 ? -43.343 6.122 22.418 1.00 90.44 393 HIS A C 1
ATOM 2990 O O . HIS A 1 393 ? -43.613 7.039 23.197 1.00 90.44 393 HIS A O 1
ATOM 2996 N N . ALA A 1 394 ? -43.909 6.018 21.217 1.00 83.69 394 ALA A N 1
ATOM 2997 C CA . ALA A 1 394 ? -44.961 6.926 20.778 1.00 83.69 394 ALA A CA 1
ATOM 2998 C C . ALA A 1 394 ? -46.222 6.773 21.650 1.00 83.69 394 ALA A C 1
ATOM 3000 O O . ALA A 1 394 ? -46.668 5.663 21.951 1.00 83.69 394 ALA A O 1
ATOM 3001 N N . ALA A 1 395 ? -46.823 7.896 22.045 1.00 69.50 395 ALA A N 1
ATOM 3002 C CA . ALA A 1 395 ? -48.086 7.895 22.773 1.00 69.50 395 ALA A CA 1
ATOM 3003 C C . ALA A 1 395 ? -49.259 7.713 21.788 1.00 69.50 395 ALA A C 1
ATOM 3005 O O . ALA A 1 395 ? -49.496 8.592 20.964 1.00 69.50 395 ALA A O 1
ATOM 3006 N N . GLY A 1 396 ? -50.015 6.608 21.890 1.00 63.34 396 GLY A N 1
ATOM 3007 C CA . GLY A 1 396 ? -51.354 6.511 21.277 1.00 63.34 396 GLY A CA 1
ATOM 3008 C C . GLY A 1 396 ? -51.612 5.499 20.145 1.00 63.34 396 GLY A C 1
ATOM 3009 O O . GLY A 1 396 ? -52.637 5.632 19.485 1.00 63.34 396 GLY A O 1
ATOM 3010 N N . GLY A 1 397 ? -50.794 4.461 19.944 1.00 66.56 397 GLY A N 1
ATOM 3011 C CA . GLY A 1 397 ? -51.113 3.338 19.039 1.00 66.56 397 GLY A CA 1
ATOM 3012 C C . GLY A 1 397 ? -50.201 3.215 17.810 1.00 66.56 397 GLY A C 1
ATOM 3013 O O . GLY A 1 397 ? -49.698 4.208 17.302 1.00 66.56 397 GLY A O 1
ATOM 3014 N N . LEU A 1 398 ? -50.020 1.955 17.377 1.00 57.19 398 LEU A N 1
ATOM 3015 C CA . LEU A 1 398 ? -48.812 1.366 16.769 1.00 57.19 398 LEU A CA 1
ATOM 3016 C C . LEU A 1 398 ? -47.536 1.653 17.582 1.00 57.19 398 LEU A C 1
ATOM 3018 O O . LEU A 1 398 ? -47.235 2.762 17.997 1.00 57.19 398 LEU A O 1
ATOM 3022 N N . ALA A 1 399 ? -46.835 0.572 17.893 1.00 73.50 399 ALA A N 1
ATOM 3023 C CA . ALA A 1 399 ? -45.756 0.462 18.864 1.00 73.50 399 ALA A CA 1
ATOM 3024 C C . ALA A 1 399 ? -44.442 1.138 18.406 1.00 73.50 399 ALA A C 1
ATOM 3026 O O . ALA A 1 399 ? -43.404 0.492 18.385 1.00 73.50 399 ALA A O 1
ATOM 3027 N N . ASP A 1 400 ? -44.457 2.397 17.982 1.00 88.38 400 ASP A N 1
ATOM 3028 C CA . ASP A 1 400 ? -43.262 3.047 17.439 1.00 88.38 400 ASP A CA 1
ATOM 3029 C C . ASP A 1 400 ? -42.255 3.373 18.547 1.00 88.38 400 ASP A C 1
ATOM 3031 O O . ASP A 1 400 ? -42.601 3.960 19.577 1.00 88.38 400 ASP A O 1
ATOM 3035 N N . THR A 1 401 ? -40.991 3.019 18.317 1.00 91.88 401 THR A N 1
ATOM 3036 C CA . THR A 1 401 ? -39.886 3.327 19.229 1.00 91.88 401 THR A CA 1
ATOM 3037 C C . THR A 1 401 ? -38.921 4.303 18.575 1.00 91.88 401 THR A C 1
ATOM 3039 O O . THR A 1 401 ? -38.310 3.992 17.554 1.00 91.88 401 THR A O 1
ATOM 3042 N N . THR A 1 402 ? -38.738 5.472 19.182 1.00 93.19 402 THR A N 1
ATOM 3043 C CA . THR A 1 402 ? -37.701 6.430 18.794 1.00 93.19 402 THR A CA 1
ATOM 3044 C C . THR A 1 402 ? -36.429 6.138 19.575 1.00 93.19 402 THR A C 1
ATOM 3046 O O . THR A 1 402 ? -36.450 6.071 20.803 1.00 93.19 402 THR A O 1
ATOM 3049 N N . ILE A 1 403 ? -35.319 5.981 18.860 1.00 94.81 403 ILE A N 1
ATOM 3050 C CA . ILE A 1 403 ? -33.983 5.802 19.423 1.00 94.81 403 ILE A CA 1
ATOM 3051 C C . ILE A 1 403 ? -33.186 7.064 19.113 1.00 94.81 403 ILE A C 1
ATOM 3053 O O . ILE A 1 403 ? -32.981 7.389 17.943 1.00 94.81 403 ILE A O 1
ATOM 3057 N N . THR A 1 404 ? -32.711 7.743 20.152 1.00 95.06 404 THR A N 1
ATOM 3058 C CA . THR A 1 404 ? -31.822 8.902 20.047 1.00 95.06 404 THR A CA 1
ATOM 3059 C C . THR A 1 404 ? -30.511 8.583 20.744 1.00 95.06 404 THR A C 1
ATOM 3061 O O . THR A 1 404 ? -30.487 8.298 21.940 1.00 95.06 404 THR A O 1
ATOM 3064 N N . VAL A 1 405 ? -29.410 8.655 20.004 1.00 95.81 405 VAL A N 1
ATOM 3065 C CA . VAL A 1 405 ? -28.054 8.451 20.516 1.00 95.81 405 VAL A CA 1
ATOM 3066 C C . VAL A 1 405 ? -27.295 9.763 20.389 1.00 95.81 405 VAL A C 1
ATOM 3068 O O . VAL A 1 405 ? -27.289 10.366 19.315 1.00 95.81 405 VAL A O 1
ATOM 3071 N N . THR A 1 406 ? -26.651 10.208 21.467 1.00 94.88 406 THR A N 1
ATOM 3072 C CA . THR A 1 406 ? -25.721 11.347 21.424 1.00 94.88 406 THR A CA 1
ATOM 3073 C C . THR A 1 406 ? -24.301 10.878 21.691 1.00 94.88 406 THR A C 1
ATOM 3075 O O . THR A 1 406 ? -24.093 9.877 22.381 1.00 94.88 406 THR A O 1
ATOM 3078 N N . GLY A 1 407 ? -23.317 11.563 21.118 1.00 93.25 407 GLY A N 1
ATOM 3079 C CA . GLY A 1 407 ? -21.938 11.099 21.156 1.00 93.25 407 GLY A CA 1
ATOM 3080 C C . GLY A 1 407 ? -20.987 11.942 20.320 1.00 93.25 407 GLY A C 1
ATOM 3081 O O . GLY A 1 407 ? -21.177 13.145 20.174 1.00 93.25 407 GLY A O 1
ATOM 3082 N N . GLU A 1 408 ? -19.964 11.298 19.764 1.00 93.25 408 GLU A N 1
ATOM 3083 C CA . GLU A 1 408 ? -18.971 11.924 18.891 1.00 93.25 408 GLU A CA 1
ATOM 3084 C C . GLU A 1 408 ? -18.740 11.086 17.637 1.00 93.25 408 GLU A C 1
ATOM 3086 O O . GLU A 1 408 ? -18.720 9.851 17.694 1.00 93.25 408 GLU A O 1
ATOM 3091 N N . ARG A 1 409 ? -18.474 11.774 16.518 1.00 95.25 409 ARG A N 1
ATOM 3092 C CA . ARG A 1 409 ? -18.178 11.168 15.210 1.00 95.25 409 ARG A CA 1
ATOM 3093 C C . ARG A 1 409 ? -19.290 10.218 14.751 1.00 95.25 409 ARG A C 1
ATOM 3095 O O . ARG A 1 409 ? -19.035 9.152 14.199 1.00 95.25 409 ARG A O 1
ATOM 3102 N N . LEU A 1 410 ? -20.542 10.616 14.970 1.00 96.06 410 LEU A N 1
ATOM 3103 C CA . LEU A 1 410 ? -21.734 9.880 14.538 1.00 96.06 410 LEU A CA 1
ATOM 3104 C C . LEU A 1 410 ? -22.167 10.235 13.104 1.00 96.06 410 LEU A C 1
ATOM 3106 O O . LEU A 1 410 ? -23.258 9.865 12.680 1.00 96.06 410 LEU A O 1
ATOM 3110 N N . ASN A 1 411 ? -21.333 10.947 12.347 1.00 94.94 411 ASN A N 1
ATOM 3111 C CA . ASN A 1 411 ? -21.574 11.315 10.957 1.00 94.94 411 ASN A CA 1
ATOM 3112 C C . ASN A 1 411 ? -20.928 10.314 9.985 1.00 94.94 411 ASN A C 1
ATOM 3114 O O . ASN A 1 411 ? -19.787 9.903 10.180 1.00 94.94 411 ASN A O 1
ATOM 3118 N N . GLY A 1 412 ? -21.635 9.970 8.911 1.00 95.50 412 GLY A N 1
ATOM 3119 C CA . GLY A 1 412 ? -21.174 9.027 7.890 1.00 95.50 412 GLY A CA 1
ATOM 3120 C C . GLY A 1 412 ? -22.228 8.778 6.815 1.00 95.50 412 GLY A C 1
ATOM 3121 O O . GLY A 1 412 ? -23.363 9.248 6.919 1.00 95.50 412 GLY A O 1
ATOM 3122 N N . ASN A 1 413 ? -21.860 8.033 5.774 1.00 96.44 413 ASN A N 1
ATOM 3123 C CA . ASN A 1 413 ? -22.750 7.758 4.640 1.00 96.44 413 ASN A CA 1
ATOM 3124 C C . ASN A 1 413 ? -23.647 6.536 4.873 1.00 96.44 413 ASN A C 1
ATOM 3126 O O . ASN A 1 413 ? -24.743 6.448 4.316 1.00 96.44 413 ASN A O 1
ATOM 3130 N N . ASN A 1 414 ? -23.187 5.586 5.685 1.00 95.81 414 ASN A N 1
ATOM 3131 C CA . ASN A 1 414 ? -23.880 4.343 5.972 1.00 95.81 414 ASN A CA 1
ATOM 3132 C C . ASN A 1 414 ? -23.876 4.046 7.475 1.00 95.81 414 ASN A C 1
ATOM 3134 O O . ASN A 1 414 ? -22.977 3.379 7.993 1.00 95.81 414 ASN A O 1
ATOM 3138 N N . LEU A 1 415 ? -24.902 4.540 8.167 1.00 97.44 415 LEU A N 1
ATOM 3139 C CA . LEU A 1 415 ? -25.054 4.393 9.606 1.00 97.44 415 LEU A CA 1
ATOM 3140 C C . LEU A 1 415 ? -26.114 3.346 9.964 1.00 97.44 415 LEU A C 1
ATOM 3142 O O . LEU A 1 415 ? -27.230 3.343 9.428 1.00 97.44 415 LEU A O 1
ATOM 3146 N N . HIS A 1 416 ? -25.759 2.472 10.904 1.00 97.50 416 HIS A N 1
ATOM 3147 C CA . HIS A 1 416 ? -26.672 1.531 11.546 1.00 97.50 416 HIS A CA 1
ATOM 3148 C C . HIS A 1 416 ? -26.597 1.662 13.068 1.00 97.50 416 HIS A C 1
ATOM 3150 O O . HIS A 1 416 ? -25.524 1.874 13.627 1.00 97.50 416 HIS A O 1
ATOM 3156 N N . ILE A 1 417 ? -27.729 1.495 13.742 1.00 97.25 417 ILE A N 1
ATOM 3157 C CA . ILE A 1 417 ? -27.806 1.369 15.196 1.00 97.25 417 ILE A CA 1
ATOM 3158 C C . ILE A 1 417 ? -28.066 -0.100 15.507 1.00 97.25 417 ILE A C 1
ATOM 3160 O O . ILE A 1 417 ? -29.085 -0.655 15.101 1.00 97.25 417 ILE A O 1
ATOM 3164 N N . LYS A 1 418 ? -27.145 -0.743 16.215 1.00 96.50 418 LYS A N 1
ATOM 3165 C CA . LYS A 1 418 ? -27.312 -2.108 16.704 1.00 96.50 418 LYS A CA 1
ATOM 3166 C C . LYS A 1 418 ? -27.896 -2.038 18.109 1.00 96.50 418 LYS A C 1
ATOM 3168 O O . LYS A 1 418 ? -27.218 -1.622 19.038 1.00 96.50 418 LYS A O 1
ATOM 3173 N N . TYR A 1 419 ? -29.163 -2.404 18.231 1.00 94.06 419 TYR A N 1
ATOM 3174 C CA . TYR A 1 419 ? -29.958 -2.385 19.452 1.00 94.06 419 TYR A CA 1
ATOM 3175 C C . TYR A 1 419 ? -30.138 -3.825 19.950 1.00 94.06 419 TYR A C 1
ATOM 3177 O O . TYR A 1 419 ? -30.974 -4.574 19.436 1.00 94.06 419 TYR A O 1
ATOM 3185 N N . GLY A 1 420 ? -29.286 -4.263 20.877 1.00 90.06 420 GLY A N 1
ATOM 3186 C CA . GLY A 1 420 ? -29.162 -5.673 21.244 1.00 90.06 420 GLY A CA 1
ATOM 3187 C C . GLY A 1 420 ? -28.752 -6.527 20.041 1.00 90.06 420 GLY A C 1
ATOM 3188 O O . GLY A 1 420 ? -27.645 -6.403 19.517 1.00 90.06 420 GLY A O 1
ATOM 3189 N N . GLN A 1 421 ? -29.663 -7.387 19.580 1.00 90.19 421 GLN A N 1
ATOM 3190 C CA . GLN A 1 421 ? -29.490 -8.201 18.364 1.00 90.19 421 GLN A CA 1
ATOM 3191 C C . GLN A 1 421 ? -30.131 -7.577 17.112 1.00 90.19 421 GLN A C 1
ATOM 3193 O O . GLN A 1 421 ? -29.955 -8.085 16.006 1.00 90.19 421 GLN A O 1
ATOM 3198 N N . LEU A 1 422 ? -30.903 -6.497 17.261 1.00 93.06 422 LEU A N 1
ATOM 3199 C CA . LEU A 1 422 ? -31.573 -5.832 16.149 1.00 93.06 422 LEU A CA 1
ATOM 3200 C C . LEU A 1 422 ? -30.633 -4.824 15.488 1.00 93.06 422 LEU A C 1
ATOM 3202 O O . LEU A 1 422 ? -30.180 -3.886 16.133 1.00 93.06 422 LEU A O 1
ATOM 3206 N N . LEU A 1 423 ? -30.405 -4.958 14.183 1.00 96.25 423 LEU A N 1
ATOM 3207 C CA . LEU A 1 423 ? -29.702 -3.944 13.401 1.00 96.25 423 LEU A CA 1
ATOM 3208 C C . LEU A 1 423 ? -30.711 -3.005 12.727 1.00 96.25 423 LEU A C 1
ATOM 3210 O O . LEU A 1 423 ? -31.461 -3.417 11.844 1.00 96.25 423 LEU A O 1
ATOM 3214 N N . VAL A 1 424 ? -30.723 -1.740 13.138 1.00 95.94 424 VAL A N 1
ATOM 3215 C CA . VAL A 1 424 ? -31.591 -0.688 12.599 1.00 95.94 424 VAL A CA 1
ATOM 3216 C C . VAL A 1 424 ? -30.796 0.162 11.616 1.00 95.94 424 VAL A C 1
ATOM 3218 O O . VAL A 1 424 ? -29.794 0.774 11.978 1.00 95.94 424 VAL A O 1
ATOM 3221 N N . ARG A 1 425 ? -31.239 0.227 10.360 1.00 95.81 425 ARG A N 1
ATOM 3222 C CA . ARG A 1 425 ? -30.620 1.094 9.351 1.00 95.81 425 ARG A CA 1
ATOM 3223 C C . ARG A 1 425 ? -31.081 2.537 9.540 1.00 95.81 425 ARG A C 1
ATOM 3225 O O . ARG A 1 425 ? -32.280 2.789 9.602 1.00 95.81 425 ARG A O 1
ATOM 3232 N N . VAL A 1 426 ? -30.133 3.470 9.578 1.00 96.00 426 VAL A N 1
ATOM 3233 C CA . VAL A 1 426 ? -30.405 4.917 9.611 1.00 96.00 426 VAL A CA 1
ATOM 3234 C C . VAL A 1 426 ? -30.114 5.557 8.253 1.00 96.00 426 VAL A C 1
ATOM 3236 O O . VAL A 1 426 ? -30.887 6.386 7.789 1.00 96.00 426 VAL A O 1
ATOM 3239 N N . GLY A 1 427 ? -29.047 5.126 7.572 1.00 94.88 427 GLY A N 1
ATOM 3240 C CA . GLY A 1 427 ? -28.599 5.727 6.311 1.00 94.88 427 GLY A CA 1
ATOM 3241 C C . GLY A 1 427 ? -27.529 6.795 6.537 1.00 94.88 427 GLY A C 1
ATOM 3242 O O . GLY A 1 427 ? -26.705 6.645 7.435 1.00 94.88 427 GLY A O 1
ATOM 3243 N N . ALA A 1 428 ? -27.508 7.841 5.712 1.00 96.31 428 ALA A N 1
ATOM 3244 C CA . ALA A 1 428 ? -26.534 8.919 5.854 1.00 96.31 428 ALA A CA 1
ATOM 3245 C C . ALA A 1 428 ? -26.905 9.838 7.028 1.00 96.31 428 ALA A C 1
ATOM 3247 O O . ALA A 1 428 ? -28.058 10.248 7.159 1.00 96.31 428 ALA A O 1
ATOM 3248 N N . ASN A 1 429 ? -25.922 10.193 7.852 1.00 96.31 429 ASN A N 1
ATOM 3249 C CA . ASN A 1 429 ? -26.074 11.159 8.934 1.00 96.31 429 ASN A CA 1
ATOM 3250 C C . ASN A 1 429 ? -24.985 12.230 8.826 1.00 96.31 429 ASN A C 1
ATOM 3252 O O . ASN A 1 429 ? -23.799 11.911 8.787 1.00 96.31 429 ASN A O 1
ATOM 3256 N N . ALA A 1 430 ? -25.378 13.503 8.799 1.00 95.31 430 ALA A N 1
ATOM 3257 C CA . ALA A 1 430 ? -24.440 14.626 8.755 1.00 95.31 430 ALA A CA 1
ATOM 3258 C C . ALA A 1 430 ? -24.073 15.153 10.154 1.00 95.31 430 ALA A C 1
ATOM 3260 O O . ALA A 1 430 ? -23.081 15.864 10.304 1.00 95.31 430 ALA A O 1
ATOM 3261 N N . ASN A 1 431 ? -24.862 14.823 11.183 1.00 95.88 431 ASN A N 1
ATOM 3262 C CA . ASN A 1 431 ? -24.651 15.329 12.533 1.00 95.88 431 ASN A CA 1
ATOM 3263 C C . ASN A 1 431 ? -23.577 14.506 13.265 1.00 95.88 431 ASN A C 1
ATOM 3265 O O . ASN A 1 431 ? -23.732 13.310 13.495 1.00 95.88 431 ASN A O 1
ATOM 3269 N N . VAL A 1 432 ? -22.483 15.164 13.651 1.00 94.75 432 VAL A N 1
ATOM 3270 C CA . VAL A 1 432 ? -21.347 14.542 14.353 1.00 94.75 432 VAL A CA 1
ATOM 3271 C C . VAL A 1 432 ? -21.718 14.117 15.779 1.00 94.75 432 VAL A C 1
ATOM 3273 O O . VAL A 1 432 ? -21.150 13.156 16.294 1.00 94.75 432 VAL A O 1
ATOM 3276 N N . GLY A 1 433 ? -22.649 14.833 16.418 1.00 95.00 433 GLY A N 1
ATOM 3277 C CA . GLY A 1 433 ? -22.954 14.705 17.844 1.00 95.00 433 GLY A CA 1
ATOM 3278 C C . GLY A 1 433 ? -24.209 13.901 18.174 1.00 95.00 433 GLY A C 1
ATOM 3279 O O . GLY A 1 433 ? -24.438 13.571 19.337 1.00 95.00 433 GLY A O 1
ATOM 3280 N N . GLN A 1 434 ? -25.045 13.594 17.181 1.00 96.31 434 GLN A N 1
ATOM 3281 C CA . GLN A 1 434 ? -26.323 12.927 17.411 1.00 96.31 434 GLN A CA 1
ATOM 3282 C C . GLN A 1 434 ? -26.757 12.099 16.205 1.00 96.31 434 GLN A C 1
ATOM 3284 O O . GLN A 1 434 ? -26.572 12.501 15.057 1.00 96.31 434 GLN A O 1
ATOM 3289 N N . VAL A 1 435 ? -27.414 10.976 16.485 1.00 96.94 435 VAL A N 1
ATOM 3290 C CA . VAL A 1 435 ? -28.202 10.226 15.513 1.00 96.94 435 VAL A CA 1
ATOM 3291 C C . VAL A 1 435 ? -29.554 9.843 16.112 1.00 96.94 435 VAL A C 1
ATOM 3293 O O . VAL A 1 435 ? -29.643 9.482 17.285 1.00 96.94 435 VAL A O 1
ATOM 3296 N N . GLN A 1 436 ? -30.614 9.932 15.311 1.00 95.00 436 GLN A N 1
ATOM 3297 C CA . GLN A 1 436 ? -31.974 9.595 15.718 1.00 95.00 436 GLN A CA 1
ATOM 3298 C C . GLN A 1 436 ? -32.656 8.760 14.633 1.00 95.00 436 GLN A C 1
ATOM 3300 O O . GLN A 1 436 ? -32.516 9.045 13.445 1.00 95.00 436 GLN A O 1
ATOM 3305 N N . THR A 1 437 ? -33.404 7.735 15.035 1.00 95.19 437 THR A N 1
ATOM 3306 C CA . THR A 1 437 ? -34.233 6.930 14.128 1.00 95.19 437 THR A CA 1
ATOM 3307 C C . THR A 1 437 ? -35.504 6.456 14.824 1.00 95.19 437 THR A C 1
ATOM 3309 O O . THR A 1 437 ? -35.551 6.373 16.050 1.00 95.19 437 THR A O 1
ATOM 3312 N N . THR A 1 438 ? -36.535 6.141 14.040 1.00 93.44 438 THR A N 1
ATOM 3313 C CA . THR A 1 438 ? -37.801 5.584 14.536 1.00 93.44 438 THR A CA 1
ATOM 3314 C C . THR A 1 438 ? -37.990 4.179 13.982 1.00 93.44 438 THR A C 1
ATOM 3316 O O . THR A 1 438 ? -37.981 3.971 12.769 1.00 93.44 438 THR A O 1
ATOM 3319 N N . VAL A 1 439 ? -38.169 3.209 14.874 1.00 91.88 439 VAL A N 1
ATOM 3320 C CA . VAL A 1 439 ? -38.536 1.835 14.536 1.00 91.88 439 VAL A CA 1
ATOM 3321 C C . VAL A 1 439 ? -40.053 1.728 14.594 1.00 91.88 439 VAL A C 1
ATOM 3323 O O . VAL A 1 439 ? -40.645 1.765 15.671 1.00 91.88 439 VAL A O 1
ATOM 3326 N N . VAL A 1 440 ? -40.673 1.615 13.422 1.00 89.19 440 VAL A N 1
ATOM 3327 C CA . VAL A 1 440 ? -42.133 1.604 13.275 1.00 89.19 440 VAL A CA 1
ATOM 3328 C C . VAL A 1 440 ? -42.710 0.242 13.667 1.00 89.19 440 VAL A C 1
ATOM 3330 O O . VAL A 1 440 ? -42.194 -0.801 13.262 1.00 89.19 440 VAL A O 1
ATOM 3333 N N . GLY A 1 441 ? -43.795 0.249 14.442 1.00 85.88 441 GLY A N 1
ATOM 3334 C CA . GLY A 1 441 ? -44.583 -0.932 14.793 1.00 85.88 441 GLY A CA 1
ATOM 3335 C C . GLY A 1 441 ? -43.890 -1.927 15.729 1.00 85.88 441 GLY A C 1
ATOM 3336 O O . GLY A 1 441 ? -44.321 -3.079 15.803 1.00 85.88 441 GLY A O 1
ATOM 3337 N N . ARG A 1 442 ? -42.829 -1.523 16.440 1.00 87.62 442 ARG A N 1
ATOM 3338 C CA . ARG A 1 442 ? -42.081 -2.393 17.357 1.00 87.62 442 ARG A CA 1
ATOM 3339 C C . ARG A 1 442 ? -41.653 -1.670 18.634 1.00 87.62 442 ARG A C 1
ATOM 3341 O O . ARG A 1 442 ? -40.776 -0.808 18.601 1.00 87.62 442 ARG A O 1
ATOM 3348 N N . LEU A 1 443 ? -42.199 -2.114 19.768 1.00 88.19 443 LEU A N 1
ATOM 3349 C CA . LEU A 1 443 ? -41.720 -1.734 21.096 1.00 88.19 443 LEU A CA 1
ATOM 3350 C C . LEU A 1 443 ? -40.373 -2.414 21.334 1.00 88.19 443 LEU A C 1
ATOM 3352 O O . LEU A 1 443 ? -40.271 -3.642 21.264 1.00 88.19 443 LEU A O 1
ATOM 3356 N N . LEU A 1 444 ? -39.344 -1.616 21.596 1.00 89.38 444 LEU A N 1
ATOM 3357 C CA . LEU A 1 444 ? -38.050 -2.118 22.044 1.00 89.38 444 LEU A CA 1
ATOM 3358 C C . LEU A 1 444 ? -37.939 -1.978 23.570 1.00 89.38 444 LEU A C 1
ATOM 3360 O O . LEU A 1 444 ? -38.545 -1.051 24.126 1.00 89.38 444 LEU A O 1
ATOM 3364 N N . PRO A 1 445 ? -37.186 -2.873 24.245 1.00 89.38 445 PRO A N 1
ATOM 3365 C CA . PRO A 1 445 ? -36.809 -2.691 25.649 1.00 89.38 445 PRO A CA 1
ATOM 3366 C C . PRO A 1 445 ? -36.163 -1.318 25.870 1.00 89.38 445 PRO A C 1
ATOM 3368 O O . PRO A 1 445 ? -35.710 -0.706 24.912 1.00 89.38 445 PRO A O 1
ATOM 3371 N N . LEU A 1 446 ? -36.139 -0.811 27.102 1.00 86.56 446 LEU A N 1
ATOM 3372 C CA . LEU A 1 446 ? -35.521 0.493 27.409 1.00 86.56 446 LEU A CA 1
ATOM 3373 C C . LEU A 1 446 ? -34.082 0.356 27.929 1.00 86.56 446 LEU A C 1
ATOM 3375 O O . LEU A 1 446 ? -33.334 1.329 27.937 1.00 86.56 446 LEU A O 1
ATOM 3379 N N . ASP A 1 447 ? -33.707 -0.845 28.358 1.00 81.88 447 ASP A N 1
ATOM 3380 C CA . ASP A 1 447 ? -32.470 -1.203 29.054 1.00 81.88 447 ASP A CA 1
ATOM 3381 C C . ASP A 1 447 ? -31.494 -2.016 28.187 1.00 81.88 447 ASP A C 1
ATOM 3383 O O . ASP A 1 447 ? -30.460 -2.487 28.664 1.00 81.88 447 ASP A O 1
ATOM 3387 N N . GLU A 1 448 ? -31.795 -2.175 26.898 1.00 89.81 448 GLU A N 1
ATOM 3388 C CA . GLU A 1 448 ? -30.935 -2.908 25.976 1.00 89.81 448 GLU A CA 1
ATOM 3389 C C . GLU A 1 448 ? -29.682 -2.095 25.615 1.00 89.81 448 GLU A C 1
ATOM 3391 O O . GLU A 1 448 ? -29.706 -0.868 25.481 1.00 89.81 448 GLU A O 1
ATOM 3396 N N . ARG A 1 449 ? -28.570 -2.800 25.390 1.00 90.50 449 ARG A N 1
ATOM 3397 C CA . ARG A 1 449 ? -27.312 -2.180 24.961 1.00 90.50 449 ARG A CA 1
ATOM 3398 C C . ARG A 1 449 ? -27.355 -1.787 23.492 1.00 90.50 449 ARG A C 1
ATOM 3400 O O . ARG A 1 449 ? -27.908 -2.495 22.650 1.00 90.50 449 ARG A O 1
ATOM 3407 N N . VAL A 1 450 ? -26.667 -0.699 23.181 1.00 94.44 450 VAL A N 1
ATOM 3408 C CA . VAL A 1 450 ? -26.599 -0.113 21.850 1.00 94.44 450 VAL A CA 1
ATOM 3409 C C . VAL A 1 450 ? -25.158 0.116 21.428 1.00 94.44 450 VAL A C 1
ATOM 3411 O O . VAL A 1 450 ? -24.337 0.585 22.210 1.00 94.44 450 VAL A O 1
ATOM 3414 N N . SER A 1 451 ? -24.861 -0.167 20.166 1.00 95.62 451 SER A N 1
ATOM 3415 C CA . SER A 1 451 ? -23.686 0.358 19.473 1.00 95.62 451 SER A CA 1
ATOM 3416 C C . SER A 1 451 ? -24.112 1.027 18.167 1.00 95.62 451 SER A C 1
ATOM 3418 O O . SER A 1 451 ? -25.166 0.728 17.598 1.00 95.62 451 SER A O 1
ATOM 3420 N N . VAL A 1 452 ? -23.303 1.969 17.690 1.00 97.44 452 VAL A N 1
ATOM 3421 C CA . VAL A 1 452 ? -23.509 2.638 16.404 1.00 97.44 452 VAL A CA 1
ATOM 3422 C C . VAL A 1 452 ? -22.405 2.205 15.453 1.00 97.44 452 VAL A C 1
ATOM 3424 O O . VAL A 1 452 ? -21.226 2.286 15.788 1.00 97.44 452 VAL A O 1
ATOM 3427 N N . ILE A 1 453 ? -22.790 1.752 14.264 1.00 97.75 453 ILE A N 1
ATOM 3428 C CA . ILE A 1 453 ? -21.880 1.396 13.178 1.00 97.75 453 ILE A CA 1
ATOM 3429 C C . ILE A 1 453 ? -21.901 2.534 12.167 1.00 97.75 453 ILE A C 1
ATOM 3431 O O . ILE A 1 453 ? -22.933 2.771 11.540 1.00 97.75 453 ILE A O 1
ATOM 3435 N N . VAL A 1 454 ? -20.772 3.215 11.992 1.00 97.81 454 VAL A N 1
ATOM 3436 C CA . VAL A 1 454 ? -20.604 4.319 11.038 1.00 97.81 454 VAL A CA 1
ATOM 3437 C C . VAL A 1 454 ? -19.621 3.882 9.963 1.00 97.81 454 VAL A C 1
ATOM 3439 O O . VAL A 1 454 ? -18.459 3.625 10.264 1.00 97.81 454 VAL A O 1
ATOM 3442 N N . ASP A 1 455 ? -20.087 3.751 8.719 1.00 96.50 455 ASP A N 1
ATOM 3443 C CA . ASP A 1 455 ? -19.260 3.361 7.565 1.00 96.50 455 ASP A CA 1
ATOM 3444 C C . ASP A 1 455 ? -18.433 2.075 7.805 1.00 96.50 455 ASP A C 1
ATOM 3446 O O . ASP A 1 455 ? -17.319 1.917 7.313 1.00 96.50 455 ASP A O 1
ATOM 3450 N N . GLY A 1 456 ? -19.001 1.134 8.569 1.00 95.44 456 GLY A N 1
ATOM 3451 C CA . GLY A 1 456 ? -18.388 -0.155 8.912 1.00 95.44 456 GLY A CA 1
ATOM 3452 C C . GLY A 1 456 ? -17.647 -0.196 10.255 1.00 95.44 456 GLY A C 1
ATOM 3453 O O . GLY A 1 456 ? -17.265 -1.280 10.687 1.00 95.44 456 GLY A O 1
ATOM 3454 N N . LEU A 1 457 ? -17.490 0.936 10.946 1.00 97.00 457 LEU A N 1
ATOM 3455 C CA . LEU A 1 457 ? -16.817 1.018 12.246 1.00 97.00 457 LEU A CA 1
ATOM 3456 C C . LEU A 1 457 ? -17.835 1.049 13.389 1.00 97.00 457 LEU A C 1
ATOM 3458 O O . LEU A 1 457 ? -18.621 1.989 13.496 1.00 97.00 457 LEU A O 1
ATOM 3462 N N . GLU A 1 458 ? -17.818 0.024 14.242 1.00 95.88 458 GLU A N 1
ATOM 3463 C CA . GLU A 1 458 ? -18.704 -0.099 15.409 1.00 95.88 458 GLU A CA 1
ATOM 3464 C C . GLU A 1 458 ? -18.126 0.644 16.625 1.00 95.88 458 GLU A C 1
ATOM 3466 O O . GLU A 1 458 ? -16.959 0.467 16.986 1.00 95.88 458 GLU A O 1
ATOM 3471 N N . SER A 1 459 ? -18.955 1.466 17.270 1.00 94.75 459 SER A N 1
ATOM 3472 C CA . SER A 1 459 ? -18.640 2.124 18.539 1.00 94.75 459 SER A CA 1
ATOM 3473 C C . SER A 1 459 ? -18.436 1.115 19.674 1.00 94.75 459 SER A C 1
ATOM 3475 O O . SER A 1 459 ? -18.729 -0.076 19.559 1.00 94.75 459 SER A O 1
ATOM 3477 N N . HIS A 1 460 ? -18.001 1.598 20.838 1.00 89.81 460 HIS A N 1
ATOM 3478 C CA . HIS A 1 460 ? -18.176 0.815 22.061 1.00 89.81 460 HIS A CA 1
ATOM 3479 C C . HIS A 1 460 ? -19.677 0.612 22.361 1.00 89.81 460 HIS A C 1
ATOM 3481 O O . HIS A 1 460 ? -20.489 1.470 21.994 1.00 89.81 460 HIS A O 1
ATOM 3487 N N . PRO A 1 461 ? -20.056 -0.510 23.000 1.00 90.75 461 PRO A N 1
ATOM 3488 C CA . PRO A 1 461 ? -21.423 -0.714 23.456 1.00 90.75 461 PRO A CA 1
ATOM 3489 C C . PRO A 1 461 ? -21.748 0.222 24.624 1.00 90.75 461 PRO A C 1
ATOM 3491 O O . PRO A 1 461 ? -20.893 0.489 25.469 1.00 90.75 461 PRO A O 1
ATOM 3494 N N . PHE A 1 462 ? -22.995 0.679 24.672 1.00 91.25 462 PHE A N 1
ATOM 3495 C CA . PHE A 1 462 ? -23.520 1.595 25.674 1.00 91.25 462 PHE A CA 1
ATOM 3496 C C . PHE A 1 462 ? -24.924 1.157 26.136 1.00 91.25 462 PHE A C 1
ATOM 3498 O O . PHE A 1 462 ? -25.740 0.822 25.279 1.00 91.25 462 PHE A O 1
ATOM 3505 N N . PRO A 1 463 ? -25.261 1.183 27.438 1.00 91.38 463 PRO A N 1
ATOM 3506 C CA . PRO A 1 463 ? -24.384 1.502 28.566 1.00 91.38 463 PRO A CA 1
ATOM 3507 C C . PRO A 1 463 ? -23.274 0.445 28.761 1.00 91.38 463 PRO A C 1
ATOM 3509 O O . PRO A 1 463 ? -23.339 -0.633 28.155 1.00 91.38 463 PRO A O 1
ATOM 3512 N N . PRO A 1 464 ? -22.238 0.740 29.572 1.00 91.62 464 PRO A N 1
ATOM 3513 C CA . PRO A 1 464 ? -21.221 -0.244 29.945 1.00 91.62 464 PRO A CA 1
ATOM 3514 C C . PRO A 1 464 ? -21.848 -1.500 30.566 1.00 91.62 464 PRO A C 1
ATOM 3516 O O . PRO A 1 464 ? -22.935 -1.461 31.138 1.00 91.62 464 PRO A O 1
ATOM 3519 N N . HIS A 1 465 ? -21.155 -2.634 30.488 1.00 92.25 465 HIS A N 1
ATOM 3520 C CA . HIS A 1 465 ? -21.636 -3.894 31.055 1.00 92.25 465 HIS A CA 1
ATOM 3521 C C . HIS A 1 465 ? -20.518 -4.635 31.773 1.00 92.25 465 HIS A C 1
ATOM 3523 O O . HIS A 1 465 ? -19.468 -4.887 31.183 1.00 92.25 465 HIS A O 1
ATOM 3529 N N . LEU A 1 466 ? -20.772 -5.020 33.021 1.00 94.56 466 LEU A N 1
ATOM 3530 C CA . LEU A 1 466 ? -19.893 -5.866 33.814 1.00 94.56 466 LEU A CA 1
ATOM 3531 C C . LEU A 1 466 ? -20.286 -7.331 33.659 1.00 94.56 466 LEU A C 1
ATOM 3533 O O . LEU A 1 466 ? -21.422 -7.715 33.951 1.00 94.56 466 LEU A O 1
ATOM 3537 N N . GLU A 1 467 ? -19.320 -8.158 33.282 1.00 94.81 467 GLU A N 1
ATOM 3538 C CA . GLU A 1 467 ? -19.475 -9.606 33.169 1.00 94.81 467 GLU A CA 1
ATOM 3539 C C . GLU A 1 467 ? -19.076 -10.298 34.473 1.00 94.81 467 GLU A C 1
ATOM 3541 O O . GLU A 1 467 ? -19.871 -11.068 35.023 1.00 94.81 467 GLU A O 1
ATOM 3546 N N . ARG A 1 468 ? -17.881 -9.990 34.999 1.00 94.94 468 ARG A N 1
ATOM 3547 C CA . ARG A 1 468 ? -17.355 -10.566 36.247 1.00 94.94 468 ARG A CA 1
ATOM 3548 C C . ARG A 1 468 ? -16.317 -9.676 36.934 1.00 94.94 468 ARG A C 1
ATOM 3550 O O . ARG A 1 468 ? -15.850 -8.697 36.358 1.00 94.94 468 ARG A O 1
ATOM 3557 N N . ILE A 1 469 ? -15.960 -10.051 38.161 1.00 96.12 469 ILE A N 1
ATOM 3558 C CA . ILE A 1 469 ? -14.981 -9.369 39.015 1.00 96.12 469 ILE A CA 1
ATOM 3559 C C . ILE A 1 469 ? -13.990 -10.413 39.534 1.00 96.12 469 ILE A C 1
ATOM 3561 O O . ILE A 1 469 ? -14.409 -11.477 39.994 1.00 96.12 469 ILE A O 1
ATOM 3565 N N . GLU A 1 470 ? -12.695 -10.121 39.437 1.00 94.94 470 GLU A N 1
ATOM 3566 C CA . GLU A 1 470 ? -11.601 -11.000 39.855 1.00 94.94 470 GLU A CA 1
ATOM 3567 C C . GLU A 1 470 ? -10.610 -10.265 40.776 1.00 94.94 470 GLU A C 1
ATOM 3569 O O . GLU A 1 470 ? -10.261 -9.124 40.484 1.00 94.94 470 GLU A O 1
ATOM 3574 N N . PRO A 1 471 ? -10.102 -10.897 41.850 1.00 94.06 471 PRO A N 1
ATOM 3575 C CA . PRO A 1 471 ? -10.581 -12.148 42.447 1.00 94.06 471 PRO A CA 1
ATOM 3576 C C . PRO A 1 471 ? -12.029 -12.010 42.934 1.00 94.06 471 PRO A C 1
ATOM 3578 O O . PRO A 1 471 ? -12.475 -10.902 43.174 1.00 94.06 471 PRO A O 1
ATOM 3581 N N . SER A 1 472 ? -12.772 -13.106 43.120 1.00 90.38 472 SER A N 1
ATOM 3582 C CA . SER A 1 472 ? -14.193 -13.048 43.525 1.00 90.38 472 SER A CA 1
ATOM 3583 C C . SER A 1 472 ? -14.433 -12.573 44.968 1.00 90.38 472 SER A C 1
ATOM 3585 O O . SER A 1 472 ? -15.582 -12.372 45.358 1.00 90.38 472 SER A O 1
ATOM 3587 N N . ARG A 1 473 ? -13.367 -12.457 45.770 1.00 91.50 473 ARG A N 1
ATOM 3588 C CA . ARG A 1 473 ? -13.381 -12.010 47.167 1.00 91.50 473 ARG A CA 1
ATOM 3589 C C . ARG A 1 473 ? -12.025 -11.407 47.530 1.00 91.50 473 ARG A C 1
ATOM 3591 O O . ARG A 1 473 ? -11.009 -12.051 47.272 1.00 91.50 473 ARG A O 1
ATOM 3598 N N . VAL A 1 474 ? -12.015 -10.229 48.153 1.00 93.06 474 VAL A N 1
ATOM 3599 C CA . VAL A 1 474 ? -10.791 -9.526 48.604 1.00 93.06 474 VAL A CA 1
ATOM 3600 C C . VAL A 1 474 ? -11.019 -8.784 49.926 1.00 93.06 474 VAL A C 1
ATOM 3602 O O . VAL A 1 474 ? -12.168 -8.639 50.351 1.00 93.06 474 VAL A O 1
ATOM 3605 N N . GLN A 1 475 ? -9.951 -8.313 50.573 1.00 92.81 475 GLN A N 1
ATOM 3606 C CA . GLN A 1 475 ? -10.030 -7.393 51.712 1.00 92.81 475 GLN A CA 1
ATOM 3607 C C . GLN A 1 475 ? -10.021 -5.930 51.240 1.00 92.81 475 GLN A C 1
ATOM 3609 O O . GLN A 1 475 ? -9.637 -5.612 50.114 1.00 92.81 475 GLN A O 1
ATOM 3614 N N . VAL A 1 476 ? -10.453 -5.004 52.100 1.00 89.81 476 VAL A N 1
ATOM 3615 C CA . VAL A 1 476 ? -10.302 -3.574 51.802 1.00 89.81 476 VAL A CA 1
ATOM 3616 C C . VAL A 1 476 ? -8.819 -3.208 51.673 1.00 89.81 476 VAL A C 1
ATOM 3618 O O . VAL A 1 476 ? -7.983 -3.679 52.437 1.00 89.81 476 VAL A O 1
ATOM 3621 N N . GLY A 1 477 ? -8.488 -2.355 50.706 1.00 89.62 477 GLY A N 1
ATOM 3622 C CA . GLY A 1 477 ? -7.111 -2.009 50.351 1.00 89.62 477 GLY A CA 1
ATOM 3623 C C . GLY A 1 477 ? -6.480 -2.897 49.275 1.00 89.62 477 GLY A C 1
ATOM 3624 O O . GLY A 1 477 ? -5.521 -2.445 48.650 1.00 89.62 477 GLY A O 1
ATOM 3625 N N . ASP A 1 478 ? -7.033 -4.085 49.006 1.00 92.75 478 ASP A N 1
ATOM 3626 C CA . ASP A 1 478 ? -6.597 -4.942 47.898 1.00 92.75 478 ASP A CA 1
ATOM 3627 C C . ASP A 1 478 ? -7.045 -4.379 46.540 1.00 92.75 478 ASP A C 1
ATOM 3629 O O . ASP A 1 478 ? -7.938 -3.530 46.451 1.00 92.75 478 ASP A O 1
ATOM 3633 N N . SER A 1 479 ? -6.442 -4.888 45.466 1.00 94.00 479 SER A N 1
ATOM 3634 C CA . SER A 1 479 ? -6.826 -4.574 44.091 1.00 94.00 479 SER A CA 1
ATOM 3635 C C . SER A 1 479 ? -7.863 -5.555 43.540 1.00 94.00 479 SER A C 1
ATOM 3637 O O . SER A 1 479 ? -7.745 -6.763 43.756 1.00 94.00 479 SER A O 1
ATOM 3639 N N . ILE A 1 480 ? -8.798 -5.062 42.727 1.00 95.00 480 ILE A N 1
ATOM 3640 C CA . ILE A 1 480 ? -9.758 -5.884 41.971 1.00 95.00 480 ILE A CA 1
ATOM 3641 C C . ILE A 1 480 ? -9.714 -5.546 40.482 1.00 95.00 480 ILE A C 1
ATOM 3643 O O . ILE A 1 480 ? -9.496 -4.399 40.100 1.00 95.00 480 ILE A O 1
ATOM 3647 N N . THR A 1 481 ? -9.981 -6.532 39.634 1.00 95.62 481 THR A N 1
ATOM 3648 C CA . THR A 1 481 ? -10.116 -6.392 38.185 1.00 95.62 481 THR A CA 1
ATOM 3649 C C . THR A 1 481 ? -11.558 -6.663 37.773 1.00 95.62 481 THR A C 1
ATOM 3651 O O . THR A 1 481 ? -12.105 -7.747 37.963 1.00 95.62 481 THR A O 1
ATOM 3654 N N . LEU A 1 482 ? -12.181 -5.653 37.183 1.00 95.94 482 LEU A N 1
ATOM 3655 C CA . LEU A 1 482 ? -13.509 -5.693 36.594 1.00 95.94 482 LEU A CA 1
ATOM 3656 C C . LEU A 1 482 ? -13.384 -6.096 35.128 1.00 95.94 482 LEU A C 1
ATOM 3658 O O . LEU A 1 482 ? -12.604 -5.501 34.387 1.00 95.94 482 LEU A O 1
ATOM 3662 N N . ILE A 1 483 ? -14.155 -7.092 34.702 1.00 96.06 483 ILE A N 1
ATOM 3663 C CA . ILE A 1 483 ? -14.128 -7.615 33.336 1.00 96.06 483 ILE A CA 1
ATOM 3664 C C . ILE A 1 483 ? -15.496 -7.400 32.702 1.00 96.06 483 ILE A C 1
ATOM 3666 O O . ILE A 1 483 ? -16.526 -7.732 33.296 1.00 96.06 483 ILE A O 1
ATOM 3670 N N . GLY A 1 484 ? -15.515 -6.849 31.492 1.00 93.88 484 GLY A N 1
ATOM 3671 C CA . GLY A 1 484 ? -16.746 -6.565 30.775 1.00 93.88 484 GLY A CA 1
ATOM 3672 C C . GLY A 1 484 ? -16.547 -5.817 29.462 1.00 93.88 484 GLY A C 1
ATOM 3673 O O . GLY A 1 484 ? -15.461 -5.791 28.884 1.00 93.88 484 GLY A O 1
ATOM 3674 N N . THR A 1 485 ? -17.619 -5.192 28.982 1.00 91.75 485 THR A N 1
ATOM 3675 C CA . THR A 1 485 ? -17.654 -4.481 27.697 1.00 91.75 485 THR A CA 1
ATOM 3676 C C . THR A 1 485 ? -18.012 -3.015 27.888 1.00 91.75 485 THR A C 1
ATOM 3678 O O . THR A 1 485 ? -18.863 -2.694 28.715 1.00 91.75 485 THR A O 1
ATOM 3681 N N . GLY A 1 486 ? -17.420 -2.132 27.081 1.00 88.69 486 GLY A N 1
ATOM 3682 C CA . GLY A 1 486 ? -17.710 -0.696 27.144 1.00 88.69 486 GLY A CA 1
ATOM 3683 C C . GLY A 1 486 ? -17.134 -0.008 28.383 1.00 88.69 486 GLY A C 1
ATOM 3684 O O . GLY A 1 486 ? -17.634 1.034 28.770 1.00 88.69 486 GLY A O 1
ATOM 3685 N N . LEU A 1 487 ? -16.096 -0.576 29.010 1.00 91.12 487 LEU A N 1
ATOM 3686 C CA . LEU A 1 487 ? -15.473 -0.033 30.228 1.00 91.12 487 LEU A CA 1
ATOM 3687 C C . LEU A 1 487 ? -14.446 1.083 29.951 1.00 91.12 487 LEU A C 1
ATOM 3689 O O . LEU A 1 487 ? -13.802 1.570 30.873 1.00 91.12 487 LEU A O 1
ATOM 3693 N N . SER A 1 488 ? -14.262 1.470 28.688 1.00 88.44 488 SER A N 1
ATOM 3694 C CA . SER A 1 488 ? -13.303 2.489 28.258 1.00 88.44 488 SER A CA 1
ATOM 3695 C C . SER A 1 488 ? -13.945 3.870 28.191 1.00 88.44 488 SER A C 1
ATOM 3697 O O . SER A 1 488 ? -15.007 4.016 27.585 1.00 88.44 488 SER A O 1
ATOM 3699 N N . GLY A 1 489 ? -13.272 4.889 28.715 1.00 88.56 489 GLY A N 1
ATOM 3700 C CA . GLY A 1 489 ? -13.802 6.248 28.765 1.00 88.56 489 GLY A CA 1
ATOM 3701 C C . GLY A 1 489 ? -12.759 7.259 29.221 1.00 88.56 489 GLY A C 1
ATOM 3702 O O . GLY A 1 489 ? -11.679 6.891 29.686 1.00 88.56 489 GLY A O 1
ATOM 3703 N N . GLN A 1 490 ? -13.076 8.545 29.074 1.00 87.75 490 GLN A N 1
ATOM 3704 C CA . GLN A 1 490 ? -12.213 9.619 29.578 1.00 87.75 490 GLN A CA 1
ATOM 3705 C C . GLN A 1 490 ? -12.371 9.831 31.087 1.00 87.75 490 GLN A C 1
ATOM 3707 O O . GLN A 1 490 ? -11.426 10.275 31.735 1.00 87.75 490 GLN A O 1
ATOM 3712 N N . ASP A 1 491 ? -13.551 9.523 31.623 1.00 88.69 491 ASP A N 1
ATOM 3713 C CA . ASP A 1 491 ? -13.888 9.692 33.032 1.00 88.69 491 ASP A CA 1
ATOM 3714 C C . ASP A 1 491 ? -14.591 8.434 33.549 1.00 88.69 491 ASP A C 1
ATOM 3716 O O . ASP A 1 491 ? -15.817 8.357 33.643 1.00 88.69 491 ASP A O 1
ATOM 3720 N N . VAL A 1 492 ? -13.798 7.395 33.805 1.00 91.38 492 VAL A N 1
ATOM 3721 C CA . VAL A 1 492 ? -14.297 6.126 34.325 1.00 91.38 492 VAL A CA 1
ATOM 3722 C C . VAL A 1 492 ? -14.368 6.182 35.845 1.00 91.38 492 VAL A C 1
ATOM 3724 O O . VAL A 1 492 ? -13.387 6.485 36.528 1.00 91.38 492 VAL A O 1
ATOM 3727 N N . LEU A 1 493 ? -15.539 5.847 36.372 1.00 93.50 493 LEU A N 1
ATOM 3728 C CA . LEU A 1 493 ? -15.844 5.813 37.793 1.00 93.50 493 LEU A CA 1
ATOM 3729 C C . LEU A 1 493 ? -16.418 4.445 38.145 1.00 93.50 493 LEU A C 1
ATOM 3731 O O . LEU A 1 493 ? -17.375 3.980 37.523 1.00 93.50 493 LEU A O 1
ATOM 3735 N N . VAL A 1 494 ? -15.838 3.809 39.158 1.00 94.56 494 VAL A N 1
ATOM 3736 C CA . VAL A 1 494 ? -16.342 2.558 39.726 1.00 94.56 494 VAL A CA 1
ATOM 3737 C C . VAL A 1 494 ? -17.092 2.888 41.002 1.00 94.56 494 VAL A C 1
ATOM 3739 O O . VAL A 1 494 ? -16.530 3.481 41.917 1.00 94.56 494 VAL A O 1
ATOM 3742 N N . ARG A 1 495 ? -18.354 2.487 41.081 1.00 94.12 495 ARG A N 1
ATOM 3743 C CA . ARG A 1 495 ? -19.174 2.632 42.279 1.00 94.12 495 ARG A CA 1
ATOM 3744 C C . ARG A 1 495 ? -19.233 1.306 43.024 1.00 94.12 495 ARG A C 1
ATOM 3746 O O . ARG A 1 495 ? -19.669 0.301 42.464 1.00 94.12 495 ARG A O 1
ATOM 3753 N N . LEU A 1 496 ? -18.786 1.334 44.276 1.00 92.56 496 LEU A N 1
ATOM 3754 C CA . LEU A 1 496 ? -18.833 0.245 45.249 1.00 92.56 496 LEU A CA 1
ATOM 3755 C C . LEU A 1 496 ? -19.882 0.625 46.306 1.00 92.56 496 LEU A C 1
ATOM 3757 O O . LEU A 1 496 ? -19.612 1.430 47.200 1.00 92.56 496 LEU A O 1
ATOM 3761 N N . ASP A 1 497 ? -21.106 0.120 46.146 1.00 89.62 497 ASP A N 1
ATOM 3762 C CA . ASP A 1 497 ? -22.325 0.595 46.818 1.00 89.62 497 ASP A CA 1
ATOM 3763 C C . ASP A 1 497 ? -22.526 2.116 46.698 1.00 89.62 497 ASP A C 1
ATOM 3765 O O . ASP A 1 497 ? -22.892 2.615 45.637 1.00 89.62 497 ASP A O 1
ATOM 3769 N N . ALA A 1 498 ? -22.307 2.863 47.782 1.00 86.31 498 ALA A N 1
ATOM 3770 C CA . ALA A 1 498 ? -22.429 4.319 47.827 1.00 86.31 498 ALA A CA 1
ATOM 3771 C C . ALA A 1 498 ? -21.075 5.039 47.687 1.00 86.31 498 ALA A C 1
ATOM 3773 O O . ALA A 1 498 ? -21.024 6.265 47.769 1.00 86.31 498 ALA A O 1
ATOM 3774 N N . THR A 1 499 ? -19.978 4.294 47.513 1.0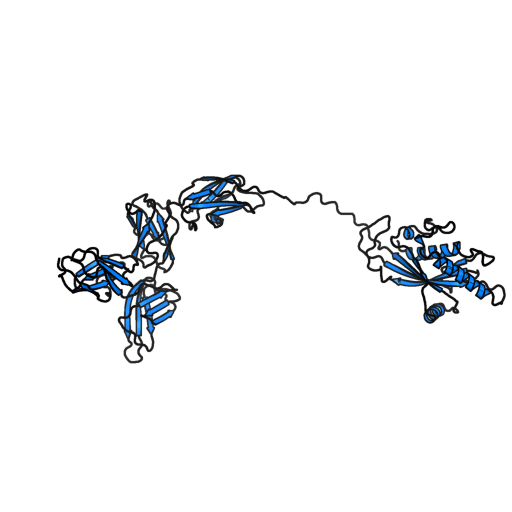0 91.88 499 THR A N 1
ATOM 3775 C CA . THR A 1 499 ? -18.622 4.849 47.433 1.00 91.88 499 THR A CA 1
ATOM 3776 C C . THR A 1 499 ? -18.155 4.908 45.986 1.00 91.88 499 THR A C 1
ATOM 3778 O O . THR A 1 499 ? -18.025 3.880 45.323 1.00 91.88 499 THR A O 1
ATOM 3781 N N . ASP A 1 500 ? -17.856 6.115 45.518 1.00 92.00 500 ASP A N 1
ATOM 3782 C CA . ASP A 1 500 ? -17.339 6.357 44.175 1.00 92.00 500 ASP A CA 1
ATOM 3783 C C . ASP A 1 500 ? -15.804 6.326 44.172 1.00 92.00 500 ASP A C 1
ATOM 3785 O O . ASP A 1 500 ? -15.144 7.042 44.927 1.00 92.00 500 ASP A O 1
ATOM 3789 N N . VAL A 1 501 ? -15.235 5.497 43.299 1.00 92.81 501 VAL A N 1
ATOM 3790 C CA . VAL A 1 501 ? -13.796 5.344 43.082 1.00 92.81 501 VAL A CA 1
ATOM 3791 C C . VAL A 1 501 ? -13.464 5.827 41.667 1.00 92.81 501 VAL A C 1
ATOM 3793 O O . VAL A 1 501 ? -13.745 5.118 40.694 1.00 92.81 501 VAL A O 1
ATOM 3796 N N . PRO A 1 502 ? -12.897 7.037 41.511 1.00 92.06 502 PRO A N 1
ATOM 3797 C CA . PRO A 1 502 ? -12.504 7.539 40.204 1.00 92.06 502 PRO A CA 1
ATOM 3798 C C . PRO A 1 502 ? -11.270 6.781 39.705 1.00 92.06 502 PRO A C 1
ATOM 3800 O O . PRO A 1 502 ? -10.234 6.756 40.366 1.00 92.06 502 PRO A O 1
ATOM 3803 N N . VAL A 1 503 ? -11.380 6.183 38.522 1.00 90.31 503 VAL A N 1
ATOM 3804 C CA . VAL A 1 503 ? -10.257 5.569 37.794 1.00 90.31 503 VAL A CA 1
ATOM 3805 C C . VAL A 1 503 ? -9.662 6.585 36.811 1.00 90.31 503 VAL A C 1
ATOM 3807 O O . VAL A 1 503 ? -8.461 6.592 36.556 1.00 90.31 503 VAL A O 1
ATOM 3810 N N . GLY A 1 504 ? -10.486 7.497 36.288 1.00 89.56 504 GLY A N 1
ATOM 3811 C CA . GLY A 1 504 ? -10.069 8.497 35.309 1.00 89.56 504 GLY A CA 1
ATOM 3812 C C . GLY A 1 504 ? -10.057 7.930 33.891 1.00 89.56 504 GLY A C 1
ATOM 3813 O O . GLY A 1 504 ? -10.961 7.189 33.505 1.00 89.56 504 GLY A O 1
ATOM 3814 N N . ARG A 1 505 ? -9.056 8.297 33.084 1.00 90.94 505 ARG A N 1
ATOM 3815 C CA . ARG A 1 505 ? -8.993 7.867 31.680 1.00 90.94 505 ARG A CA 1
ATOM 3816 C C . ARG A 1 505 ? -8.602 6.396 31.601 1.00 90.94 505 ARG A C 1
ATOM 3818 O O . ARG A 1 505 ? -7.503 6.032 32.012 1.00 90.94 505 ARG A O 1
ATOM 3825 N N . HIS A 1 506 ? -9.451 5.580 30.988 1.00 91.69 506 HIS A N 1
ATOM 3826 C CA . HIS A 1 506 ? -9.196 4.153 30.809 1.00 91.69 506 HIS A CA 1
ATOM 3827 C C . HIS A 1 506 ? -9.069 3.781 29.337 1.00 91.69 506 HIS A C 1
ATOM 3829 O O . HIS A 1 506 ? -9.874 4.205 28.503 1.00 91.69 506 HIS A O 1
ATOM 3835 N N . ALA A 1 507 ? -8.052 2.980 29.019 1.00 90.38 507 ALA A N 1
ATOM 3836 C CA . ALA A 1 507 ? -7.789 2.520 27.661 1.00 90.38 507 ALA A CA 1
ATOM 3837 C C . ALA A 1 507 ? -8.935 1.645 27.121 1.00 90.38 507 ALA A C 1
ATOM 3839 O O . ALA A 1 507 ? -9.770 1.126 27.863 1.00 90.38 507 ALA A O 1
ATOM 3840 N N . TYR A 1 508 ? -8.967 1.452 25.801 1.00 86.94 508 TYR A N 1
ATOM 3841 C CA . TYR A 1 508 ? -9.932 0.571 25.146 1.00 86.94 508 TYR A CA 1
ATOM 3842 C C . TYR A 1 508 ? -9.607 -0.891 25.463 1.00 86.94 508 TYR A C 1
ATOM 3844 O O . TYR A 1 508 ? -8.847 -1.547 24.750 1.00 86.94 508 TYR A O 1
ATOM 3852 N N . ALA A 1 509 ? -10.161 -1.378 26.568 1.00 86.00 509 ALA A N 1
ATOM 3853 C CA . ALA A 1 509 ? -9.915 -2.702 27.114 1.00 86.00 509 ALA A CA 1
ATOM 3854 C C . ALA A 1 509 ? -11.207 -3.316 27.667 1.00 86.00 509 ALA A C 1
ATOM 3856 O O . ALA A 1 509 ? -12.159 -2.615 28.014 1.00 86.00 509 ALA A O 1
ATOM 3857 N N . SER A 1 510 ? -11.219 -4.643 27.773 1.00 88.19 510 SER A N 1
ATOM 3858 C CA . SER A 1 510 ? -12.284 -5.402 28.441 1.00 88.19 510 SER A CA 1
ATOM 3859 C C . SER A 1 510 ? -12.045 -5.580 29.940 1.00 88.19 510 SER A C 1
ATOM 3861 O O . SER A 1 510 ? -12.850 -6.210 30.618 1.00 88.19 510 SER A O 1
ATOM 3863 N N . GLN A 1 511 ? -10.924 -5.074 30.452 1.00 92.62 511 GLN A N 1
ATOM 3864 C CA . GLN A 1 511 ? -10.519 -5.198 31.846 1.00 92.62 511 GLN A CA 1
ATOM 3865 C C . GLN A 1 511 ? -10.238 -3.817 32.416 1.00 92.62 511 GLN A C 1
ATOM 3867 O O . GLN A 1 511 ? -9.644 -2.984 31.734 1.00 92.62 511 GLN A O 1
ATOM 3872 N N . LEU A 1 512 ? -10.652 -3.592 33.655 1.00 93.00 512 LEU A N 1
ATOM 3873 C CA . LEU A 1 512 ? -10.485 -2.353 34.397 1.00 93.00 512 LEU A CA 1
ATOM 3874 C C . LEU A 1 512 ? -10.041 -2.695 35.818 1.00 93.00 512 LEU A C 1
ATOM 3876 O O . LEU A 1 512 ? -10.754 -3.403 36.522 1.00 93.00 512 LEU A O 1
ATOM 3880 N N . THR A 1 513 ? -8.886 -2.198 36.248 1.00 93.12 513 THR A N 1
ATOM 3881 C CA . THR A 1 513 ? -8.363 -2.481 37.589 1.00 93.12 513 THR A CA 1
ATOM 3882 C C . THR A 1 513 ? -8.646 -1.321 38.532 1.00 93.12 513 THR A C 1
ATOM 3884 O O . THR A 1 513 ? -8.333 -0.173 38.227 1.00 93.12 513 THR A O 1
ATOM 3887 N N . VAL A 1 514 ? -9.205 -1.633 39.696 1.00 92.75 514 VAL A N 1
ATOM 3888 C CA . VAL A 1 514 ? -9.251 -0.741 40.854 1.00 92.75 514 VAL A CA 1
ATOM 3889 C C . VAL A 1 514 ? -8.089 -1.135 41.753 1.00 92.75 514 VAL A C 1
ATOM 3891 O O . VAL A 1 514 ? -8.087 -2.229 42.310 1.00 92.75 514 VAL A O 1
ATOM 3894 N N . GLU A 1 515 ? -7.083 -0.268 41.868 1.00 90.69 515 GLU A N 1
ATOM 3895 C CA . GLU A 1 515 ? -5.841 -0.595 42.584 1.00 90.69 515 GLU A CA 1
ATOM 3896 C C . GLU A 1 515 ? -6.041 -0.793 44.087 1.00 90.69 515 GLU A C 1
ATOM 3898 O O . GLU A 1 515 ? -5.340 -1.598 44.692 1.00 90.69 515 GLU A O 1
ATOM 3903 N N . LYS A 1 516 ? -6.971 -0.045 44.690 1.00 90.25 516 LYS A N 1
ATOM 3904 C CA . LYS A 1 516 ? -7.267 -0.114 46.122 1.00 90.25 516 LYS A CA 1
ATOM 3905 C C . LYS A 1 516 ? -8.758 0.002 46.363 1.00 90.25 516 LYS A C 1
ATOM 3907 O O . LYS A 1 516 ? -9.350 1.056 46.126 1.00 90.25 516 LYS A O 1
ATOM 3912 N N . VAL A 1 517 ? -9.352 -1.060 46.889 1.00 90.56 517 VAL A N 1
ATOM 3913 C CA . VAL A 1 517 ? -10.713 -1.015 47.424 1.00 90.56 517 VAL A CA 1
ATOM 3914 C C . VAL A 1 517 ? -10.741 -0.067 48.639 1.00 90.56 517 VAL A C 1
ATOM 3916 O O . VAL A 1 517 ? -9.904 -0.218 49.532 1.00 90.56 517 VAL A O 1
ATOM 3919 N N . PRO A 1 518 ? -11.669 0.908 48.715 1.00 91.69 518 PRO A N 1
ATOM 3920 C CA . PRO A 1 518 ? -11.742 1.860 49.820 1.00 91.69 518 PRO A CA 1
ATOM 3921 C C . PRO A 1 518 ? -11.854 1.187 51.191 1.00 91.69 518 PRO A C 1
ATOM 3923 O O . PRO A 1 518 ? -12.691 0.312 51.405 1.00 91.69 518 PRO A O 1
ATOM 3926 N N . THR A 1 519 ? -11.057 1.656 52.151 1.00 88.56 519 THR A N 1
ATOM 3927 C CA . THR A 1 519 ? -11.043 1.149 53.536 1.00 88.56 519 THR A CA 1
ATOM 3928 C C . THR A 1 519 ? -12.269 1.540 54.356 1.00 88.56 519 THR A C 1
ATOM 3930 O O . THR A 1 519 ? -12.448 1.051 55.466 1.00 88.56 519 THR A O 1
ATOM 3933 N N . THR A 1 520 ? -13.125 2.408 53.818 1.00 89.19 520 THR A N 1
ATOM 3934 C CA . THR A 1 520 ? -14.373 2.863 54.444 1.00 89.19 520 THR A CA 1
ATOM 3935 C C . THR A 1 520 ? -15.537 1.889 54.256 1.00 89.19 520 THR A C 1
ATOM 3937 O O . THR A 1 520 ? -16.587 2.090 54.862 1.00 89.19 520 THR A O 1
ATOM 3940 N N . LEU A 1 521 ? -15.390 0.868 53.406 1.00 90.44 521 LEU A N 1
ATOM 3941 C CA . LEU A 1 521 ? -16.438 -0.114 53.129 1.00 90.44 521 LEU A CA 1
ATOM 3942 C C . LEU A 1 521 ? -16.509 -1.176 54.234 1.00 90.44 521 LEU A C 1
ATOM 3944 O O . LEU A 1 521 ? -15.485 -1.661 54.716 1.00 90.44 521 LEU A O 1
ATOM 3948 N N . ALA A 1 522 ? -17.729 -1.550 54.622 1.00 89.12 522 ALA A N 1
ATOM 3949 C CA . ALA A 1 522 ? -17.951 -2.635 55.571 1.00 89.12 522 ALA A CA 1
ATOM 3950 C C . ALA A 1 522 ? -17.782 -4.008 54.885 1.00 89.12 522 ALA A C 1
ATOM 3952 O O . ALA A 1 522 ? -18.154 -4.147 53.718 1.00 89.12 522 ALA A O 1
ATOM 3953 N N . PRO A 1 523 ? -17.268 -5.034 55.590 1.00 90.06 523 PRO A N 1
ATOM 3954 C CA . PRO A 1 523 ? -17.252 -6.404 55.084 1.00 90.06 523 PRO A CA 1
ATOM 3955 C C . PRO A 1 523 ? -18.659 -6.931 54.770 1.00 90.06 523 PRO A C 1
ATOM 3957 O O . PRO A 1 523 ? -19.619 -6.604 55.471 1.00 90.06 523 PRO A O 1
ATOM 3960 N N . GLY A 1 524 ? -18.759 -7.803 53.767 1.00 91.69 524 GLY A N 1
ATOM 3961 C CA . GLY A 1 524 ? -20.006 -8.406 53.298 1.00 91.69 524 GLY A CA 1
ATOM 3962 C C . GLY A 1 524 ? -20.229 -8.235 51.795 1.00 91.69 524 GLY A C 1
ATOM 3963 O O . GLY A 1 524 ? -19.325 -7.846 51.052 1.00 91.69 524 GLY A O 1
ATOM 3964 N N . GLN A 1 525 ? -21.446 -8.540 51.346 1.00 93.25 525 GLN A N 1
ATOM 3965 C CA . GLN A 1 525 ? -21.821 -8.451 49.938 1.00 93.25 525 GLN A CA 1
ATOM 3966 C C . GLN A 1 525 ? -22.149 -7.003 49.549 1.00 93.25 525 GLN A C 1
ATOM 3968 O O . GLN A 1 525 ? -23.105 -6.426 50.065 1.00 93.25 525 GLN A O 1
ATOM 3973 N N . ILE A 1 526 ? -21.398 -6.457 48.595 1.00 93.69 526 ILE A N 1
ATOM 3974 C CA . ILE A 1 526 ? -21.588 -5.116 48.027 1.00 93.69 526 ILE A CA 1
ATOM 3975 C C . ILE A 1 526 ? -21.998 -5.195 46.552 1.00 93.69 526 ILE A C 1
ATOM 3977 O O . ILE A 1 526 ? -21.802 -6.221 45.894 1.00 93.69 526 ILE A O 1
ATOM 3981 N N . GLN A 1 527 ? -22.550 -4.113 46.006 1.00 94.38 527 GLN A N 1
ATOM 3982 C CA . GLN A 1 527 ? -22.835 -3.972 44.578 1.00 94.38 527 GLN A CA 1
ATOM 3983 C C . GLN A 1 527 ? -21.767 -3.133 43.882 1.00 94.38 527 GLN A C 1
ATOM 3985 O O . GLN A 1 527 ? -21.409 -2.045 44.329 1.00 94.38 527 GLN A O 1
ATOM 3990 N N . VAL A 1 528 ? -21.295 -3.623 42.740 1.00 95.06 528 VAL A N 1
ATOM 3991 C CA . VAL A 1 528 ? -20.301 -2.947 41.907 1.00 95.06 528 VAL A CA 1
ATOM 3992 C C . VAL A 1 528 ? -20.926 -2.547 40.581 1.00 95.06 528 VAL A C 1
ATOM 3994 O O . VAL A 1 528 ? -21.571 -3.362 39.920 1.00 95.06 528 VAL A O 1
ATOM 3997 N N . SER A 1 529 ? -20.714 -1.299 40.178 1.00 94.12 529 SER A N 1
ATOM 3998 C CA . SER A 1 529 ? -21.113 -0.783 38.867 1.00 94.12 529 SER A CA 1
ATOM 3999 C C . SER A 1 529 ? -20.077 0.203 38.327 1.00 94.12 529 SER A C 1
ATOM 4001 O O . SER A 1 529 ? -19.259 0.734 39.077 1.00 94.12 529 SER A O 1
ATOM 4003 N N . VAL A 1 530 ? -20.078 0.429 37.013 1.00 93.69 530 VAL A N 1
ATOM 4004 C CA . VAL A 1 530 ? -19.122 1.317 36.332 1.00 93.69 530 VAL A CA 1
ATOM 4005 C C . VAL A 1 530 ? -19.865 2.350 35.501 1.00 93.69 530 VAL A C 1
ATOM 4007 O O . VAL A 1 530 ? -20.792 2.000 34.778 1.00 93.69 530 VAL A O 1
ATOM 4010 N N . SER A 1 531 ? -19.424 3.603 35.558 1.00 90.62 531 SER A N 1
ATOM 4011 C CA . SER A 1 531 ? -19.825 4.673 34.642 1.00 90.62 531 SER A CA 1
ATOM 4012 C C . SER A 1 531 ? -18.609 5.164 33.853 1.00 90.62 531 SER A C 1
ATOM 4014 O O . SER A 1 531 ? -17.508 5.218 34.395 1.00 90.62 531 SER A O 1
ATOM 4016 N N . ILE A 1 532 ? -18.801 5.524 32.580 1.00 87.00 532 ILE A N 1
ATOM 4017 C CA . ILE A 1 532 ? -17.738 6.018 31.677 1.00 87.00 532 ILE A CA 1
ATOM 4018 C C . ILE A 1 532 ? -17.733 7.546 31.472 1.00 87.00 532 ILE A C 1
ATOM 4020 O O . ILE A 1 532 ? -16.849 8.059 30.785 1.00 87.00 532 ILE A O 1
ATOM 4024 N N . ASN A 1 533 ? -18.703 8.254 32.069 1.00 80.25 533 ASN A N 1
ATOM 4025 C CA . ASN A 1 533 ? -18.839 9.721 32.060 1.00 80.25 533 ASN A CA 1
ATOM 4026 C C . ASN A 1 533 ? -18.932 10.277 33.499 1.00 80.25 533 ASN A C 1
ATOM 4028 O O . ASN A 1 533 ? -19.738 11.166 33.788 1.00 80.25 533 ASN A O 1
ATOM 4032 N N . GLY A 1 534 ? -18.197 9.670 34.431 1.00 79.12 534 GLY A N 1
ATOM 4033 C CA . GLY A 1 534 ? -18.228 10.025 35.846 1.00 79.12 534 GLY A CA 1
ATOM 4034 C C . GLY A 1 534 ? -19.586 9.773 36.511 1.00 79.12 534 GLY A C 1
ATOM 4035 O O . GLY A 1 534 ? -20.406 8.981 36.043 1.00 79.12 534 GLY A O 1
ATOM 4036 N N . ALA A 1 535 ? -19.857 10.463 37.620 1.00 66.81 535 ALA A N 1
ATOM 4037 C CA . ALA A 1 535 ? -21.053 10.234 38.442 1.00 66.81 535 ALA A CA 1
ATOM 4038 C C . ALA A 1 535 ? -22.386 10.586 37.745 1.00 66.81 535 ALA A C 1
ATOM 4040 O O . ALA A 1 535 ? -23.446 10.166 38.207 1.00 66.81 535 ALA A O 1
ATOM 4041 N N . ALA A 1 536 ? -22.335 11.353 36.650 1.00 62.44 536 ALA A N 1
ATOM 4042 C CA . ALA A 1 536 ? -23.498 11.781 35.872 1.00 62.44 536 ALA A CA 1
ATOM 4043 C C . ALA A 1 536 ? -23.847 10.835 34.703 1.00 62.44 536 ALA A C 1
ATOM 4045 O O . ALA A 1 536 ? -24.882 11.016 34.061 1.00 62.44 536 ALA A O 1
ATOM 4046 N N . GLY A 1 537 ? -22.992 9.851 34.399 1.00 66.75 537 GLY A N 1
ATOM 4047 C CA . GLY A 1 537 ? -23.221 8.873 33.333 1.00 66.75 537 GLY A CA 1
ATOM 4048 C C . GLY A 1 537 ? -24.133 7.713 33.755 1.00 66.75 537 GLY A C 1
ATOM 4049 O O . GLY A 1 537 ? -24.277 7.442 34.949 1.00 66.75 537 GLY A O 1
ATOM 4050 N N . PRO A 1 538 ? -24.754 6.994 32.798 1.00 77.94 538 PRO A N 1
ATOM 4051 C CA . PRO A 1 538 ? -25.462 5.767 33.125 1.00 77.94 538 PRO A CA 1
ATOM 4052 C C . PRO A 1 538 ? -24.469 4.698 33.574 1.00 77.94 538 PRO A C 1
ATOM 4054 O O . PRO A 1 538 ? -23.438 4.459 32.939 1.00 77.94 538 PRO A O 1
ATOM 4057 N N . PHE A 1 539 ? -24.818 4.052 34.678 1.00 84.00 539 PHE A N 1
ATOM 4058 C CA . PHE A 1 539 ? -24.045 2.964 35.243 1.00 84.00 539 PHE A CA 1
ATOM 4059 C C . PHE A 1 539 ? -24.270 1.673 34.461 1.00 84.00 539 PHE A C 1
ATOM 4061 O O . PHE A 1 539 ? -25.316 1.460 33.842 1.00 84.00 539 PHE A O 1
ATOM 4068 N N . SER A 1 540 ? -23.283 0.789 34.531 1.00 89.25 540 SER A N 1
ATOM 4069 C CA . SER A 1 540 ? -23.445 -0.597 34.131 1.00 89.25 540 SER A CA 1
ATOM 4070 C C . SER A 1 540 ? -24.510 -1.295 34.972 1.00 89.25 540 SER A C 1
ATOM 4072 O O . SER A 1 540 ? -24.989 -0.785 35.985 1.00 89.25 540 SER A O 1
ATOM 4074 N N . ASN A 1 541 ? -24.813 -2.539 34.611 1.00 90.94 541 ASN A N 1
ATOM 4075 C CA . ASN A 1 541 ? -25.487 -3.443 35.531 1.00 90.94 541 ASN A CA 1
ATOM 4076 C C . ASN A 1 541 ? -24.723 -3.543 36.862 1.00 90.94 541 ASN A C 1
ATOM 4078 O O . ASN A 1 541 ? -23.488 -3.529 36.882 1.00 90.94 541 ASN A O 1
ATOM 4082 N N . ASN A 1 542 ? -25.475 -3.717 37.947 1.00 92.44 542 ASN A N 1
ATOM 4083 C CA . ASN A 1 542 ? -24.914 -4.035 39.253 1.00 92.44 542 ASN A CA 1
ATOM 4084 C C . ASN A 1 542 ? -24.410 -5.483 39.259 1.00 92.44 542 ASN A C 1
ATOM 4086 O O . ASN A 1 542 ? -25.095 -6.398 38.780 1.00 92.44 542 ASN A O 1
ATOM 4090 N N . LYS A 1 543 ? -23.211 -5.695 39.799 1.00 94.44 543 LYS A N 1
ATOM 4091 C CA . LYS A 1 543 ? -22.655 -7.021 40.065 1.00 94.44 543 LYS A CA 1
ATOM 4092 C C . LYS A 1 543 ? -22.383 -7.191 41.558 1.00 94.44 543 LYS A C 1
ATOM 4094 O O . LYS A 1 543 ? -21.678 -6.357 42.122 1.00 94.44 543 LYS A O 1
ATOM 4099 N N . PRO A 1 544 ? -22.890 -8.266 42.187 1.00 92.94 544 PRO A N 1
ATOM 4100 C CA . PRO A 1 544 ? -22.571 -8.554 43.575 1.00 92.94 544 PRO A CA 1
ATOM 4101 C C . PRO A 1 544 ? -21.093 -8.931 43.712 1.00 92.94 544 PRO A C 1
ATOM 4103 O O . PRO A 1 544 ? -20.549 -9.652 42.870 1.00 92.94 544 PRO A O 1
ATOM 4106 N N . PHE A 1 545 ? -20.469 -8.475 44.790 1.00 93.62 545 PHE A N 1
ATOM 4107 C CA . PHE A 1 545 ? -19.072 -8.723 45.117 1.00 93.62 545 PHE A CA 1
ATOM 4108 C C . PHE A 1 545 ? -18.896 -8.918 46.623 1.00 93.62 545 PHE A C 1
ATOM 4110 O O . PHE A 1 545 ? -19.542 -8.227 47.403 1.00 93.62 545 PHE A O 1
ATOM 4117 N N . GLU A 1 546 ? -18.035 -9.846 47.039 1.00 93.25 546 GLU A N 1
ATOM 4118 C CA . GLU A 1 546 ? -17.849 -10.178 48.455 1.00 93.25 546 GLU A CA 1
ATOM 4119 C C . GLU A 1 546 ? -16.597 -9.499 49.026 1.00 93.25 546 GLU A C 1
ATOM 4121 O O . GLU A 1 546 ? -15.474 -9.796 48.610 1.00 93.25 546 GLU A O 1
ATOM 4126 N N . LEU A 1 547 ? -16.778 -8.636 50.029 1.00 91.38 547 LEU A N 1
ATOM 4127 C CA . LEU A 1 547 ? -15.686 -8.071 50.821 1.00 91.38 547 LEU A CA 1
ATOM 4128 C C . LEU A 1 547 ? -15.428 -8.917 52.065 1.00 91.38 547 LEU A C 1
ATOM 4130 O O . LEU A 1 547 ? -16.292 -9.093 52.924 1.00 91.38 547 LEU A O 1
ATOM 4134 N N . ALA A 1 548 ? -14.208 -9.431 52.178 1.00 87.56 548 ALA A N 1
ATOM 4135 C CA . ALA A 1 548 ? -13.762 -10.166 53.347 1.00 87.56 548 ALA A CA 1
ATOM 4136 C C . ALA A 1 548 ? -13.598 -9.242 54.562 1.00 87.56 548 ALA A C 1
ATOM 4138 O O . ALA A 1 548 ? -13.187 -8.090 54.433 1.00 87.56 548 ALA A O 1
ATOM 4139 N N . ALA A 1 549 ? -13.856 -9.779 55.758 1.00 79.94 549 ALA A N 1
ATOM 4140 C CA . ALA A 1 549 ? -13.385 -9.144 56.981 1.00 79.94 549 ALA A CA 1
ATOM 4141 C C . ALA A 1 549 ? -11.845 -9.116 56.974 1.00 79.94 549 ALA A C 1
ATOM 4143 O O . ALA A 1 549 ? -11.211 -10.110 56.598 1.00 79.94 549 ALA A O 1
ATOM 4144 N N . GLY A 1 550 ? -11.295 -7.947 57.313 1.00 64.56 550 GLY A N 1
ATOM 4145 C CA . GLY A 1 550 ? -9.859 -7.683 57.443 1.00 64.56 550 GLY A CA 1
ATOM 4146 C C . GLY A 1 550 ? -9.189 -8.562 58.484 1.00 64.56 550 GLY A C 1
ATOM 4147 O O . GLY A 1 550 ? -9.827 -8.783 59.539 1.00 64.56 550 GLY A O 1
#

pLDDT: mean 86.05, std 11.39, range [49.5, 97.88]

Foldseek 3Di:
DAPCLVVLVVLLLQQLCQLQFCVVNPDDDRAHEAADPPLDCVVPDAWYKYKYFPDKDQDPPQQQAAQCDFQVDRARDRGGFRWIKTKIKIFTFFHDPDDDPVRLVSSVVSVVSSVVSCVVCQWSLPDPDPRAHCPDCVNHNVVQNRGPDTKGKDWDDDDPVVQVVSCVVSVHDRGDITMIIIDTRTHDDPDDDDDDDDDDPDDPDDPDDQDAWEFPDKPPQEAAAQDKIKTFTAQLDDPPWDKWKDKANHTADPVQWPDGDRGMTIGGHHLADPPFQKIWIWMDTPPHIYDTGIHGHPWEFPDKPPQEAAAFFKIKTATDDQPDQQKWKDKQNHTWDWGADRVRNIIITGHHPPDQAFAWIWMWMDRHNDPRRIYHTDTHTHFWEWFDWDWDFDPDDQTKIKIKTFGANLAAQWKWKCFAPDIHTDGGDHDGTMDMDMDTRDHDDGPTWIWMAHPNGIHWIPPWAFDDKPPLEDAFFAKIKTFGTPQAAQWKWKDWAPDIDTPGGHDRDRIDMDHGHHPPDDFAKTWIWMARVPPPGDIYDTDIGGHDDD

Secondary structure (DSSP, 8-state):
--TTHHHHHHHHHHHHHHHHTTSS-SSSSPPEEE-S-TTSTTTTTSSEEEEEEEEEEE-TTTTTS----BTTB--------EEEEEEEEEEEE----SSSTHHHHHHHHHHHHHHHHHHH--BGGG-B-SS-BTT-TTTS-HHHHSBSSPPEEEEE---HHHHHHHHHHTTS----EEEEEEEEEEE----PPPPPPPP-----------PPPEEEEEESSEE-TT-EEEEEEESSS-TTS-EEEEETTEEPPTTTEEEE-SSEEEEEPPSS-SS-SEEEEEEEETTEEPPPEEEEESS-----BSSEE-TT-EEEEE-S----S--EEEETTEEEEEEEETTTTEEEEEPPTT--S-EEEEEEEETTSSTTSPPPPEEEEEPPEEEEEEEEEPSSSS--EEEEEEEES--EEEEEEEETTEEEEEEEE--SSEEEEEETT-PPPSS--EEEEETTEEPPPBS-EEEEEESSEE-TTS-EEEEEES--EEEEEEEETTEEEEEEEE-S-SEEEESS--TTSPSEEEEEEEESBTBTSPP---EEEEEPP-